Protein AF-A0A1X0P7R8-F1 (afdb_monomer_lite)

Secondary structure (DSSP, 8-state):
-HHHHHHHHHHHHHHHHHHHHHHHTTTTSS-HHHHHHHHHHHHHHHHHHHHHHHHHHHHHHHHHHHHHHHHHHHHHHHHHHHHHHHHHHHHHHHHHSS--PPPPPP-------------TT-HHHHHHHHHHHHHHHHHHHHHHHHHHHHHHHHHS-HHHHHH-HHHHHHTT-SSHHHHHHHHHHHHHHHHHHHHHHTTTT--TT-HHHHHHHHHHHHHHHHHHHHHHHHHHHHHHHHHHHHHHHHHHHHHHHHHHHHHHHHHHHHH---HHHHHHHHHHHHHHHHHHHHHHHHHHHHHHTTTT-HHHHHHHHHHHHHHHHHHHHHHHHHHHHHH-SSTT--HHHHHHHHHHHHHHHHHHHHHHHHHHHT---TTSHHHHHHHHHHHHHHHHHHHHHHHHHHHHHHHHHHHHHHHHHHHHHHHHHHHTSHHHHHTT-HHHHHHHHHHHHHHHHHHHHHHHHHHHHTTTS-HHHHHHHHHHHHHHHHHHHHHHHHHHHHHHHHHHHHHT--

Structure (mmCIF, N/CA/C/O backbone):
data_AF-A0A1X0P7R8-F1
#
_entry.id   AF-A0A1X0P7R8-F1
#
loop_
_atom_site.group_PDB
_atom_site.id
_atom_site.type_symbol
_atom_site.label_atom_id
_atom_site.label_alt_id
_atom_site.label_comp_id
_atom_site.label_asym_id
_atom_site.label_entity_id
_atom_site.label_seq_id
_atom_site.pdbx_PDB_ins_code
_atom_site.Cartn_x
_atom_site.Cartn_y
_atom_site.Cartn_z
_atom_site.occupancy
_atom_site.B_iso_or_equiv
_atom_site.auth_seq_id
_atom_site.auth_comp_id
_atom_site.auth_asym_id
_atom_site.auth_atom_id
_atom_site.pdbx_PDB_model_num
ATOM 1 N N . MET A 1 1 ? 3.352 31.993 5.928 1.00 64.00 1 MET A N 1
ATOM 2 C CA . MET A 1 1 ? 3.142 31.783 4.472 1.00 64.00 1 MET A CA 1
ATOM 3 C C . MET A 1 1 ? 3.568 32.979 3.614 1.00 64.00 1 MET A C 1
ATOM 5 O O . MET A 1 1 ? 4.454 32.802 2.791 1.00 64.00 1 MET A O 1
ATOM 9 N N . GLU A 1 2 ? 3.026 34.189 3.795 1.00 64.25 2 GLU A N 1
ATOM 10 C CA . GLU A 1 2 ? 3.448 35.383 3.021 1.00 64.25 2 GLU A CA 1
ATOM 11 C C . GLU A 1 2 ? 4.966 35.686 3.026 1.00 64.25 2 GLU A C 1
ATOM 13 O O . GLU A 1 2 ? 5.514 35.895 1.945 1.00 64.25 2 GLU A O 1
ATOM 18 N N . PRO A 1 3 ? 5.692 35.643 4.163 1.00 72.62 3 PRO A N 1
ATOM 19 C CA . PRO A 1 3 ? 7.139 35.903 4.161 1.00 72.62 3 PRO A CA 1
ATOM 20 C C . PRO A 1 3 ? 7.963 34.863 3.379 1.00 72.62 3 PRO A C 1
ATOM 22 O O . PRO A 1 3 ? 8.969 35.210 2.768 1.00 72.62 3 PRO A O 1
ATOM 25 N N . LEU A 1 4 ? 7.501 33.609 3.321 1.00 68.25 4 LEU A N 1
ATOM 26 C CA . LEU A 1 4 ? 8.099 32.527 2.524 1.00 68.25 4 LEU A CA 1
ATOM 27 C C . LEU A 1 4 ? 7.964 32.796 1.016 1.00 68.25 4 LEU A C 1
ATOM 29 O O . LEU A 1 4 ? 8.903 32.571 0.255 1.00 68.25 4 LEU A O 1
ATOM 33 N N . LEU A 1 5 ? 6.818 33.336 0.591 1.00 67.75 5 LEU A N 1
ATOM 34 C CA . LEU A 1 5 ? 6.567 33.711 -0.803 1.00 67.75 5 LEU A CA 1
ATOM 35 C C . LEU A 1 5 ? 7.405 34.918 -1.244 1.00 67.75 5 LEU A C 1
ATOM 37 O O . LEU A 1 5 ? 7.854 34.962 -2.389 1.00 67.75 5 LEU A O 1
ATOM 41 N N . VAL A 1 6 ? 7.644 35.879 -0.348 1.00 75.31 6 VAL A N 1
ATOM 42 C CA . VAL A 1 6 ? 8.534 37.023 -0.614 1.00 75.31 6 VAL A CA 1
ATOM 43 C C . VAL A 1 6 ? 9.979 36.546 -0.795 1.00 75.31 6 VAL A C 1
ATOM 45 O O . VAL A 1 6 ? 10.588 36.844 -1.820 1.00 75.31 6 VAL A O 1
ATOM 48 N N . LEU A 1 7 ? 10.480 35.709 0.120 1.00 74.44 7 LEU A N 1
ATOM 49 C CA . LEU A 1 7 ? 11.813 35.092 0.038 1.00 74.44 7 LEU A CA 1
ATOM 50 C C . LEU A 1 7 ? 12.016 34.251 -1.231 1.00 74.44 7 LEU A C 1
ATOM 52 O O . LEU A 1 7 ? 13.085 34.288 -1.846 1.00 74.44 7 LEU A O 1
ATOM 56 N N . PHE A 1 8 ? 10.988 33.501 -1.636 1.00 74.00 8 PHE A N 1
ATOM 57 C CA . PHE A 1 8 ? 11.013 32.719 -2.868 1.00 74.00 8 PHE A CA 1
ATOM 58 C C . PHE A 1 8 ? 11.118 33.613 -4.108 1.00 74.00 8 PHE A C 1
ATOM 60 O O . PHE A 1 8 ? 11.939 33.351 -4.987 1.00 74.00 8 PHE A O 1
ATOM 67 N N . ASN A 1 9 ? 10.325 34.686 -4.171 1.00 76.12 9 ASN A N 1
ATOM 68 C CA . ASN A 1 9 ? 10.339 35.604 -5.307 1.00 76.12 9 ASN A CA 1
ATOM 69 C C . ASN A 1 9 ? 11.673 36.351 -5.426 1.00 76.12 9 ASN A C 1
ATOM 71 O O . ASN A 1 9 ? 12.242 36.382 -6.515 1.00 76.12 9 ASN A O 1
ATOM 75 N N . GLU A 1 10 ? 12.208 36.879 -4.322 1.00 79.06 10 GLU A N 1
ATOM 76 C CA . GLU A 1 10 ? 13.497 37.589 -4.308 1.00 79.06 10 GLU A CA 1
ATOM 77 C C . GLU A 1 10 ? 14.644 36.688 -4.783 1.00 79.06 10 GLU A C 1
ATOM 79 O O . GLU A 1 10 ? 15.454 37.070 -5.630 1.00 79.06 10 GLU A O 1
ATOM 84 N N . SER A 1 11 ? 14.684 35.447 -4.298 1.00 74.25 11 SER A N 1
ATOM 85 C CA . SER A 1 11 ? 15.758 34.521 -4.651 1.00 74.25 11 SER A CA 1
ATOM 86 C C . SER A 1 11 ? 15.580 33.889 -6.040 1.00 74.25 11 SER A C 1
ATOM 88 O O . SER A 1 11 ? 16.565 33.603 -6.724 1.00 74.25 11 SER A O 1
ATOM 90 N N . SER A 1 12 ? 14.339 33.732 -6.512 1.00 76.38 12 SER A N 1
ATOM 91 C CA . SER A 1 12 ? 14.052 33.323 -7.891 1.00 76.38 12 SER A CA 1
ATOM 92 C C . SER A 1 12 ? 14.443 34.404 -8.902 1.00 76.38 12 SER A C 1
ATOM 94 O O . SER A 1 12 ? 14.957 34.076 -9.977 1.00 76.38 12 SER A O 1
ATOM 96 N N . GLU A 1 13 ? 14.250 35.685 -8.572 1.00 82.62 13 GLU A N 1
ATOM 97 C CA . GLU A 1 13 ? 14.735 36.798 -9.391 1.00 82.62 13 GLU A CA 1
ATOM 98 C C . GLU A 1 13 ? 16.266 36.802 -9.474 1.00 82.62 13 GLU A C 1
ATOM 100 O O . GLU A 1 13 ? 16.813 36.862 -10.578 1.00 82.62 13 GLU A O 1
ATOM 105 N N . GLU A 1 14 ? 16.963 36.630 -8.349 1.00 80.81 14 GLU A N 1
ATOM 106 C CA . GLU A 1 14 ? 18.427 36.551 -8.302 1.00 80.81 14 GLU A CA 1
ATOM 107 C C . GLU A 1 14 ? 18.978 35.379 -9.141 1.00 80.81 14 GLU A C 1
ATOM 109 O O . GLU A 1 14 ? 19.836 35.576 -10.008 1.00 80.81 14 GLU A O 1
ATOM 114 N N . LEU A 1 15 ? 18.413 34.175 -8.997 1.00 78.56 15 LEU A N 1
ATOM 115 C CA . LEU A 1 15 ? 18.769 33.008 -9.817 1.00 78.56 15 LEU A CA 1
ATOM 116 C C . LEU A 1 15 ? 18.525 33.240 -11.312 1.00 78.56 15 LEU A C 1
ATOM 118 O O . LEU A 1 15 ? 19.350 32.856 -12.144 1.00 78.56 15 LEU A O 1
ATOM 122 N N . ASN A 1 16 ? 17.428 33.910 -11.670 1.00 80.69 16 ASN A N 1
ATOM 123 C CA . ASN A 1 16 ? 17.145 34.268 -13.060 1.00 80.69 16 ASN A CA 1
ATOM 124 C C . ASN A 1 16 ? 18.166 35.265 -13.618 1.00 80.69 16 ASN A C 1
ATOM 126 O O . ASN A 1 16 ? 18.555 35.156 -14.783 1.00 80.69 16 ASN A O 1
ATOM 130 N N . THR A 1 17 ? 18.610 36.236 -12.814 1.00 84.12 17 THR A N 1
ATOM 131 C CA . THR A 1 17 ? 19.645 37.186 -13.249 1.00 84.12 17 THR A CA 1
ATOM 132 C C . THR A 1 17 ? 20.982 36.494 -13.496 1.00 84.12 17 THR A C 1
ATOM 134 O O . THR A 1 17 ? 21.599 36.727 -14.538 1.00 84.12 17 THR A O 1
ATOM 137 N N . LEU A 1 18 ? 21.385 35.574 -12.615 1.00 80.50 18 LEU A N 1
ATOM 138 C CA . LEU A 1 18 ? 22.611 34.787 -12.762 1.00 80.50 18 LEU A CA 1
ATOM 139 C C . LEU A 1 18 ? 22.542 33.831 -13.959 1.00 80.50 18 LEU A C 1
ATOM 141 O O . LEU A 1 18 ? 23.504 33.721 -14.718 1.00 80.50 18 LEU A O 1
ATOM 145 N N . TYR A 1 19 ? 21.390 33.196 -14.182 1.00 83.12 19 TYR A N 1
ATOM 146 C CA . TYR A 1 19 ? 21.166 32.318 -15.329 1.00 83.12 19 TYR A CA 1
ATOM 147 C C . TYR A 1 19 ? 21.257 33.077 -16.660 1.00 83.12 19 TYR A C 1
ATOM 149 O O . TYR A 1 19 ? 21.933 32.637 -17.590 1.00 83.12 19 TYR A O 1
ATOM 157 N N . ARG A 1 20 ? 20.649 34.268 -16.743 1.00 83.25 20 ARG A N 1
ATOM 158 C CA . ARG A 1 20 ? 20.758 35.132 -17.931 1.00 83.25 20 ARG A CA 1
ATOM 159 C C . ARG A 1 20 ? 22.183 35.633 -18.156 1.00 83.25 20 ARG A C 1
ATOM 161 O O . ARG A 1 20 ? 22.630 35.667 -19.299 1.00 83.25 20 ARG A O 1
ATOM 168 N N . ALA A 1 21 ? 22.909 35.974 -17.091 1.00 80.25 21 ALA A N 1
ATOM 169 C CA . ALA A 1 21 ? 24.316 36.358 -17.181 1.00 80.25 21 ALA A CA 1
ATOM 170 C C . ALA A 1 21 ? 25.214 35.192 -17.646 1.00 80.25 21 ALA A C 1
ATOM 172 O O . ALA A 1 21 ? 26.174 35.416 -18.382 1.00 80.25 21 ALA A O 1
ATOM 173 N N . ALA A 1 22 ? 24.897 33.951 -17.260 1.00 78.88 22 ALA A N 1
ATOM 174 C CA . ALA A 1 22 ? 25.592 32.754 -17.733 1.00 78.88 22 ALA A CA 1
ATOM 175 C C . ALA A 1 22 ? 25.311 32.464 -19.219 1.00 78.88 22 ALA A C 1
ATOM 177 O O . ALA A 1 22 ? 26.234 32.118 -19.951 1.00 78.88 22 ALA A O 1
ATOM 178 N N . LEU A 1 23 ? 24.072 32.675 -19.680 1.00 79.19 23 LEU A N 1
ATOM 179 C CA . LEU A 1 23 ? 23.681 32.533 -21.090 1.00 79.19 23 LEU A CA 1
ATOM 180 C C . LEU A 1 23 ? 24.320 33.588 -22.003 1.00 79.19 23 LEU A C 1
ATOM 182 O O . LEU A 1 23 ? 24.741 33.266 -23.106 1.00 79.19 23 LEU A O 1
ATOM 186 N N . GLN A 1 24 ? 24.440 34.840 -21.551 1.00 79.69 24 GLN A N 1
ATOM 187 C CA . GLN A 1 24 ? 25.084 35.900 -22.342 1.00 79.69 24 GLN A CA 1
ATOM 188 C C . GLN A 1 24 ? 26.584 35.658 -22.566 1.00 79.69 24 GLN A C 1
ATOM 190 O O . GLN A 1 24 ? 27.145 36.161 -23.533 1.00 79.69 24 GLN A O 1
ATOM 195 N N . LYS A 1 25 ? 27.235 34.861 -21.710 1.00 70.56 25 LYS A N 1
ATOM 196 C CA . LYS A 1 25 ? 28.637 34.451 -21.887 1.00 70.56 25 LYS A CA 1
ATOM 197 C C . LYS A 1 25 ? 28.830 33.337 -22.927 1.00 70.56 25 LYS A C 1
ATOM 199 O O . LYS A 1 25 ? 29.975 33.011 -23.232 1.00 70.56 25 LYS A O 1
ATOM 204 N N . ASP A 1 26 ? 27.751 32.752 -23.454 1.00 59.16 26 ASP A N 1
ATOM 205 C CA . ASP A 1 26 ? 27.793 31.670 -24.451 1.00 59.16 26 ASP A CA 1
ATOM 206 C C . ASP A 1 26 ? 28.038 32.199 -25.883 1.00 59.16 26 ASP A C 1
ATOM 208 O O . ASP A 1 26 ? 28.499 31.451 -26.742 1.00 59.16 26 ASP A O 1
ATOM 212 N N . ASP A 1 27 ? 27.819 33.499 -26.125 1.00 59.19 27 ASP A N 1
ATOM 213 C CA . ASP A 1 27 ? 27.923 34.123 -27.459 1.00 59.19 27 ASP A CA 1
ATOM 214 C C . ASP A 1 27 ? 29.366 34.545 -27.837 1.00 59.19 27 ASP A C 1
ATOM 216 O O . ASP A 1 27 ? 29.681 34.734 -29.009 1.00 59.19 27 ASP A O 1
ATOM 220 N N . ASP A 1 28 ? 30.288 34.626 -26.866 1.00 58.75 28 ASP A N 1
ATOM 221 C CA . ASP A 1 28 ? 31.675 35.097 -27.077 1.00 58.75 28 ASP A CA 1
ATOM 222 C C . ASP A 1 28 ? 32.678 33.986 -27.477 1.00 58.75 28 ASP A C 1
ATOM 224 O O . ASP A 1 28 ? 33.886 34.216 -27.580 1.00 58.75 28 ASP A O 1
ATOM 228 N N . GLY A 1 29 ? 32.199 32.762 -27.724 1.00 57.59 29 GLY A N 1
ATOM 229 C CA . GLY A 1 29 ? 32.881 31.711 -28.497 1.00 57.59 29 GLY A CA 1
ATOM 230 C C . GLY A 1 29 ? 34.194 31.112 -27.963 1.00 57.59 29 GLY A C 1
ATOM 231 O O . GLY A 1 29 ? 34.604 30.071 -28.471 1.00 57.59 29 GLY A O 1
ATOM 232 N N . ASN A 1 30 ? 34.863 31.692 -26.958 1.00 57.28 30 ASN A N 1
ATOM 233 C CA . ASN A 1 30 ? 36.261 31.329 -26.668 1.00 57.28 30 ASN A CA 1
ATOM 234 C C . ASN A 1 30 ? 36.630 31.081 -25.197 1.00 57.28 30 ASN A C 1
ATOM 236 O O . ASN A 1 30 ? 37.816 30.978 -24.888 1.00 57.28 30 ASN A O 1
ATOM 240 N N . ASN A 1 31 ? 35.669 30.945 -24.273 1.00 69.44 31 ASN A N 1
ATOM 241 C CA . ASN A 1 31 ? 36.006 30.738 -22.857 1.00 69.44 31 ASN A CA 1
ATOM 242 C C . ASN A 1 31 ? 35.149 29.667 -22.154 1.00 69.44 31 ASN A C 1
ATOM 244 O O . ASN A 1 31 ? 34.360 29.943 -21.249 1.00 69.44 31 ASN A O 1
ATOM 248 N N . ARG A 1 32 ? 35.330 28.408 -22.579 1.00 73.88 32 ARG A N 1
ATOM 249 C CA . ARG A 1 32 ? 34.660 27.214 -22.021 1.00 73.88 32 ARG A CA 1
ATOM 250 C C . ARG A 1 32 ? 34.854 27.071 -20.505 1.00 73.88 32 ARG A C 1
ATOM 252 O O . ARG A 1 32 ? 33.954 26.587 -19.826 1.00 73.88 32 ARG A O 1
ATOM 259 N N . GLU A 1 33 ? 36.001 27.493 -19.984 1.00 76.75 33 GLU A N 1
ATOM 260 C CA . GLU A 1 33 ? 36.342 27.403 -18.560 1.00 76.75 33 GLU A CA 1
ATOM 261 C C . GLU A 1 33 ? 35.544 28.423 -17.730 1.00 76.75 33 GLU A C 1
ATOM 263 O O . GLU A 1 33 ? 34.862 28.045 -16.780 1.00 76.75 33 GLU A O 1
ATOM 268 N N . ALA A 1 34 ? 35.459 29.676 -18.195 1.00 73.75 34 ALA A N 1
ATOM 269 C CA . ALA A 1 34 ? 34.604 30.698 -17.584 1.00 73.75 34 ALA A CA 1
ATOM 270 C C . ALA A 1 34 ? 33.105 30.334 -17.607 1.00 73.75 34 ALA A C 1
ATOM 272 O O . ALA A 1 34 ? 32.344 30.778 -16.744 1.00 73.75 34 ALA A O 1
ATOM 273 N N . ARG A 1 35 ? 32.673 29.520 -18.581 1.00 76.00 35 ARG A N 1
ATOM 274 C CA . ARG A 1 35 ? 31.303 28.993 -18.663 1.00 76.00 35 ARG A CA 1
ATOM 275 C C . ARG A 1 35 ? 31.037 27.917 -17.613 1.00 76.00 35 ARG A C 1
ATOM 277 O O . ARG A 1 35 ? 30.002 27.951 -16.954 1.00 76.00 35 ARG A O 1
ATOM 284 N N . ILE A 1 36 ? 31.965 26.974 -17.448 1.00 78.44 36 ILE A N 1
ATOM 285 C CA . ILE A 1 36 ? 31.862 25.929 -16.420 1.00 78.44 36 ILE A CA 1
ATOM 286 C C . ILE A 1 36 ? 31.832 26.567 -15.027 1.00 78.44 36 ILE A C 1
ATOM 288 O O . ILE A 1 36 ? 30.998 26.185 -14.209 1.00 78.44 36 ILE A O 1
ATOM 292 N N . ASP A 1 37 ? 32.657 27.585 -14.785 1.00 79.88 37 ASP A N 1
ATOM 293 C CA . ASP A 1 37 ? 32.656 28.305 -13.510 1.00 79.88 37 ASP A CA 1
ATOM 294 C C . ASP A 1 37 ? 31.362 29.101 -13.284 1.00 79.88 37 ASP A C 1
ATOM 296 O O . ASP A 1 37 ? 30.827 29.090 -12.178 1.00 79.88 37 ASP A O 1
ATOM 300 N N . ALA A 1 38 ? 30.784 29.715 -14.323 1.00 78.06 38 ALA A N 1
ATOM 301 C CA . ALA A 1 38 ? 29.485 30.386 -14.212 1.00 78.06 38 ALA A CA 1
ATOM 302 C C . ALA A 1 38 ? 28.345 29.410 -13.864 1.00 78.06 38 ALA A C 1
ATOM 304 O O . ALA A 1 38 ? 27.505 29.723 -13.020 1.00 78.06 38 ALA A O 1
ATOM 305 N N . PHE A 1 39 ? 28.328 28.213 -14.463 1.00 80.56 39 PHE A N 1
ATOM 306 C CA . PHE A 1 39 ? 27.337 27.185 -14.130 1.00 80.56 39 PHE A CA 1
ATOM 307 C C . PHE A 1 39 ? 27.565 26.554 -12.753 1.00 80.56 39 PHE A C 1
ATOM 309 O O . PHE A 1 39 ? 26.588 26.217 -12.088 1.00 80.56 39 PHE A O 1
ATOM 316 N N . ARG A 1 40 ? 28.816 26.440 -12.286 1.00 82.81 40 ARG A N 1
ATOM 317 C CA . ARG A 1 40 ? 29.115 26.030 -10.904 1.00 82.81 40 ARG A CA 1
ATOM 318 C C . ARG A 1 40 ? 28.580 27.034 -9.892 1.00 82.81 40 ARG A C 1
ATOM 320 O O . ARG A 1 40 ? 27.866 26.638 -8.982 1.00 82.81 40 ARG A O 1
ATOM 327 N N . VAL A 1 41 ? 28.832 28.327 -10.099 1.00 81.06 41 VAL A N 1
ATOM 328 C CA . VAL A 1 41 ? 28.290 29.384 -9.229 1.00 81.06 41 VAL A CA 1
ATOM 329 C C . VAL A 1 41 ? 26.758 29.363 -9.234 1.00 81.06 41 VAL A C 1
ATOM 331 O O . VAL A 1 41 ? 26.145 29.456 -8.176 1.00 81.06 41 VAL A O 1
ATOM 334 N N . LEU A 1 42 ? 26.127 29.165 -10.398 1.00 79.44 42 LEU A N 1
ATOM 335 C CA . LEU A 1 42 ? 24.671 29.026 -10.495 1.00 79.44 42 LEU A CA 1
ATOM 336 C C . LEU A 1 42 ? 24.151 27.813 -9.705 1.00 79.44 42 LEU A C 1
ATOM 338 O O . LEU A 1 42 ? 23.163 27.926 -8.982 1.00 79.44 42 LEU A O 1
ATOM 342 N N . HIS A 1 43 ? 24.818 26.665 -9.833 1.00 83.50 43 HIS A N 1
ATOM 343 C CA . HIS A 1 43 ? 24.481 25.443 -9.108 1.00 83.50 43 HIS A CA 1
ATOM 344 C C . HIS A 1 43 ? 24.612 25.629 -7.590 1.00 83.50 43 HIS A C 1
ATOM 346 O O . HIS A 1 43 ? 23.719 25.233 -6.839 1.00 83.50 43 HIS A O 1
ATOM 352 N N . ASP A 1 44 ? 25.684 26.271 -7.130 1.00 80.56 44 ASP A N 1
ATOM 353 C CA . ASP A 1 44 ? 25.921 26.514 -5.706 1.00 80.56 44 ASP A CA 1
ATOM 354 C C . ASP A 1 44 ? 24.891 27.497 -5.132 1.00 80.56 44 ASP A C 1
ATOM 356 O O . ASP A 1 44 ? 24.339 27.254 -4.057 1.00 80.56 44 ASP A O 1
ATOM 360 N N . CYS A 1 45 ? 24.535 28.546 -5.882 1.00 77.31 45 CYS A N 1
ATOM 361 C CA . CYS A 1 45 ? 23.445 29.458 -5.530 1.00 77.31 45 CYS A CA 1
ATOM 362 C C . CYS A 1 45 ? 22.084 28.744 -5.481 1.00 77.31 45 CYS A C 1
ATOM 364 O O . CYS A 1 45 ? 21.308 28.969 -4.552 1.00 77.31 45 CYS A O 1
ATOM 366 N N . PHE A 1 46 ? 21.794 27.852 -6.432 1.00 77.69 46 PHE A N 1
ATOM 367 C CA . PHE A 1 46 ? 20.552 27.072 -6.452 1.00 77.69 46 PHE A CA 1
ATOM 368 C C . PHE A 1 46 ? 20.471 26.096 -5.270 1.00 77.69 46 PHE A C 1
ATOM 370 O O . PHE A 1 46 ? 19.429 25.959 -4.623 1.00 77.69 46 PHE A O 1
ATOM 377 N N . THR A 1 47 ? 21.591 25.458 -4.941 1.00 79.19 47 THR A N 1
ATOM 378 C CA . THR A 1 47 ? 21.702 24.543 -3.801 1.00 79.19 47 THR A CA 1
ATOM 379 C C . THR A 1 47 ? 21.531 25.298 -2.482 1.00 79.19 47 THR A C 1
ATOM 381 O O . THR A 1 47 ? 20.765 24.872 -1.618 1.00 79.19 47 THR A O 1
ATOM 384 N N . ALA A 1 48 ? 22.171 26.463 -2.338 1.00 78.75 48 ALA A N 1
ATOM 385 C CA . ALA A 1 48 ? 22.010 27.330 -1.173 1.00 78.75 48 ALA A CA 1
ATOM 386 C C . ALA A 1 48 ? 20.565 27.838 -1.021 1.00 78.75 48 ALA A C 1
ATOM 388 O O . ALA A 1 48 ? 20.028 27.816 0.087 1.00 78.75 48 ALA A O 1
ATOM 389 N N . HIS A 1 49 ? 19.914 28.226 -2.124 1.00 79.31 49 HIS A N 1
ATOM 390 C CA . HIS A 1 49 ? 18.501 28.613 -2.137 1.00 79.31 49 HIS A CA 1
ATOM 391 C C . HIS A 1 49 ? 17.594 27.471 -1.666 1.00 79.31 49 HIS A C 1
ATOM 393 O O . HIS A 1 49 ? 16.768 27.663 -0.776 1.00 79.31 49 HIS A O 1
ATOM 399 N N . THR A 1 50 ? 17.788 26.272 -2.216 1.00 77.50 50 THR A N 1
ATOM 400 C CA . THR A 1 50 ? 16.989 25.087 -1.877 1.00 77.50 50 THR A CA 1
ATOM 401 C C . THR A 1 50 ? 17.156 24.713 -0.405 1.00 77.50 50 THR A C 1
ATOM 403 O O . THR A 1 50 ? 16.174 24.463 0.290 1.00 77.50 50 THR A O 1
ATOM 406 N N . ASN A 1 51 ? 18.388 24.752 0.111 1.00 79.69 51 ASN A N 1
ATOM 407 C CA . ASN A 1 51 ? 18.665 24.476 1.520 1.00 79.69 51 ASN A CA 1
ATOM 408 C C . ASN A 1 51 ? 18.031 25.519 2.447 1.00 79.69 51 ASN A C 1
ATOM 410 O O . ASN A 1 51 ? 17.435 25.149 3.457 1.00 79.69 51 ASN A O 1
ATOM 414 N N . ARG A 1 52 ? 18.104 26.806 2.083 1.00 81.00 52 ARG A N 1
ATOM 415 C CA . ARG A 1 52 ? 17.454 27.888 2.833 1.00 81.00 52 ARG A CA 1
ATOM 416 C C . ARG A 1 52 ? 15.930 27.760 2.799 1.00 81.00 52 ARG A C 1
ATOM 418 O O . ARG A 1 52 ? 15.282 27.960 3.821 1.00 81.00 52 ARG A O 1
ATOM 425 N N . MET A 1 53 ? 15.345 27.388 1.659 1.00 77.38 53 MET A N 1
ATOM 426 C CA . MET A 1 53 ? 13.900 27.172 1.582 1.00 77.38 53 MET A CA 1
ATOM 427 C C . MET A 1 53 ? 13.436 25.982 2.401 1.00 77.38 53 MET A C 1
ATOM 429 O O . MET A 1 53 ? 12.433 26.084 3.101 1.00 77.38 53 MET A O 1
ATOM 433 N N . ASN A 1 54 ? 14.205 24.900 2.403 1.00 75.69 54 ASN A N 1
ATOM 434 C CA . ASN A 1 54 ? 13.911 23.749 3.242 1.00 75.69 54 ASN A CA 1
ATOM 435 C C . ASN A 1 54 ? 14.014 24.082 4.736 1.00 75.69 54 ASN A C 1
ATOM 437 O O . ASN A 1 54 ? 13.160 23.642 5.503 1.00 75.69 54 ASN A O 1
ATOM 441 N N . SER A 1 55 ? 14.997 24.887 5.162 1.00 79.62 55 SER A N 1
ATOM 442 C CA . SER A 1 55 ? 15.104 25.287 6.570 1.00 79.62 55 SER A CA 1
ATOM 443 C C . SER A 1 55 ? 13.932 26.165 7.013 1.00 79.62 55 SER A C 1
ATOM 445 O O . SER A 1 55 ? 13.331 25.885 8.048 1.00 79.62 55 SER A O 1
ATOM 447 N N . GLU A 1 56 ? 13.554 27.164 6.210 1.00 80.94 56 GLU A N 1
ATOM 448 C CA . GLU A 1 56 ? 12.420 28.061 6.499 1.00 80.94 56 GLU A CA 1
ATOM 449 C C . GLU A 1 56 ? 11.076 27.317 6.456 1.00 80.94 56 GLU A C 1
ATOM 451 O O . GLU A 1 56 ? 10.201 27.541 7.289 1.00 80.94 56 GLU A O 1
ATOM 456 N N . MET A 1 57 ? 10.916 26.372 5.525 1.00 76.25 57 MET A N 1
ATOM 457 C CA . MET A 1 57 ? 9.729 25.521 5.454 1.00 76.25 57 MET A CA 1
ATOM 458 C C . MET A 1 57 ? 9.645 24.571 6.655 1.00 76.25 57 MET A C 1
ATOM 460 O O . MET A 1 57 ? 8.553 24.359 7.178 1.00 76.25 57 MET A O 1
ATOM 464 N N . SER A 1 58 ? 10.778 24.048 7.141 1.00 75.62 58 SER A N 1
ATOM 465 C CA . SER A 1 58 ? 10.811 23.243 8.371 1.00 75.62 58 SER A CA 1
ATOM 466 C C . SER A 1 58 ? 10.464 24.066 9.615 1.00 75.62 58 SER A C 1
ATOM 468 O O . SER A 1 58 ? 9.723 23.585 10.466 1.00 75.62 58 SER A O 1
ATOM 470 N N . ALA A 1 59 ? 10.918 25.323 9.684 1.00 78.50 59 ALA A N 1
ATOM 471 C CA . ALA A 1 59 ? 10.580 26.237 10.772 1.00 78.50 59 ALA A CA 1
ATOM 472 C C . ALA A 1 59 ? 9.082 26.574 10.760 1.00 78.50 59 ALA A C 1
ATOM 474 O O . ALA A 1 59 ? 8.411 26.443 11.776 1.00 78.50 59 ALA A O 1
ATOM 475 N N . CYS A 1 60 ? 8.527 26.882 9.584 1.00 74.44 60 CYS A N 1
ATOM 476 C CA . CYS A 1 60 ? 7.097 27.142 9.432 1.00 74.44 60 CYS A CA 1
ATOM 477 C C . CYS A 1 60 ? 6.244 25.903 9.753 1.00 74.44 60 CYS A C 1
ATOM 479 O O . CYS A 1 60 ? 5.148 26.040 10.287 1.00 74.44 60 CYS A O 1
ATOM 481 N N . LYS A 1 61 ? 6.737 24.695 9.448 1.00 72.44 61 LYS A N 1
ATOM 482 C CA . LYS A 1 61 ? 6.074 23.442 9.824 1.00 72.44 61 LYS A CA 1
ATOM 483 C C . LYS A 1 61 ? 6.082 23.241 11.340 1.00 72.44 61 LYS A C 1
ATOM 485 O O . LYS A 1 61 ? 5.042 22.918 11.893 1.00 72.44 61 LYS A O 1
ATOM 490 N N . SER A 1 62 ? 7.211 23.507 11.997 1.00 80.56 62 SER A N 1
ATOM 491 C CA . SER A 1 62 ? 7.319 23.455 13.459 1.00 80.56 62 SER A CA 1
ATOM 492 C C . SER A 1 62 ? 6.405 24.470 14.150 1.00 80.56 62 SER A C 1
ATOM 494 O O . SER A 1 62 ? 5.872 24.165 15.211 1.00 80.56 62 SER A O 1
ATOM 496 N N . ASP A 1 63 ? 6.208 25.657 13.572 1.00 74.44 63 ASP A N 1
ATOM 497 C CA . ASP A 1 63 ? 5.284 26.659 14.117 1.00 74.44 63 ASP A CA 1
ATOM 498 C C . ASP A 1 63 ? 3.817 26.239 13.963 1.00 74.44 63 ASP A C 1
ATOM 500 O O . ASP A 1 63 ? 3.032 26.462 14.879 1.00 74.44 63 ASP A O 1
ATOM 504 N N . ILE A 1 64 ? 3.459 25.602 12.842 1.00 72.19 64 ILE A N 1
ATOM 505 C CA . ILE A 1 64 ? 2.116 25.042 12.616 1.00 72.19 64 ILE A CA 1
ATOM 506 C C . ILE A 1 64 ? 1.862 23.843 13.538 1.00 72.19 64 ILE A C 1
ATOM 508 O O . ILE A 1 64 ? 0.770 23.717 14.076 1.00 72.19 64 ILE A O 1
ATOM 512 N N . GLU A 1 65 ? 2.857 22.972 13.732 1.00 76.38 65 GLU A N 1
ATOM 513 C CA . GLU A 1 65 ? 2.780 21.860 14.689 1.00 76.38 65 GLU A CA 1
ATOM 514 C C . GLU A 1 65 ? 2.579 22.396 16.115 1.00 76.38 65 GLU A C 1
ATOM 516 O O . GLU A 1 65 ? 1.692 21.931 16.819 1.00 76.38 65 GLU A O 1
ATOM 521 N N . ARG A 1 66 ? 3.297 23.458 16.502 1.00 79.94 66 ARG A N 1
ATOM 522 C CA . ARG A 1 66 ? 3.112 24.116 17.802 1.00 79.94 66 ARG A CA 1
ATOM 523 C C . ARG A 1 66 ? 1.737 24.782 17.949 1.00 79.94 66 ARG A C 1
ATOM 525 O O . ARG A 1 66 ? 1.149 24.706 19.014 1.00 79.94 66 ARG A O 1
ATOM 532 N N . GLU A 1 67 ? 1.219 25.431 16.906 1.00 81.88 67 GLU A N 1
ATOM 533 C CA . GLU A 1 67 ? -0.137 26.010 16.920 1.00 81.88 67 GLU A CA 1
ATOM 534 C C . GLU A 1 67 ? -1.219 24.920 17.005 1.00 81.88 67 GLU A C 1
ATOM 536 O O . GLU A 1 67 ? -2.237 25.115 17.663 1.00 81.88 67 GLU A O 1
ATOM 541 N N . ALA A 1 68 ? -0.994 23.761 16.381 1.00 78.44 68 ALA A N 1
ATOM 542 C CA . ALA A 1 68 ? -1.876 22.607 16.519 1.00 78.44 68 ALA A CA 1
ATOM 543 C C . ALA A 1 68 ? -1.860 22.049 17.951 1.00 78.44 68 ALA A C 1
ATOM 545 O O . ALA A 1 68 ? -2.931 21.786 18.491 1.00 78.44 68 ALA A O 1
ATOM 546 N N . ASP A 1 69 ? -0.684 21.945 18.578 1.00 78.19 69 ASP A N 1
ATOM 547 C CA . ASP A 1 69 ? -0.552 21.537 19.983 1.00 78.19 69 ASP A CA 1
ATOM 548 C C . ASP A 1 69 ? -1.247 22.540 20.931 1.00 78.19 69 ASP A C 1
ATOM 550 O O . ASP A 1 69 ? -1.992 22.130 21.822 1.00 78.19 69 ASP A O 1
ATOM 554 N N . ASP A 1 70 ? -1.069 23.850 20.706 1.00 82.88 70 ASP A N 1
ATOM 555 C CA . ASP A 1 70 ? -1.725 24.916 21.483 1.00 82.88 70 ASP A CA 1
ATOM 556 C C . ASP A 1 70 ? -3.272 24.830 21.351 1.00 82.88 70 ASP A C 1
ATOM 558 O O . ASP A 1 70 ? -4.004 25.006 22.328 1.00 82.88 70 ASP A O 1
ATOM 562 N N . LEU A 1 71 ? -3.788 24.511 20.154 1.00 82.12 71 LEU A N 1
ATOM 563 C CA . LEU A 1 71 ? -5.224 24.305 19.910 1.00 82.12 71 LEU A CA 1
ATOM 564 C C . LEU A 1 71 ? -5.756 23.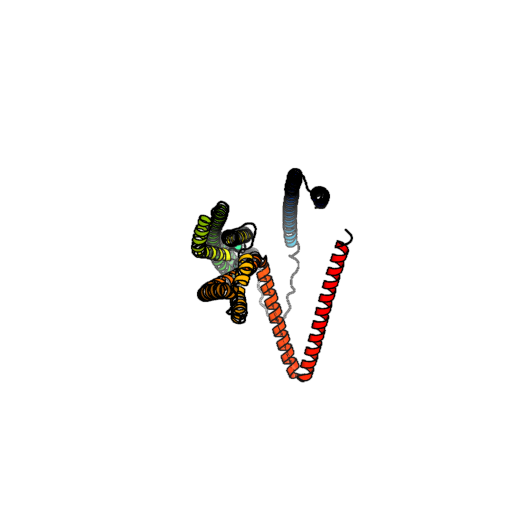008 20.534 1.00 82.12 71 LEU A C 1
ATOM 566 O O . LEU A 1 71 ? -6.893 22.984 21.004 1.00 82.12 71 LEU A O 1
ATOM 570 N N . GLU A 1 72 ? -4.974 21.926 20.542 1.00 84.38 72 GLU A N 1
ATOM 571 C CA . GLU A 1 72 ? -5.347 20.687 21.235 1.00 84.38 72 GLU A CA 1
ATOM 572 C C . GLU A 1 72 ? -5.469 20.910 22.750 1.00 84.38 72 GLU A C 1
ATOM 574 O O . GLU A 1 72 ? -6.403 20.390 23.369 1.00 84.38 72 GLU A O 1
ATOM 579 N N . GLU A 1 73 ? -4.586 21.723 23.340 1.00 88.44 73 GLU A N 1
ATOM 580 C CA . GLU A 1 73 ? -4.675 22.124 24.747 1.00 88.44 73 GLU A CA 1
ATOM 581 C C . GLU A 1 73 ? -5.936 22.964 25.019 1.00 88.44 73 GLU A C 1
ATOM 583 O O . GLU A 1 73 ? -6.694 22.639 25.935 1.00 88.44 73 GLU A O 1
ATOM 588 N N . GLU A 1 74 ? -6.243 23.964 24.183 1.00 89.12 74 GLU A N 1
ATOM 589 C CA . GLU A 1 74 ? -7.468 24.775 24.316 1.00 89.12 74 GLU A CA 1
ATOM 590 C C . GLU A 1 74 ? -8.744 23.922 24.176 1.00 89.12 74 GLU A C 1
ATOM 592 O O . GLU A 1 74 ? -9.704 24.081 24.937 1.00 89.12 74 GLU A O 1
ATOM 597 N N . VAL A 1 75 ? -8.762 22.960 23.246 1.00 84.75 75 VAL A N 1
ATOM 598 C CA . VAL A 1 75 ? -9.878 22.012 23.100 1.00 84.75 75 VAL A CA 1
ATOM 599 C C . VAL A 1 75 ? -10.018 21.140 24.347 1.00 84.75 75 VAL A C 1
ATOM 601 O O . VAL A 1 75 ? -11.137 20.955 24.827 1.00 84.75 75 VAL A O 1
ATOM 604 N N . ALA A 1 76 ? -8.915 20.646 24.915 1.00 87.44 76 ALA A N 1
ATOM 605 C CA . ALA A 1 76 ? -8.946 19.863 26.148 1.00 87.44 76 ALA A CA 1
ATOM 606 C C . ALA A 1 76 ? -9.468 20.682 27.347 1.00 87.44 76 ALA A C 1
ATOM 608 O O . ALA A 1 76 ? -10.232 20.159 28.168 1.00 87.44 76 ALA A O 1
ATOM 609 N N . GLU A 1 77 ? -9.116 21.969 27.439 1.00 89.50 77 GLU A N 1
ATOM 610 C CA . GLU A 1 77 ? -9.658 22.889 28.446 1.00 89.50 77 GLU A CA 1
ATOM 611 C C . GLU A 1 77 ? -11.168 23.119 28.262 1.00 89.50 77 GLU A C 1
ATOM 613 O O . GLU A 1 77 ? -11.934 23.005 29.226 1.00 89.50 77 GLU A O 1
ATOM 618 N N . LEU A 1 78 ? -11.622 23.361 27.028 1.00 85.25 78 LEU A N 1
ATOM 619 C CA . LEU A 1 78 ? -13.042 23.535 26.702 1.00 85.25 78 LEU A CA 1
ATOM 620 C C . LEU A 1 78 ? -13.861 22.262 26.957 1.00 85.25 78 LEU 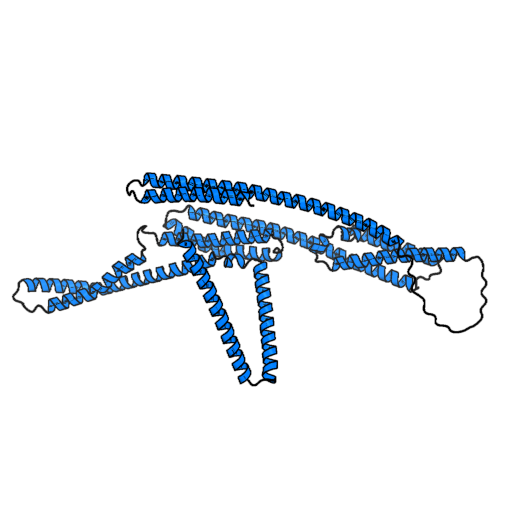A C 1
ATOM 622 O O . LEU A 1 78 ? -14.992 22.338 27.443 1.00 85.25 78 LEU A O 1
ATOM 626 N N . GLU A 1 79 ? -13.309 21.081 26.679 1.00 85.94 79 GLU A N 1
ATOM 627 C CA . GLU A 1 79 ? -13.938 19.800 27.010 1.00 85.94 79 GLU A CA 1
ATOM 628 C C . GLU A 1 79 ? -14.062 19.606 28.528 1.00 85.94 79 GLU A C 1
ATOM 630 O O . GLU A 1 79 ? -15.106 19.152 29.013 1.00 85.94 79 GLU A O 1
ATOM 635 N N . ALA A 1 80 ? -13.042 19.997 29.299 1.00 88.38 80 ALA A N 1
ATOM 636 C CA . ALA A 1 80 ? -13.093 19.969 30.758 1.00 88.38 80 ALA A CA 1
ATOM 637 C C . ALA A 1 80 ? -14.144 20.947 31.317 1.00 88.38 80 ALA A C 1
ATOM 639 O O . ALA A 1 80 ? -14.895 20.592 32.235 1.00 88.38 80 ALA A O 1
ATOM 640 N N . GLU A 1 81 ? -14.256 22.150 30.745 1.00 86.81 81 GLU A N 1
ATOM 641 C CA . GLU A 1 81 ? -15.280 23.133 31.113 1.00 86.81 81 GLU A CA 1
ATOM 642 C C . GLU A 1 81 ? -16.692 22.649 30.750 1.00 86.81 81 GLU A C 1
ATOM 644 O O . GLU A 1 81 ? -17.605 22.709 31.580 1.00 86.81 81 GLU A O 1
ATOM 649 N N . LEU A 1 82 ? -16.878 22.071 29.559 1.00 81.94 82 LEU A N 1
ATOM 650 C CA . LEU A 1 82 ? -18.138 21.443 29.155 1.00 81.94 82 LEU A CA 1
ATOM 651 C C . LEU A 1 82 ? -18.518 20.290 30.082 1.00 81.94 82 LEU A C 1
ATOM 653 O O . LEU A 1 82 ? -19.689 20.154 30.443 1.00 81.94 82 LEU A O 1
ATOM 657 N N . GLN A 1 83 ? -17.551 19.486 30.523 1.00 83.75 83 GLN A N 1
ATOM 658 C CA . GLN A 1 83 ? -17.800 18.410 31.475 1.00 83.75 83 GLN A CA 1
ATOM 659 C C . GLN A 1 83 ? -18.207 18.954 32.856 1.00 83.75 83 GLN A C 1
ATOM 661 O O . GLN A 1 83 ? -19.110 18.409 33.494 1.00 83.75 83 GLN A O 1
ATOM 666 N N . MET A 1 84 ? -17.615 20.061 33.309 1.00 84.88 84 MET A N 1
ATOM 667 C CA . MET A 1 84 ? -18.028 20.767 34.530 1.00 84.88 84 MET A CA 1
ATOM 668 C C . MET A 1 84 ? -19.442 21.363 34.405 1.00 84.88 84 MET A C 1
ATOM 670 O O . MET A 1 84 ? -20.264 21.221 35.318 1.00 84.88 84 MET A O 1
ATOM 674 N N . LEU A 1 85 ? -19.773 21.974 33.266 1.00 77.44 85 LEU A N 1
ATOM 675 C CA . LEU A 1 85 ? -21.116 22.485 32.968 1.00 77.44 85 LEU A CA 1
ATOM 676 C C . LEU A 1 85 ? -22.151 21.358 32.879 1.00 77.44 85 LEU A C 1
ATOM 678 O O . LEU A 1 85 ? -23.273 21.489 33.371 1.00 77.44 85 LEU A O 1
ATOM 682 N N . ARG A 1 86 ? -21.774 20.208 32.323 1.00 78.62 86 ARG A N 1
ATOM 683 C CA . ARG A 1 86 ? -22.611 19.009 32.295 1.00 78.62 86 ARG A CA 1
ATOM 684 C C . ARG A 1 86 ? -22.874 18.474 33.699 1.00 78.62 86 ARG A C 1
ATOM 686 O O . ARG A 1 86 ? -24.025 18.256 34.057 1.00 78.62 86 ARG A O 1
ATOM 693 N N . ASN A 1 87 ? -21.844 18.370 34.535 1.00 74.06 87 ASN A N 1
ATOM 694 C CA . ASN A 1 87 ? -21.994 17.928 35.923 1.00 74.06 87 ASN A CA 1
ATOM 695 C C . ASN A 1 87 ? -22.866 18.896 36.751 1.00 74.06 87 ASN A C 1
ATOM 697 O O . ASN A 1 87 ? -23.647 18.463 37.598 1.00 74.06 87 ASN A O 1
ATOM 701 N N . THR A 1 88 ? -22.777 20.207 36.503 1.00 73.50 88 THR A N 1
ATOM 702 C CA . THR A 1 88 ? -23.601 21.217 37.199 1.00 73.50 88 THR A CA 1
ATOM 703 C C . THR A 1 88 ? -25.040 21.287 36.681 1.00 73.50 88 THR A C 1
ATOM 705 O O . THR A 1 88 ? -25.957 21.554 37.462 1.00 73.50 88 THR A O 1
ATOM 708 N N . THR A 1 89 ? -25.277 21.010 35.397 1.00 66.44 89 THR A N 1
ATOM 709 C CA . THR A 1 89 ? -26.631 20.927 34.822 1.00 66.44 89 THR A CA 1
ATOM 710 C C . THR A 1 89 ? -27.322 19.613 35.175 1.00 66.44 89 THR A C 1
ATOM 712 O O . THR A 1 89 ? -28.474 19.647 35.602 1.00 66.44 89 THR A O 1
ATOM 715 N N . GLU A 1 90 ? -26.629 18.475 35.134 1.00 59.75 90 GLU A N 1
ATOM 716 C CA . GLU A 1 90 ? -27.148 17.184 35.613 1.00 59.75 90 GLU A CA 1
ATOM 717 C C . GLU A 1 90 ? -27.417 17.218 37.132 1.00 59.75 90 GLU A C 1
ATOM 719 O O . GLU A 1 90 ? -28.433 16.692 37.588 1.00 59.75 90 GLU A O 1
ATOM 724 N N . GLY A 1 91 ? -26.613 17.961 37.906 1.00 54.84 91 GLY A N 1
ATOM 725 C CA . GLY A 1 91 ? -26.884 18.255 39.319 1.00 54.84 91 GLY A CA 1
ATOM 726 C C . GLY A 1 91 ? -28.123 19.134 39.568 1.00 54.84 91 GLY A C 1
ATOM 727 O O . GLY A 1 91 ? -28.765 18.993 40.605 1.00 54.84 91 GLY A O 1
ATOM 728 N N . ARG A 1 92 ? -28.512 20.000 38.618 1.00 47.00 92 ARG A N 1
ATOM 729 C CA . ARG A 1 92 ? -29.726 20.843 38.705 1.00 47.00 92 ARG A CA 1
ATOM 730 C C . ARG A 1 92 ? -30.989 20.181 38.149 1.00 47.00 92 ARG A C 1
ATOM 732 O O . ARG A 1 92 ? -32.087 20.503 38.597 1.00 47.00 92 ARG A O 1
ATOM 739 N N . VAL A 1 93 ? -30.871 19.242 37.209 1.00 46.12 93 VAL A N 1
ATOM 740 C CA . VAL A 1 93 ? -32.030 18.519 36.647 1.00 46.12 93 VAL A CA 1
ATOM 741 C C . VAL A 1 93 ? -32.626 17.521 37.654 1.00 46.12 93 VAL A C 1
ATOM 743 O O . VAL A 1 93 ? -33.807 17.183 37.556 1.00 46.12 93 VAL A O 1
ATOM 746 N N . HIS A 1 94 ? -31.882 17.131 38.695 1.00 45.81 94 HIS A N 1
ATOM 747 C CA . HIS A 1 94 ? -32.433 16.349 39.807 1.00 45.81 94 HIS A CA 1
ATOM 748 C C . HIS A 1 94 ? -33.300 17.140 40.804 1.00 45.81 94 HIS A C 1
ATOM 750 O O . HIS A 1 94 ? -34.065 16.512 41.531 1.00 45.81 94 HIS A O 1
ATOM 756 N N . GLU A 1 95 ? -33.295 18.479 40.787 1.00 45.28 95 GLU A N 1
ATOM 757 C CA . GLU A 1 95 ? -34.179 19.283 41.654 1.00 45.28 95 GLU A CA 1
ATOM 758 C C . GLU A 1 95 ? -35.475 19.758 40.972 1.00 45.28 95 GLU A C 1
ATOM 760 O O . GLU A 1 95 ? -36.408 20.166 41.660 1.00 45.28 95 GLU A O 1
ATOM 765 N N . LEU A 1 96 ? -35.597 19.666 39.641 1.00 42.50 96 LEU A N 1
ATOM 766 C CA . LEU A 1 96 ? -36.749 20.221 38.904 1.00 42.50 96 LEU A CA 1
ATOM 767 C C . LEU A 1 96 ? -37.678 19.194 38.241 1.00 42.50 96 LEU A C 1
ATOM 769 O O . LEU A 1 96 ? -38.726 19.585 37.734 1.00 42.50 96 LEU A O 1
ATOM 773 N N . ASN A 1 97 ? -37.375 17.892 38.299 1.00 37.50 97 ASN A N 1
ATOM 774 C CA . ASN A 1 97 ? -38.214 16.852 37.680 1.00 37.50 97 ASN A CA 1
ATOM 775 C C . ASN A 1 97 ? -39.135 16.081 38.649 1.00 37.50 97 ASN A C 1
ATOM 777 O O . ASN A 1 97 ? -39.711 15.066 38.267 1.00 37.50 97 ASN A O 1
ATOM 781 N N . TYR A 1 98 ? -39.339 16.578 39.877 1.00 41.09 98 TYR A N 1
ATOM 782 C CA . TYR A 1 98 ? -40.280 15.986 40.845 1.00 41.09 98 TYR A CA 1
ATOM 783 C C . TYR A 1 98 ? -41.696 16.597 40.841 1.00 41.09 98 TYR A C 1
ATOM 785 O O . TYR A 1 98 ? -42.497 16.280 41.719 1.00 41.09 98 TYR A O 1
ATOM 793 N N . ILE A 1 99 ? -42.057 17.436 39.859 1.00 46.25 99 ILE A N 1
ATOM 794 C CA . ILE A 1 99 ? -43.419 17.997 39.755 1.00 46.25 99 ILE A CA 1
ATOM 795 C C . ILE A 1 99 ? -43.952 17.925 38.318 1.00 46.25 99 ILE A C 1
ATOM 797 O O . ILE A 1 99 ? -44.224 18.953 37.717 1.00 46.25 99 ILE A O 1
ATOM 801 N N . ILE A 1 100 ? -44.154 16.723 37.765 1.00 39.12 100 ILE A N 1
ATOM 802 C CA . ILE A 1 100 ? -45.223 16.490 36.775 1.00 39.12 100 ILE A CA 1
ATOM 803 C C . ILE A 1 100 ? -45.845 15.115 37.050 1.00 39.12 100 ILE A C 1
ATOM 805 O O . ILE A 1 100 ? -45.355 14.073 36.625 1.00 39.12 100 ILE A O 1
ATOM 809 N N . VAL A 1 101 ? -46.947 15.141 37.795 1.00 42.78 101 VAL A N 1
ATOM 810 C CA . VAL A 1 101 ? -47.884 14.028 37.983 1.00 42.78 101 VAL A CA 1
ATOM 811 C C . VAL A 1 101 ? -48.712 13.860 36.697 1.00 42.78 101 VAL A C 1
ATOM 813 O O . VAL A 1 101 ? -49.313 14.843 36.258 1.00 42.78 101 VAL A O 1
ATOM 816 N N . PRO A 1 102 ? -48.817 12.660 36.093 1.00 39.69 102 PRO A N 1
ATOM 817 C CA . PRO A 1 102 ? -49.811 12.396 35.055 1.00 39.69 102 PRO A CA 1
ATOM 818 C C . PRO A 1 102 ? -51.205 12.177 35.678 1.00 39.69 102 PRO A C 1
ATOM 820 O O . PRO A 1 102 ? -51.314 11.507 36.709 1.00 39.69 102 PRO A O 1
ATOM 823 N N . PRO A 1 103 ? -52.287 12.693 35.068 1.00 40.56 103 PRO A N 1
ATOM 824 C CA . PRO A 1 103 ? -53.638 12.598 35.610 1.00 40.56 103 PRO A CA 1
ATOM 825 C C . PRO A 1 103 ? -54.226 11.193 35.415 1.00 40.56 103 PRO A C 1
ATOM 827 O O . PRO A 1 103 ? -54.341 10.694 34.295 1.00 40.56 103 PRO A O 1
ATOM 830 N N . LEU A 1 104 ? -54.639 10.574 36.522 1.00 37.41 104 LEU A N 1
ATOM 831 C CA . LEU A 1 104 ? -55.436 9.350 36.544 1.00 37.41 104 LEU A CA 1
ATOM 832 C C . LEU A 1 104 ? -56.842 9.619 35.991 1.00 37.41 104 LEU A C 1
ATOM 834 O O . LEU A 1 104 ? -57.577 10.476 36.483 1.00 37.41 104 LEU A O 1
ATOM 838 N N . ALA A 1 105 ? -57.207 8.847 34.970 1.00 36.22 105 ALA A N 1
ATOM 839 C CA . ALA A 1 105 ? -58.540 8.803 34.398 1.00 36.22 105 ALA A CA 1
ATOM 840 C C . ALA A 1 105 ? -59.545 8.207 35.398 1.00 36.22 105 ALA A C 1
ATOM 842 O O . ALA A 1 105 ? -59.385 7.081 35.873 1.00 36.22 105 ALA A O 1
ATOM 843 N N . LEU A 1 106 ? -60.607 8.965 35.678 1.00 40.31 106 LEU A N 1
ATOM 844 C CA . LEU A 1 106 ? -61.815 8.479 36.335 1.00 40.31 106 LEU A CA 1
ATOM 845 C C . LEU A 1 106 ? -62.488 7.402 35.475 1.00 40.31 106 LEU A C 1
ATOM 847 O O . LEU A 1 106 ? -62.893 7.680 34.348 1.00 40.31 106 LEU A O 1
ATOM 851 N N . THR A 1 107 ? -62.757 6.239 36.064 1.00 34.78 107 THR A N 1
ATOM 852 C CA . THR A 1 107 ? -63.972 5.479 35.747 1.00 34.78 107 THR A CA 1
ATOM 853 C C . THR A 1 107 ? -64.641 5.039 37.043 1.00 34.78 107 THR A C 1
ATOM 855 O O . THR A 1 107 ? -64.061 4.389 37.906 1.00 34.78 107 THR A O 1
ATOM 858 N N . THR A 1 108 ? -65.872 5.505 37.198 1.00 42.47 108 THR A N 1
ATOM 859 C CA . THR A 1 108 ? -66.818 5.187 38.259 1.00 42.47 108 THR A CA 1
ATOM 860 C C . THR A 1 108 ? -67.443 3.817 38.012 1.00 42.47 108 THR A C 1
ATOM 862 O O . THR A 1 108 ? -67.800 3.512 36.879 1.00 42.47 108 THR A O 1
ATOM 865 N N . THR A 1 109 ? -67.652 3.021 39.067 1.00 34.44 109 THR A N 1
ATOM 866 C CA . THR A 1 109 ? -68.904 2.265 39.299 1.00 34.44 109 THR A CA 1
ATOM 867 C C . THR A 1 109 ? -68.926 1.589 40.682 1.00 34.44 109 THR A C 1
ATOM 869 O O . THR A 1 109 ? -68.201 0.644 40.956 1.00 34.44 109 THR A O 1
ATOM 872 N N . THR A 1 110 ? -69.811 2.124 41.532 1.00 36.44 110 THR A N 1
ATOM 873 C CA . THR A 1 110 ? -70.769 1.432 42.426 1.00 36.44 110 THR A CA 1
ATOM 874 C C . THR A 1 110 ? -70.299 0.433 43.501 1.00 36.44 110 THR A C 1
ATOM 876 O O . THR A 1 110 ? -70.033 -0.727 43.222 1.00 36.44 110 THR A O 1
ATOM 879 N N . THR A 1 111 ? -70.401 0.910 44.755 1.00 38.91 111 THR A N 1
ATOM 880 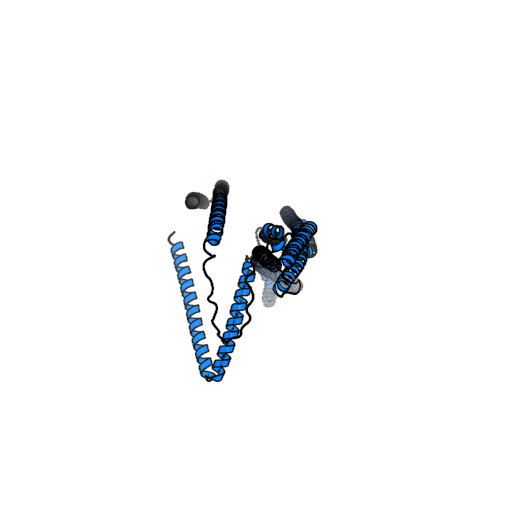C CA . THR A 1 111 ? -71.089 0.304 45.926 1.00 38.91 111 THR A CA 1
ATOM 881 C C . THR A 1 111 ? -70.871 -1.179 46.243 1.00 38.91 111 THR A C 1
ATOM 883 O O . THR A 1 111 ? -71.396 -2.030 45.540 1.00 38.91 111 THR A O 1
ATOM 886 N N . THR A 1 112 ? -70.307 -1.474 47.421 1.00 36.84 112 THR A N 1
ATOM 887 C CA . THR A 1 112 ? -71.082 -1.885 48.616 1.00 36.84 112 THR A CA 1
ATOM 888 C C . THR A 1 112 ? -70.183 -1.972 49.849 1.00 36.84 112 THR A C 1
ATOM 890 O O . THR A 1 112 ? -68.994 -2.256 49.745 1.00 36.84 112 THR A O 1
ATOM 893 N N . ASP A 1 113 ? -70.804 -1.698 50.993 1.00 41.50 113 ASP A N 1
ATOM 894 C CA . ASP A 1 113 ? -70.296 -1.760 52.359 1.00 41.50 113 ASP A CA 1
ATOM 895 C C . ASP A 1 113 ? -69.275 -2.864 52.643 1.00 41.50 113 ASP A C 1
ATOM 897 O O . ASP A 1 113 ? -69.541 -4.053 52.474 1.00 41.50 113 ASP A O 1
ATOM 901 N N . SER A 1 114 ? -68.149 -2.458 53.222 1.00 34.28 114 SER A N 1
ATOM 902 C CA . SER A 1 114 ? -67.460 -3.208 54.270 1.00 34.28 114 SER A CA 1
ATOM 903 C C . SER A 1 114 ? -66.605 -2.226 55.058 1.00 34.28 114 SER A C 1
ATOM 905 O O . SER A 1 114 ? -65.519 -1.820 54.651 1.00 34.28 114 SER A O 1
ATOM 907 N N . THR A 1 115 ? -67.155 -1.801 56.187 1.00 46.88 115 THR A N 1
ATOM 908 C CA . THR A 1 115 ? -66.438 -1.181 57.295 1.00 46.88 115 THR A CA 1
ATOM 909 C C . THR A 1 115 ? -65.216 -2.027 57.654 1.00 46.88 115 THR A C 1
ATOM 911 O O . THR A 1 115 ? -65.356 -3.152 58.129 1.00 46.88 115 THR A O 1
ATOM 914 N N . LEU A 1 116 ? -64.015 -1.472 57.470 1.00 34.78 116 LEU A N 1
ATOM 915 C CA . LEU A 1 116 ? -62.796 -1.964 58.108 1.00 34.78 116 LEU A CA 1
ATOM 916 C C . LEU A 1 116 ? -62.204 -0.858 58.991 1.00 34.78 116 LEU A C 1
ATOM 918 O O . LEU A 1 116 ? -62.155 0.302 58.574 1.00 34.78 116 LEU A O 1
ATOM 922 N N . PRO A 1 117 ? -61.813 -1.194 60.231 1.00 42.09 117 PRO A N 1
ATOM 923 C CA . PRO A 1 117 ? -61.401 -0.224 61.225 1.00 42.09 117 PRO A CA 1
ATOM 924 C C . PRO A 1 117 ? -59.994 0.286 60.911 1.00 42.09 117 PRO A C 1
ATOM 926 O O . PRO A 1 117 ? -59.063 -0.496 60.722 1.00 42.09 117 PRO A O 1
ATOM 929 N N . LEU A 1 118 ? -59.834 1.611 60.922 1.00 45.03 118 LEU A N 1
ATOM 930 C CA . LEU A 1 118 ? -58.549 2.234 61.214 1.00 45.03 118 LEU A CA 1
ATOM 931 C C . LEU A 1 118 ? -58.106 1.756 62.606 1.00 45.03 118 LEU A C 1
ATOM 933 O O . LEU A 1 118 ? -58.605 2.249 63.616 1.00 45.03 118 LEU A O 1
ATOM 937 N N . SER A 1 119 ? -57.171 0.811 62.649 1.00 37.56 119 SER A N 1
ATOM 938 C CA . SER A 1 119 ? -56.355 0.543 63.832 1.00 37.56 119 SER A CA 1
ATOM 939 C C . SER A 1 119 ? -54.938 1.033 63.567 1.00 37.56 119 SER A C 1
ATOM 941 O O . SER A 1 119 ? -54.327 0.719 62.547 1.00 37.56 119 SER A O 1
ATOM 943 N N . ALA A 1 120 ? -54.436 1.827 64.506 1.00 41.22 120 ALA A N 1
ATOM 944 C CA . ALA A 1 120 ? -53.153 2.518 64.516 1.00 41.22 120 ALA A CA 1
ATOM 945 C C . ALA A 1 120 ? -51.926 1.585 64.683 1.00 41.22 120 ALA A C 1
ATOM 947 O O . ALA A 1 120 ? -50.992 1.914 65.403 1.00 41.22 120 ALA A O 1
ATOM 948 N N . GLU A 1 121 ? -51.911 0.429 64.012 1.00 45.25 121 GLU A N 1
ATOM 949 C CA . GLU A 1 121 ? -50.787 -0.531 63.998 1.00 45.25 121 GLU A CA 1
ATOM 950 C C . GLU A 1 121 ? -49.985 -0.498 62.675 1.00 45.25 121 GLU A C 1
ATOM 952 O O . GLU A 1 121 ? -49.045 -1.266 62.487 1.00 45.25 121 GLU A O 1
ATOM 957 N N . SER A 1 122 ? -50.328 0.401 61.742 1.00 53.75 122 SER A N 1
ATOM 958 C CA . SER A 1 122 ? -49.881 0.333 60.338 1.00 53.75 122 SER A CA 1
ATOM 959 C C . SER A 1 122 ? -48.780 1.324 59.922 1.00 53.75 122 SER A C 1
ATOM 961 O O . SER A 1 122 ? -48.344 1.256 58.770 1.00 53.75 122 SER A O 1
ATOM 963 N N . GLU A 1 123 ? -48.306 2.230 60.787 1.00 60.38 123 GLU A N 1
ATOM 964 C CA . GLU A 1 123 ? -47.209 3.153 60.418 1.00 60.38 123 GLU A CA 1
ATOM 965 C C . GLU A 1 123 ? -45.941 2.382 60.022 1.00 60.38 123 GLU A C 1
ATOM 967 O O . GLU A 1 123 ? -45.367 2.642 58.967 1.00 60.38 123 GLU A O 1
ATOM 972 N N . GLY A 1 124 ? -45.581 1.341 60.782 1.00 65.62 124 GLY A N 1
ATOM 973 C CA . GLY A 1 124 ? -44.395 0.527 60.495 1.00 65.62 124 GLY A CA 1
ATOM 974 C C . GLY A 1 124 ? -44.484 -0.282 59.193 1.00 65.62 124 GLY A C 1
ATOM 975 O O . GLY A 1 124 ? -43.473 -0.480 58.525 1.00 65.62 124 GLY A O 1
ATOM 976 N N . VAL A 1 125 ? -45.684 -0.718 58.790 1.00 74.75 125 VAL A N 1
ATOM 977 C CA . VAL A 1 125 ? -45.890 -1.459 57.528 1.00 74.75 125 VAL A CA 1
ATOM 978 C C . VAL A 1 125 ? -45.831 -0.513 56.327 1.00 74.75 125 VAL A C 1
ATOM 980 O O . VAL A 1 125 ? -45.258 -0.855 55.293 1.00 74.75 125 VAL A O 1
ATOM 983 N N . MET A 1 126 ? -46.375 0.699 56.469 1.00 78.50 126 MET A N 1
ATOM 984 C CA . MET A 1 126 ? -46.342 1.719 55.420 1.00 78.50 126 MET A CA 1
ATOM 985 C C . MET A 1 126 ? -44.916 2.241 55.189 1.00 78.50 126 MET A C 1
ATOM 987 O O . MET A 1 126 ? -44.483 2.356 54.042 1.00 78.50 126 MET A O 1
ATOM 991 N N . GLU A 1 127 ? -44.155 2.471 56.261 1.00 82.88 127 GLU A N 1
ATOM 992 C CA . GLU A 1 127 ? -42.748 2.882 56.191 1.00 82.88 127 GLU A CA 1
ATOM 993 C C . GLU A 1 127 ? -41.853 1.771 55.605 1.00 82.88 127 GLU A C 1
ATOM 995 O O . GLU A 1 127 ? -40.983 2.037 54.765 1.00 82.88 127 GLU A O 1
ATOM 1000 N N . ALA A 1 128 ? -42.112 0.505 55.960 1.00 81.69 128 ALA A N 1
ATOM 1001 C CA . ALA A 1 128 ? -41.436 -0.652 55.370 1.00 81.69 128 ALA A CA 1
ATOM 1002 C C . ALA A 1 128 ? -41.727 -0.793 53.865 1.00 81.69 128 ALA A C 1
ATOM 1004 O O . ALA A 1 128 ? -40.804 -1.023 53.079 1.00 81.69 128 ALA A O 1
ATOM 1005 N N . TYR A 1 129 ? -42.982 -0.597 53.450 1.00 84.38 129 TYR A N 1
ATOM 1006 C CA . TYR A 1 129 ? -43.383 -0.615 52.043 1.00 84.38 129 TYR A CA 1
ATOM 1007 C C . TYR A 1 129 ? -42.734 0.521 51.246 1.00 84.38 129 TYR A C 1
ATOM 1009 O O . TYR A 1 129 ? -42.180 0.284 50.173 1.00 84.38 129 TYR A O 1
ATOM 1017 N N . GLN A 1 130 ? -42.731 1.745 51.784 1.00 87.00 130 GLN A N 1
ATOM 1018 C CA . GLN A 1 130 ? -42.095 2.887 51.130 1.00 87.00 130 GLN A CA 1
ATOM 1019 C C . GLN A 1 130 ? -40.589 2.655 50.965 1.00 87.00 130 GLN A C 1
ATOM 1021 O O . GLN A 1 130 ? -40.064 2.804 49.865 1.00 87.00 130 GLN A O 1
ATOM 1026 N N . THR A 1 131 ? -39.909 2.186 52.014 1.00 88.19 131 THR A N 1
ATOM 1027 C CA . THR A 1 131 ? -38.474 1.863 51.970 1.00 88.19 131 THR A CA 1
ATOM 1028 C C . THR A 1 131 ? -38.156 0.779 50.938 1.00 88.19 131 THR A C 1
ATOM 1030 O O . THR A 1 131 ? -37.160 0.889 50.214 1.00 88.19 131 THR A O 1
ATOM 1033 N N . PHE A 1 132 ? -38.990 -0.264 50.860 1.00 90.81 132 PHE A N 1
ATOM 1034 C CA . PHE A 1 132 ? -38.878 -1.311 49.847 1.00 90.81 132 PHE A CA 1
ATOM 1035 C C . PHE A 1 132 ? -39.025 -0.739 48.433 1.00 90.81 132 PHE A C 1
ATOM 1037 O O . PHE A 1 132 ? -38.162 -0.989 47.592 1.00 90.81 132 PHE A O 1
ATOM 1044 N N . MET A 1 133 ? -40.069 0.056 48.181 1.00 89.31 133 MET A N 1
ATOM 1045 C CA . MET A 1 133 ? -40.335 0.625 46.859 1.00 89.31 133 MET A CA 1
ATOM 1046 C C . MET A 1 133 ? -39.199 1.533 46.388 1.00 89.31 133 MET A C 1
ATOM 1048 O O . MET A 1 133 ? -38.802 1.433 45.229 1.00 89.31 133 MET A O 1
ATOM 1052 N N . THR A 1 134 ? -38.619 2.351 47.273 1.00 91.06 134 THR A N 1
ATOM 1053 C CA . THR A 1 134 ? -37.455 3.182 46.927 1.00 91.06 134 THR A CA 1
ATOM 1054 C C . THR A 1 134 ? -36.245 2.320 46.570 1.00 91.06 134 THR A C 1
ATOM 1056 O O . THR A 1 134 ? -35.628 2.525 45.532 1.00 91.06 134 THR A O 1
ATOM 1059 N N . HIS A 1 135 ? -35.945 1.285 47.366 1.00 90.44 135 HIS A N 1
ATOM 1060 C CA . HIS A 1 135 ? -34.819 0.384 47.082 1.00 90.44 135 HIS A CA 1
ATOM 1061 C C . HIS A 1 135 ? -35.001 -0.399 45.781 1.00 90.44 135 HIS A C 1
ATOM 1063 O O . HIS A 1 135 ? -34.039 -0.618 45.045 1.00 90.44 135 HIS A O 1
ATOM 1069 N N . LEU A 1 136 ? -36.226 -0.835 45.496 1.00 90.88 136 LEU A N 1
ATOM 1070 C CA . LEU A 1 136 ? -36.547 -1.507 44.250 1.00 90.88 136 LEU A CA 1
ATOM 1071 C C . LEU A 1 136 ? -36.418 -0.550 43.056 1.00 90.88 136 LEU A C 1
ATOM 1073 O O . LEU A 1 136 ? -35.862 -0.940 42.027 1.00 90.88 136 LEU A O 1
ATOM 1077 N N . ALA A 1 137 ? -36.899 0.689 43.183 1.00 90.50 137 ALA A N 1
ATOM 1078 C CA . ALA A 1 137 ? -36.774 1.713 42.149 1.00 90.50 137 ALA A CA 1
ATOM 1079 C C . ALA A 1 137 ? -35.300 2.034 41.854 1.00 90.50 137 ALA A C 1
ATOM 1081 O O . ALA A 1 137 ? -34.891 1.997 40.696 1.00 90.50 137 ALA A O 1
ATOM 1082 N N . ASP A 1 138 ? -34.476 2.232 42.885 1.00 93.19 138 ASP A N 1
ATOM 1083 C CA . ASP A 1 138 ? -33.041 2.496 42.729 1.00 93.19 138 ASP A CA 1
ATOM 1084 C C . ASP A 1 138 ? -32.313 1.313 42.074 1.00 93.19 138 ASP A C 1
ATOM 1086 O O . ASP A 1 138 ? -31.513 1.484 41.150 1.00 93.19 138 ASP A O 1
ATOM 1090 N N . PHE A 1 139 ? -32.625 0.086 42.505 1.00 93.75 139 PHE A N 1
ATOM 1091 C CA . PHE A 1 139 ? -32.037 -1.127 41.939 1.00 93.75 139 PHE A CA 1
ATOM 1092 C C . PHE A 1 139 ? -32.431 -1.329 40.469 1.00 93.75 139 PHE A C 1
ATOM 1094 O O . PHE A 1 139 ? -31.580 -1.615 39.624 1.00 93.75 139 PHE A O 1
ATOM 1101 N N . THR A 1 140 ? -33.710 -1.149 40.135 1.00 93.50 140 THR A N 1
ATOM 1102 C CA . THR A 1 140 ? -34.199 -1.265 38.752 1.00 93.50 140 THR A CA 1
ATOM 1103 C C . THR A 1 140 ? -33.656 -0.151 37.857 1.00 93.50 140 THR A C 1
ATOM 1105 O O . THR A 1 140 ? -33.253 -0.438 36.727 1.00 93.50 140 THR A O 1
ATOM 1108 N N . ALA A 1 141 ? -33.533 1.080 38.364 1.00 93.06 141 ALA A N 1
ATOM 1109 C CA . ALA A 1 141 ? -32.871 2.180 37.668 1.00 93.06 141 ALA A CA 1
ATOM 1110 C C . ALA A 1 141 ? -31.404 1.835 37.369 1.00 93.06 141 ALA A C 1
ATOM 1112 O O . ALA A 1 141 ? -30.989 1.888 36.208 1.00 93.06 141 ALA A O 1
ATOM 1113 N N . GLN A 1 142 ? -30.646 1.366 38.365 1.00 94.38 142 GLN A N 1
ATOM 1114 C CA . GLN A 1 142 ? -29.255 0.947 38.177 1.00 94.38 142 GLN A CA 1
ATOM 1115 C C . GLN A 1 142 ? -29.119 -0.165 37.124 1.00 94.38 142 GLN A C 1
ATOM 1117 O O . GLN A 1 142 ? -28.258 -0.086 36.243 1.00 94.38 142 GLN A O 1
ATOM 1122 N N . LEU A 1 143 ? -29.974 -1.191 37.181 1.00 94.06 143 LEU A N 1
ATOM 1123 C CA . LEU A 1 143 ? -29.965 -2.280 36.205 1.00 94.06 143 LEU A CA 1
ATOM 1124 C C . LEU A 1 143 ? -30.345 -1.812 34.796 1.00 94.06 143 LEU A C 1
ATOM 1126 O O . LEU A 1 143 ? -29.780 -2.308 33.822 1.00 94.06 143 LEU A O 1
ATOM 1130 N N . SER A 1 144 ? -31.276 -0.865 34.667 1.00 93.69 144 SER A N 1
ATOM 1131 C CA . SER A 1 144 ? -31.696 -0.331 33.367 1.00 93.69 144 SER A CA 1
ATOM 1132 C C . SER A 1 144 ? -30.563 0.430 32.670 1.00 93.69 144 SER A C 1
ATOM 1134 O O . SER A 1 144 ? -30.275 0.162 31.501 1.00 93.69 144 SER A O 1
ATOM 1136 N N . VAL A 1 145 ? -29.839 1.280 33.408 1.00 94.62 145 VAL A N 1
ATOM 1137 C CA . VAL A 1 145 ? -28.658 1.996 32.904 1.00 94.62 145 VAL A CA 1
ATOM 1138 C C . VAL A 1 145 ? -27.558 1.000 32.546 1.00 94.62 145 VAL A C 1
ATOM 1140 O O . VAL A 1 145 ? -26.959 1.087 31.474 1.00 94.62 145 VAL A O 1
ATOM 1143 N N . MET A 1 146 ? -27.331 -0.007 33.395 1.00 94.62 146 MET A N 1
ATOM 1144 C CA . MET A 1 146 ? -26.320 -1.034 33.139 1.00 94.62 146 MET A CA 1
ATOM 1145 C C . MET A 1 146 ? -26.646 -1.877 31.905 1.00 94.62 146 MET A C 1
ATOM 1147 O O . MET A 1 146 ? -25.759 -2.175 31.106 1.00 94.62 146 MET A O 1
ATOM 1151 N N . ARG A 1 147 ? -27.920 -2.219 31.700 1.00 95.75 147 ARG A N 1
ATOM 1152 C CA . ARG A 1 147 ? -28.391 -2.891 30.488 1.00 95.75 147 ARG A CA 1
ATOM 1153 C C . ARG A 1 147 ? -28.116 -2.049 29.245 1.00 95.75 147 ARG A C 1
ATOM 1155 O O . ARG A 1 147 ? -27.579 -2.591 28.282 1.00 95.75 147 ARG A O 1
ATOM 1162 N N . ALA A 1 148 ? -28.463 -0.762 29.270 1.00 93.62 148 ALA A N 1
ATOM 1163 C CA . ALA A 1 148 ? -28.239 0.142 28.144 1.00 93.62 148 ALA A CA 1
ATOM 1164 C C . ALA A 1 148 ? -26.742 0.270 27.812 1.00 93.62 148 ALA A C 1
ATOM 1166 O O . ALA A 1 148 ? -26.354 0.117 26.656 1.00 93.62 148 ALA A O 1
ATOM 1167 N N . ALA A 1 149 ? -25.889 0.438 28.827 1.00 92.88 149 ALA A N 1
ATOM 1168 C CA . ALA A 1 149 ? -24.438 0.499 28.657 1.00 92.88 149 ALA A CA 1
ATOM 1169 C C . ALA A 1 149 ? -23.858 -0.801 28.065 1.00 92.88 149 ALA A C 1
ATOM 1171 O O . ALA A 1 149 ? -23.069 -0.760 27.122 1.00 92.88 149 ALA A O 1
ATOM 1172 N N . LEU A 1 150 ? -24.285 -1.967 28.564 1.00 93.56 150 LEU A N 1
ATOM 1173 C CA . LEU A 1 150 ? -23.847 -3.269 28.047 1.00 93.56 150 LEU A CA 1
ATOM 1174 C C . LEU A 1 150 ? -24.318 -3.518 26.608 1.00 93.56 150 LEU A C 1
ATOM 1176 O O . LEU A 1 150 ? -23.579 -4.094 25.812 1.00 93.56 150 LEU A O 1
ATOM 1180 N N . GLN A 1 151 ? -25.532 -3.090 26.257 1.00 93.94 151 GLN A N 1
ATOM 1181 C CA . GLN A 1 151 ? -26.017 -3.144 24.877 1.00 93.94 151 GLN A CA 1
ATOM 1182 C C . GLN A 1 151 ? -25.210 -2.210 23.968 1.00 93.94 151 GLN A C 1
ATOM 1184 O O . GLN A 1 151 ? -24.822 -2.625 22.877 1.00 93.94 151 GLN A O 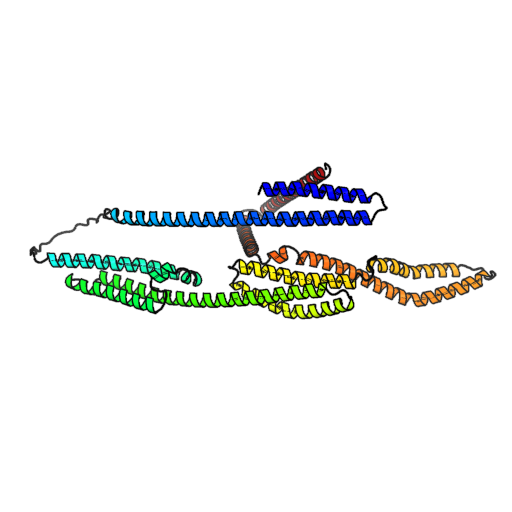1
ATOM 1189 N N . GLY A 1 152 ? -24.885 -1.004 24.445 1.00 91.19 152 GLY A N 1
ATOM 1190 C CA . GLY A 1 152 ? -23.988 -0.069 23.768 1.00 91.19 152 GLY A CA 1
ATOM 1191 C C . GLY A 1 152 ? -22.619 -0.688 23.480 1.00 91.19 152 GLY A C 1
ATOM 1192 O O . GLY A 1 152 ? -22.189 -0.696 22.330 1.00 91.19 152 GLY A O 1
ATOM 1193 N N . LEU A 1 153 ? -21.980 -1.317 24.474 1.00 91.56 153 LEU A N 1
ATOM 1194 C CA . LEU A 1 153 ? -20.714 -2.040 24.271 1.00 91.56 153 LEU A CA 1
ATOM 1195 C C . LEU A 1 153 ? -20.831 -3.135 23.215 1.00 91.56 153 LEU A C 1
ATOM 1197 O O . LEU A 1 153 ? -19.969 -3.270 22.355 1.00 91.56 153 LEU A O 1
ATOM 1201 N N . LEU A 1 154 ? -21.892 -3.938 23.270 1.00 91.75 154 LEU A N 1
ATOM 1202 C CA . LEU A 1 154 ? -22.067 -5.052 22.338 1.00 91.75 154 LEU A CA 1
ATOM 1203 C C . LEU A 1 154 ? -22.347 -4.599 20.899 1.00 91.75 154 LEU A C 1
ATOM 1205 O O . LEU A 1 154 ? -22.130 -5.387 19.980 1.00 91.75 154 LEU A O 1
ATOM 1209 N N . SER A 1 155 ? -22.800 -3.359 20.703 1.00 89.31 155 SER A N 1
ATOM 1210 C CA . SER A 1 155 ? -23.014 -2.768 19.377 1.00 89.31 155 SER A CA 1
ATOM 1211 C C . SER A 1 155 ? -21.721 -2.284 18.705 1.00 89.31 155 SER A C 1
ATOM 1213 O O . SER A 1 155 ? -21.689 -2.117 17.489 1.00 89.31 155 SER A O 1
ATOM 1215 N N . GLN A 1 156 ? -20.643 -2.101 19.474 1.00 88.69 156 GLN A N 1
ATOM 1216 C CA . GLN A 1 156 ? -19.356 -1.627 18.969 1.00 88.69 156 GLN A CA 1
ATOM 1217 C C . GLN A 1 156 ? -18.516 -2.751 18.331 1.00 88.69 156 GLN A C 1
ATOM 1219 O O . GLN A 1 156 ? -18.661 -3.955 18.613 1.00 88.69 156 GLN A O 1
ATOM 1224 N N . SER A 1 157 ? -17.567 -2.355 17.475 1.00 84.75 157 SER A N 1
ATOM 1225 C CA . SER A 1 157 ? -16.537 -3.277 16.983 1.00 84.75 157 SER A CA 1
ATOM 1226 C C . SER A 1 157 ? -15.673 -3.786 18.144 1.00 84.75 157 SER A C 1
ATOM 1228 O O . SER A 1 157 ? -15.500 -3.114 19.161 1.00 84.75 157 SER A O 1
ATOM 1230 N N . ALA A 1 158 ? -15.124 -4.994 18.017 1.00 82.00 158 ALA A N 1
ATOM 1231 C CA . ALA A 1 158 ? -14.348 -5.611 19.092 1.00 82.00 158 ALA A CA 1
ATOM 1232 C C . ALA A 1 158 ? -13.120 -4.774 19.504 1.00 82.00 158 ALA A C 1
ATOM 1234 O O . ALA A 1 158 ? -12.817 -4.699 20.692 1.00 82.00 158 ALA A O 1
ATOM 1235 N N . LEU A 1 159 ? -12.477 -4.078 18.562 1.00 80.19 159 LEU A N 1
ATOM 1236 C CA . LEU A 1 159 ? -11.369 -3.160 18.845 1.00 80.19 159 LEU A CA 1
ATOM 1237 C C . LEU A 1 159 ? -11.816 -1.909 19.622 1.00 80.19 159 LEU A C 1
ATOM 1239 O O . LEU A 1 159 ? -11.150 -1.525 20.585 1.00 80.19 159 LEU A O 1
ATOM 1243 N N . GLN A 1 160 ? -12.961 -1.313 19.267 1.00 82.94 160 GLN A N 1
ATOM 1244 C CA . GLN A 1 160 ? -13.523 -0.142 19.962 1.00 82.94 160 GLN A CA 1
ATOM 1245 C C . GLN A 1 160 ? -13.972 -0.463 21.393 1.00 82.94 160 GLN A C 1
ATOM 1247 O O . GLN A 1 160 ? -13.797 0.357 22.296 1.00 82.94 160 GLN A O 1
ATOM 1252 N N . VAL A 1 161 ? -14.483 -1.677 21.624 1.00 83.62 161 VAL A N 1
ATOM 1253 C CA . VAL A 1 161 ? -14.867 -2.147 22.964 1.00 83.62 161 VAL A CA 1
ATOM 1254 C C . VAL A 1 161 ? -13.673 -2.132 23.919 1.00 83.62 161 VAL A C 1
ATOM 1256 O O . VAL A 1 161 ? -13.811 -1.723 25.068 1.00 83.62 161 VAL A O 1
ATOM 1259 N N . VAL A 1 162 ? -12.489 -2.537 23.450 1.00 83.94 162 VAL A N 1
ATOM 1260 C CA . VAL A 1 162 ? -11.267 -2.531 24.275 1.00 83.94 162 VAL A CA 1
ATOM 1261 C C . VAL A 1 162 ? -10.738 -1.110 24.489 1.00 83.94 162 VAL A C 1
ATOM 1263 O O . VAL A 1 162 ? -10.099 -0.837 25.502 1.00 83.94 162 VAL A O 1
ATOM 1266 N N . SER A 1 163 ? -10.993 -0.189 23.559 1.00 84.50 163 SER A N 1
ATOM 1267 C CA . SER A 1 163 ? -10.640 1.230 23.716 1.00 84.50 163 SER A CA 1
ATOM 1268 C C . SER A 1 163 ? -11.569 1.969 24.689 1.00 84.50 163 SER A C 1
ATOM 1270 O O . SER A 1 163 ? -11.148 2.932 25.322 1.00 84.50 163 SER A O 1
ATOM 1272 N N . SER A 1 164 ? -12.799 1.484 24.886 1.00 86.25 164 SER A N 1
ATOM 1273 C CA . SER A 1 164 ? -13.789 2.039 25.824 1.00 86.25 164 SER A CA 1
ATOM 1274 C C . SER A 1 164 ? -13.527 1.611 27.280 1.00 86.25 164 SER A C 1
ATOM 1276 O O . SER A 1 164 ? -14.354 0.959 27.930 1.00 86.25 164 SER A O 1
ATOM 1278 N N . THR A 1 165 ? -12.349 1.951 27.806 1.00 84.88 165 THR A N 1
ATOM 1279 C CA . THR A 1 165 ? -11.864 1.526 29.135 1.00 84.88 165 THR A CA 1
ATOM 1280 C C . THR A 1 165 ? -12.746 2.016 30.285 1.00 84.88 165 THR A C 1
ATOM 1282 O O . THR A 1 165 ? -13.008 1.264 31.222 1.00 84.88 165 THR A O 1
ATOM 1285 N N . SER A 1 166 ? -13.275 3.238 30.198 1.00 87.00 166 SER A N 1
ATOM 1286 C CA . SER A 1 166 ? -14.167 3.822 31.208 1.00 87.00 166 SER A CA 1
ATOM 1287 C C . SER A 1 166 ? -15.481 3.044 31.342 1.00 87.00 166 SER A C 1
ATOM 1289 O O . SER A 1 166 ? -15.908 2.696 32.445 1.00 87.00 166 SER A O 1
ATOM 1291 N N . LEU A 1 167 ? -16.102 2.707 30.211 1.00 87.31 167 LEU A N 1
ATOM 1292 C CA . LEU A 1 167 ? -17.418 2.075 30.171 1.00 87.31 167 LEU A CA 1
ATOM 1293 C C . LEU A 1 167 ? -17.348 0.570 30.481 1.00 87.31 167 LEU A C 1
ATOM 1295 O O . LEU A 1 167 ? -18.217 0.032 31.174 1.00 87.31 167 LEU A O 1
ATOM 1299 N N . THR A 1 168 ? -16.275 -0.103 30.051 1.00 90.19 168 THR A N 1
ATOM 1300 C CA . THR A 1 168 ? -15.989 -1.497 30.434 1.00 90.19 168 THR A CA 1
ATOM 1301 C C . THR A 1 168 ? -15.649 -1.631 31.922 1.00 90.19 168 THR A C 1
ATOM 1303 O O . THR A 1 168 ? -16.109 -2.585 32.558 1.00 90.19 168 THR A O 1
ATOM 1306 N N . ALA A 1 169 ? -14.925 -0.667 32.507 1.00 91.12 169 ALA A N 1
ATOM 1307 C CA . ALA A 1 169 ? -14.651 -0.610 33.945 1.00 91.12 169 ALA A CA 1
ATOM 1308 C C . ALA A 1 169 ? -15.918 -0.353 34.770 1.00 91.12 169 ALA A C 1
ATOM 1310 O O . ALA A 1 169 ? -16.169 -1.078 35.732 1.00 91.12 169 ALA A O 1
ATOM 1311 N N . TRP A 1 170 ? -16.758 0.605 34.362 1.00 91.50 170 TRP A N 1
ATOM 1312 C CA . TRP A 1 170 ? -18.025 0.902 35.042 1.00 91.50 170 TRP A CA 1
ATOM 1313 C C . TRP A 1 170 ? -18.990 -0.297 35.036 1.00 91.50 170 TRP A C 1
ATOM 1315 O O . TRP A 1 170 ? -19.588 -0.630 36.061 1.00 91.50 170 TRP A O 1
ATOM 1325 N N . CYS A 1 171 ? -19.085 -1.017 33.911 1.00 90.75 171 CYS A N 1
ATOM 1326 C CA . CYS A 1 171 ? -19.867 -2.256 33.822 1.00 90.75 171 CYS A CA 1
ATOM 1327 C C . CYS A 1 171 ? -19.225 -3.441 34.576 1.00 90.75 171 CYS A C 1
ATOM 1329 O O . CYS A 1 171 ? -19.875 -4.471 34.758 1.00 90.75 171 CYS A O 1
ATOM 1331 N N . GLY A 1 172 ? -17.958 -3.332 34.991 1.00 90.19 172 GLY A N 1
ATOM 1332 C CA . GLY A 1 172 ? -17.203 -4.412 35.625 1.00 90.19 172 GLY A CA 1
ATOM 1333 C C . GLY A 1 172 ? -16.889 -5.582 34.687 1.00 90.19 172 GLY A C 1
ATOM 1334 O O . GLY A 1 172 ? -16.802 -6.710 35.151 1.00 90.19 172 GLY A O 1
ATOM 1335 N N . VAL A 1 173 ? -16.764 -5.346 33.375 1.00 92.62 173 VAL A N 1
ATOM 1336 C CA . VAL A 1 173 ? -16.526 -6.390 32.350 1.00 92.62 173 VAL A CA 1
ATOM 1337 C C . VAL A 1 173 ? -15.105 -6.358 31.779 1.00 92.62 173 VAL A C 1
ATOM 1339 O O . VAL A 1 173 ? -14.860 -6.890 30.700 1.00 92.62 173 VAL A O 1
ATOM 1342 N N . THR A 1 174 ? -14.153 -5.747 32.486 1.00 90.00 174 THR A N 1
ATOM 1343 C CA . THR A 1 174 ? -12.753 -5.655 32.036 1.00 90.00 174 THR A CA 1
ATOM 1344 C C . THR A 1 174 ? -12.042 -7.004 32.078 1.00 90.00 174 THR A C 1
ATOM 1346 O O . THR A 1 174 ? -11.250 -7.317 31.193 1.00 90.00 174 THR A O 1
ATOM 1349 N N . ASN A 1 175 ? -12.324 -7.826 33.090 1.00 91.31 175 ASN A N 1
ATOM 1350 C CA . ASN A 1 175 ? -11.782 -9.173 33.220 1.00 91.31 175 ASN A CA 1
ATOM 1351 C C . ASN A 1 175 ? -12.740 -10.083 34.008 1.00 91.31 175 ASN A C 1
ATOM 1353 O O . ASN A 1 175 ? -13.769 -9.659 34.535 1.00 91.31 175 ASN A O 1
ATOM 1357 N N . ARG A 1 176 ? -12.408 -11.374 34.091 1.00 92.44 176 ARG A N 1
ATOM 1358 C CA . ARG A 1 176 ? -13.272 -12.357 34.758 1.00 92.44 176 ARG A CA 1
ATOM 1359 C C . ARG A 1 176 ? -13.442 -12.069 36.254 1.00 92.44 176 ARG A C 1
ATOM 1361 O O . ARG A 1 176 ? -14.526 -12.277 36.785 1.00 92.44 176 ARG A O 1
ATOM 1368 N N . GLU A 1 177 ? -12.403 -11.591 36.930 1.00 92.38 177 GLU A N 1
ATOM 1369 C CA . GLU A 1 177 ? -12.418 -11.349 38.379 1.00 92.38 177 GLU A CA 1
ATOM 1370 C C . GLU A 1 177 ? -13.311 -10.159 38.754 1.00 92.38 177 GLU A C 1
ATOM 1372 O O . GLU A 1 177 ? -14.177 -10.274 39.629 1.00 92.38 177 GLU A O 1
ATOM 1377 N N . THR A 1 178 ? -13.173 -9.046 38.034 1.00 93.31 178 THR A N 1
ATOM 1378 C CA . THR A 1 178 ? -14.023 -7.855 38.176 1.00 93.31 178 THR A CA 1
ATOM 1379 C C . THR A 1 178 ? -15.482 -8.188 37.891 1.00 93.31 178 THR A C 1
ATOM 1381 O O . THR A 1 178 ? -16.344 -7.849 38.705 1.00 93.31 178 THR A O 1
ATOM 1384 N N . TRP A 1 179 ? -15.754 -8.969 36.839 1.00 95.25 179 TRP A N 1
ATOM 1385 C CA . TRP A 1 179 ? -17.115 -9.406 36.535 1.00 95.25 179 TRP A CA 1
ATOM 1386 C C . TRP A 1 179 ? -17.691 -10.298 37.633 1.00 95.25 179 TRP A C 1
ATOM 1388 O O . TRP A 1 179 ? -18.812 -10.072 38.076 1.00 95.25 179 TRP A O 1
ATOM 1398 N N . THR A 1 180 ? -16.931 -11.268 38.150 1.00 94.19 180 THR A N 1
ATOM 1399 C CA . THR A 1 180 ? -17.427 -12.118 39.249 1.00 94.19 180 THR A CA 1
ATOM 1400 C C . THR A 1 180 ? -17.703 -11.327 40.526 1.00 94.19 180 THR A C 1
ATOM 1402 O O . THR A 1 180 ? -18.642 -11.646 41.255 1.00 94.19 180 THR A O 1
ATOM 1405 N N . THR A 1 181 ? -16.921 -10.280 40.798 1.00 94.06 181 THR A N 1
ATOM 1406 C CA . THR A 1 181 ? -17.161 -9.369 41.925 1.00 94.06 181 THR A CA 1
ATOM 1407 C C . THR A 1 181 ? -18.434 -8.561 41.696 1.00 94.06 181 THR A C 1
ATOM 1409 O O . THR A 1 181 ? -19.260 -8.450 42.601 1.00 94.06 181 THR A O 1
ATOM 1412 N N . ARG A 1 182 ? -18.647 -8.070 40.470 1.00 94.06 182 ARG A N 1
ATOM 1413 C CA . ARG A 1 182 ? -19.851 -7.327 40.093 1.00 94.06 182 ARG A CA 1
ATOM 1414 C C . ARG A 1 182 ? -21.109 -8.199 40.121 1.00 94.06 182 ARG A C 1
ATOM 1416 O O . ARG A 1 182 ? -22.113 -7.787 40.687 1.00 94.06 182 ARG A O 1
ATOM 1423 N N . GLU A 1 183 ? -21.045 -9.423 39.603 1.00 94.69 183 GLU A N 1
ATOM 1424 C CA . GLU A 1 183 ? -22.133 -10.413 39.644 1.00 94.69 183 GLU A CA 1
ATOM 1425 C C . GLU A 1 183 ? -22.517 -10.738 41.099 1.00 94.69 183 GLU A C 1
ATOM 1427 O O . GLU A 1 183 ? -23.699 -10.731 41.444 1.00 94.69 183 GLU A O 1
ATOM 1432 N N . LYS A 1 184 ? -21.531 -10.910 41.994 1.00 94.56 184 LYS A N 1
ATOM 1433 C CA . LYS A 1 184 ? -21.777 -11.070 43.440 1.00 94.56 184 LYS A CA 1
ATOM 1434 C C . LYS A 1 184 ? -22.441 -9.840 44.066 1.00 94.56 184 LYS A C 1
ATOM 1436 O O . LYS A 1 184 ? -23.367 -10.008 44.853 1.00 94.56 184 LYS A O 1
ATOM 1441 N N . GLN A 1 185 ? -21.998 -8.627 43.724 1.00 94.38 185 GLN A N 1
ATOM 1442 C CA . GLN A 1 185 ? -22.612 -7.382 44.208 1.00 94.38 185 GLN A CA 1
ATOM 1443 C C . GLN A 1 185 ? -24.074 -7.259 43.763 1.00 94.38 185 GLN A C 1
ATOM 1445 O O . GLN A 1 185 ? -24.928 -6.929 44.580 1.00 94.38 185 GLN A O 1
ATOM 1450 N N . LEU A 1 186 ? -24.376 -7.576 42.501 1.00 94.00 186 LEU A N 1
ATOM 1451 C CA . LEU A 1 186 ? -25.739 -7.542 41.965 1.00 94.00 186 LEU A CA 1
ATOM 1452 C C . LEU A 1 186 ? -26.649 -8.572 42.652 1.00 94.00 186 LEU A C 1
ATOM 1454 O O . LEU A 1 186 ? -27.772 -8.244 43.028 1.00 94.00 186 LEU A O 1
ATOM 1458 N N . HIS A 1 187 ? -26.158 -9.794 42.882 1.00 94.50 187 HIS A N 1
ATOM 1459 C CA . HIS A 1 187 ? -26.904 -10.807 43.634 1.00 94.50 187 HIS A CA 1
ATOM 1460 C C . HIS A 1 187 ? -27.104 -10.433 45.109 1.00 94.50 187 HIS A C 1
ATOM 1462 O O . HIS A 1 187 ? -28.171 -10.702 45.659 1.00 94.50 187 HIS A O 1
ATOM 1468 N N . ALA A 1 188 ? -26.115 -9.804 45.750 1.00 93.81 188 ALA A N 1
ATOM 1469 C CA . ALA A 1 188 ? -26.245 -9.315 47.121 1.00 93.81 188 ALA A CA 1
ATOM 1470 C C . ALA A 1 188 ? -27.279 -8.183 47.222 1.00 93.81 188 ALA A C 1
ATOM 1472 O O . ALA A 1 188 ? -28.152 -8.241 48.084 1.00 93.81 188 ALA A O 1
ATOM 1473 N N . ALA A 1 189 ? -27.239 -7.212 46.302 1.00 92.88 189 ALA A N 1
ATOM 1474 C CA . ALA A 1 189 ? -28.217 -6.128 46.226 1.00 92.88 189 ALA A CA 1
ATOM 1475 C C . ALA A 1 189 ? -29.641 -6.660 45.991 1.00 92.88 189 ALA A C 1
ATOM 1477 O O . ALA A 1 189 ? -30.571 -6.262 46.689 1.00 92.88 189 ALA A O 1
ATOM 1478 N N . TRP A 1 190 ? -29.800 -7.635 45.089 1.00 94.25 190 TRP A N 1
ATOM 1479 C CA . TRP A 1 190 ? -31.074 -8.330 44.890 1.00 94.25 190 TRP A CA 1
ATOM 1480 C C . TRP A 1 190 ? -31.568 -9.013 46.168 1.00 94.25 190 TRP A C 1
ATOM 1482 O O . TRP A 1 190 ? -32.734 -8.880 46.534 1.00 94.25 190 TRP A O 1
ATOM 1492 N N . LYS A 1 191 ? -30.678 -9.705 46.889 1.00 92.75 191 LYS A N 1
ATOM 1493 C CA . LYS A 1 191 ? -31.024 -10.355 48.155 1.00 92.75 191 LYS A CA 1
ATOM 1494 C C . LYS A 1 191 ? -31.530 -9.344 49.186 1.00 92.75 191 LYS A C 1
ATOM 1496 O O . LYS A 1 191 ? -32.529 -9.617 49.840 1.00 92.75 191 LYS A O 1
ATOM 1501 N N . THR A 1 192 ? -30.905 -8.170 49.285 1.00 91.56 192 THR A N 1
ATOM 1502 C CA . THR A 1 192 ? -31.367 -7.085 50.165 1.00 91.56 192 THR A CA 1
ATOM 1503 C C . THR A 1 192 ? -32.756 -6.571 49.775 1.00 91.56 192 THR A C 1
ATOM 1505 O O . THR A 1 192 ? -33.573 -6.316 50.657 1.00 91.56 192 THR A O 1
ATOM 1508 N N . VAL A 1 193 ? -33.059 -6.450 48.477 1.00 89.69 193 VAL A N 1
ATOM 1509 C CA . VAL A 1 193 ? -34.403 -6.070 47.996 1.00 89.69 193 VAL A CA 1
ATOM 1510 C C . VAL A 1 193 ? -35.443 -7.130 48.380 1.00 89.69 193 VAL A C 1
ATOM 1512 O O . VAL A 1 193 ? -36.508 -6.786 48.889 1.00 89.69 193 VAL A O 1
ATOM 1515 N N . VAL A 1 194 ? -35.121 -8.418 48.220 1.00 89.69 194 VAL A N 1
ATOM 1516 C CA . VAL A 1 194 ? -36.010 -9.535 48.593 1.00 89.69 194 VAL A CA 1
ATOM 1517 C C . VAL A 1 194 ? -36.215 -9.627 50.110 1.00 89.69 194 VAL A C 1
ATOM 1519 O O . VAL A 1 194 ? -37.340 -9.823 50.563 1.00 89.69 194 VAL A O 1
ATOM 1522 N N . GLU A 1 195 ? -35.163 -9.445 50.913 1.00 88.88 195 GLU A N 1
ATOM 1523 C CA . GLU A 1 195 ? -35.254 -9.432 52.382 1.00 88.88 195 GLU A CA 1
ATOM 1524 C C . GLU A 1 195 ? -36.164 -8.295 52.888 1.00 88.88 195 GLU A C 1
ATOM 1526 O O . GLU A 1 195 ? -36.872 -8.473 53.879 1.00 88.88 195 GLU A O 1
ATOM 1531 N N . LYS A 1 196 ? -36.214 -7.158 52.178 1.00 86.56 196 LYS A N 1
ATOM 1532 C CA . LYS A 1 196 ? -37.106 -6.024 52.481 1.00 86.56 196 LYS A CA 1
ATOM 1533 C C . LYS A 1 196 ? -38.543 -6.195 51.971 1.00 86.56 196 LYS A C 1
ATOM 1535 O O . LYS A 1 196 ? -39.429 -5.500 52.460 1.00 86.56 196 LYS A O 1
ATOM 1540 N N . ALA A 1 197 ? -38.796 -7.122 51.046 1.00 85.00 197 ALA A N 1
ATOM 1541 C CA . ALA A 1 197 ? -40.137 -7.390 50.517 1.00 85.00 197 ALA A CA 1
ATOM 1542 C C . ALA A 1 197 ? -41.058 -8.074 51.547 1.00 85.00 197 ALA A C 1
ATOM 1544 O O . ALA A 1 197 ? -42.238 -7.744 51.643 1.00 85.00 197 ALA A O 1
ATOM 1545 N N . GLY A 1 198 ? -40.509 -8.987 52.361 1.00 81.50 198 GLY A N 1
ATOM 1546 C CA . GLY A 1 198 ? -41.268 -9.730 53.376 1.00 81.50 198 GLY A CA 1
ATOM 1547 C C . GLY A 1 198 ? -41.939 -8.836 54.432 1.00 81.50 198 GLY A C 1
ATOM 1548 O O . GLY A 1 198 ? -43.152 -8.940 54.615 1.00 81.50 198 GLY A O 1
ATOM 1549 N N . PRO A 1 199 ? -41.202 -7.919 55.092 1.00 80.94 199 PRO A N 1
ATOM 1550 C CA . PRO A 1 199 ? -41.772 -6.936 56.020 1.00 80.94 199 PRO A CA 1
ATOM 1551 C C . PRO A 1 199 ? -42.802 -5.991 55.382 1.00 80.94 199 PRO A C 1
ATOM 1553 O O . PRO A 1 199 ? -43.679 -5.492 56.078 1.00 80.94 199 PRO A O 1
ATOM 1556 N N . ALA A 1 200 ? -42.711 -5.764 54.067 1.00 76.81 200 ALA A N 1
ATOM 1557 C CA . ALA A 1 200 ? -43.653 -4.955 53.294 1.00 76.81 200 ALA A CA 1
ATOM 1558 C C . ALA A 1 200 ? -44.918 -5.727 52.857 1.00 76.81 200 ALA A C 1
ATOM 1560 O O . ALA A 1 200 ? -45.773 -5.161 52.179 1.00 76.81 200 ALA A O 1
ATOM 1561 N N . GLY A 1 201 ? -45.044 -7.012 53.220 1.00 75.00 201 GLY A N 1
ATOM 1562 C CA . GLY A 1 201 ? -46.191 -7.855 52.863 1.00 75.00 201 GLY A CA 1
ATOM 1563 C C . GLY A 1 201 ? -46.209 -8.322 51.404 1.00 75.00 201 GLY A C 1
ATOM 1564 O O . GLY A 1 201 ? -47.226 -8.840 50.949 1.00 75.00 201 GLY A O 1
ATOM 1565 N N . ILE A 1 202 ? -45.102 -8.154 50.675 1.00 77.88 202 ILE A N 1
ATOM 1566 C CA . ILE A 1 202 ? -44.978 -8.505 49.257 1.00 77.88 202 ILE A CA 1
ATOM 1567 C C . ILE A 1 202 ? -44.482 -9.943 49.146 1.00 77.88 202 ILE A C 1
ATOM 1569 O O . ILE A 1 202 ? -43.441 -10.315 49.697 1.00 77.88 202 ILE A O 1
ATOM 1573 N N . VAL A 1 203 ? -45.229 -10.766 48.413 1.00 76.69 203 VAL A N 1
ATOM 1574 C CA . VAL A 1 203 ? -44.868 -12.168 48.190 1.00 76.69 203 VAL A CA 1
ATOM 1575 C C . VAL A 1 203 ? -43.880 -12.236 47.027 1.00 76.69 203 VAL A C 1
ATOM 1577 O O . VAL A 1 203 ? -44.008 -11.524 46.037 1.00 76.69 203 VAL A O 1
ATOM 1580 N N . THR A 1 204 ? -42.905 -13.140 47.095 1.00 65.88 204 THR A N 1
ATOM 1581 C CA . THR A 1 204 ? -41.868 -13.347 46.063 1.00 65.88 204 THR A CA 1
ATOM 1582 C C . THR A 1 204 ? -42.394 -13.666 44.654 1.00 65.88 204 THR A C 1
ATOM 1584 O O . THR A 1 204 ? -41.603 -13.686 43.716 1.00 65.88 204 THR A O 1
ATOM 1587 N N . GLY A 1 205 ? -43.700 -13.899 44.489 1.00 63.19 205 GLY A N 1
ATOM 1588 C CA . GLY A 1 205 ? -44.374 -14.095 43.202 1.00 63.19 205 GLY A CA 1
ATOM 1589 C C . GLY A 1 205 ? -45.049 -12.848 42.615 1.00 63.19 205 GLY A C 1
ATOM 1590 O O . GLY A 1 205 ? -45.675 -12.962 41.564 1.00 63.19 205 GLY A O 1
ATOM 1591 N N . ASP A 1 206 ? -44.957 -11.681 43.261 1.00 80.62 206 ASP A N 1
ATOM 1592 C CA . ASP A 1 206 ? -45.546 -10.449 42.730 1.00 80.62 206 ASP A CA 1
ATOM 1593 C C . ASP A 1 206 ? -44.876 -10.009 41.419 1.00 80.62 206 ASP A C 1
ATOM 1595 O O . ASP A 1 206 ? -43.651 -10.054 41.264 1.00 80.62 206 ASP A O 1
ATOM 1599 N N . ALA A 1 207 ? -45.688 -9.521 40.473 1.00 82.56 207 ALA A N 1
ATOM 1600 C CA . ALA A 1 207 ? -45.247 -9.126 39.129 1.00 82.56 207 ALA A CA 1
ATOM 1601 C C . ALA A 1 207 ? -44.105 -8.090 39.151 1.00 82.56 207 ALA A C 1
ATOM 1603 O O . ALA A 1 207 ? -43.228 -8.078 38.284 1.00 82.56 207 ALA A O 1
ATOM 1604 N N . ILE A 1 208 ? -44.086 -7.243 40.178 1.00 83.19 208 ILE A N 1
ATOM 1605 C CA . ILE A 1 208 ? -43.082 -6.199 40.380 1.00 83.19 208 ILE A CA 1
ATOM 1606 C C . ILE A 1 208 ? -41.704 -6.805 40.717 1.00 83.19 208 ILE A C 1
ATOM 1608 O O . ILE A 1 208 ? -40.686 -6.363 40.188 1.00 83.19 208 ILE A O 1
ATOM 1612 N N . LEU A 1 209 ? -41.652 -7.859 41.540 1.00 86.31 209 LEU A N 1
ATOM 1613 C CA . LEU A 1 209 ? -40.400 -8.560 41.846 1.00 86.31 209 LEU A CA 1
ATOM 1614 C C . LEU A 1 209 ? -39.951 -9.427 40.665 1.00 86.31 209 LEU A C 1
ATOM 1616 O O . LEU A 1 209 ? -38.768 -9.432 40.332 1.00 86.31 209 LEU A O 1
ATOM 1620 N N . SER A 1 210 ? -40.887 -10.096 39.983 1.00 88.50 210 SER A N 1
ATOM 1621 C CA . SER A 1 210 ? -40.575 -10.910 38.799 1.00 88.50 210 SER A CA 1
ATOM 1622 C C . SER A 1 210 ? -39.915 -10.084 37.688 1.00 88.50 210 SER A C 1
ATOM 1624 O O . SER A 1 210 ? -38.893 -10.490 37.143 1.00 88.50 210 SER A O 1
ATOM 1626 N N . THR A 1 211 ? -40.442 -8.893 37.385 1.00 89.25 211 THR A N 1
ATOM 1627 C CA . THR A 1 211 ? -39.889 -8.022 36.329 1.00 89.25 211 THR A CA 1
ATOM 1628 C C . THR A 1 211 ? -38.486 -7.506 36.671 1.00 89.25 211 THR A C 1
ATOM 1630 O O . THR A 1 211 ? -37.610 -7.467 35.803 1.00 89.25 211 THR A O 1
ATOM 1633 N N . ALA A 1 212 ? -38.227 -7.169 37.939 1.00 90.31 212 ALA A N 1
ATOM 1634 C CA . ALA A 1 212 ? -36.895 -6.789 38.411 1.00 90.31 212 ALA A CA 1
ATOM 1635 C C . ALA A 1 212 ? -35.896 -7.964 38.364 1.00 90.31 212 ALA A C 1
ATOM 1637 O O . ALA A 1 212 ? -34.734 -7.780 37.988 1.00 90.31 212 ALA A O 1
ATOM 1638 N N . GLN A 1 213 ? -36.347 -9.181 38.683 1.00 92.25 213 GLN A N 1
ATOM 1639 C CA . GLN A 1 213 ? -35.540 -10.399 38.586 1.00 92.25 213 GLN A CA 1
ATOM 1640 C C . GLN A 1 213 ? -35.193 -10.760 37.131 1.00 92.25 213 GLN A C 1
ATOM 1642 O O . GLN A 1 213 ? -34.058 -11.158 36.839 1.00 92.25 213 GLN A O 1
ATOM 1647 N N . ASP A 1 214 ? -36.134 -10.579 36.205 1.00 93.19 214 ASP A N 1
ATOM 1648 C CA . ASP A 1 214 ? -35.903 -10.770 34.771 1.00 93.19 214 ASP A CA 1
ATOM 1649 C C . ASP A 1 214 ? -34.882 -9.757 34.238 1.00 93.19 214 ASP A C 1
ATOM 1651 O O . ASP A 1 214 ? -33.959 -10.119 33.498 1.00 93.19 214 ASP A O 1
ATOM 1655 N N . LEU A 1 215 ? -34.982 -8.494 34.669 1.00 93.50 215 LEU A N 1
ATOM 1656 C CA . LEU A 1 215 ? -34.019 -7.454 34.312 1.00 93.50 215 LEU A CA 1
ATOM 1657 C C . LEU A 1 215 ? -32.610 -7.782 34.829 1.00 93.50 215 LEU A C 1
ATOM 1659 O O . LEU A 1 215 ? -31.643 -7.676 34.071 1.00 93.50 215 LEU A O 1
ATOM 1663 N N . LEU A 1 216 ? -32.487 -8.242 36.079 1.00 95.44 216 LEU A N 1
ATOM 1664 C CA . LEU A 1 216 ? -31.219 -8.708 36.647 1.00 95.44 216 LEU A CA 1
ATOM 1665 C C . LEU A 1 216 ? -30.626 -9.855 35.819 1.00 95.44 216 LEU A C 1
ATOM 1667 O O . LEU A 1 216 ? -29.450 -9.823 35.453 1.00 95.44 216 LEU A O 1
ATOM 1671 N N . THR A 1 217 ? -31.447 -10.849 35.481 1.00 95.19 217 THR A N 1
ATOM 1672 C CA . THR A 1 217 ? -31.027 -12.002 34.672 1.00 95.19 217 THR A CA 1
ATOM 1673 C C . THR A 1 217 ? -30.533 -11.556 33.296 1.00 95.19 217 THR A C 1
ATOM 1675 O O . THR A 1 217 ? -29.475 -12.002 32.840 1.00 95.19 217 THR A O 1
ATOM 1678 N N . SER A 1 218 ? -31.239 -10.618 32.657 1.00 95.56 218 SER A N 1
ATOM 1679 C CA . SER A 1 218 ? -30.825 -10.017 31.387 1.00 95.56 218 SER A CA 1
ATOM 1680 C C . SER A 1 218 ? -29.479 -9.295 31.499 1.00 95.56 218 SER A C 1
ATOM 1682 O O . SER A 1 218 ? -28.631 -9.469 30.624 1.00 95.56 218 SER A O 1
ATOM 1684 N N . VAL A 1 219 ? -29.258 -8.494 32.547 1.00 96.44 219 VAL A N 1
ATOM 1685 C CA . VAL A 1 219 ? -27.986 -7.781 32.767 1.00 96.44 219 VAL A CA 1
ATOM 1686 C C . VAL A 1 219 ? -26.836 -8.766 32.973 1.00 96.44 219 VAL A C 1
ATOM 1688 O O . VAL A 1 219 ? -25.781 -8.602 32.363 1.00 96.44 219 VAL A O 1
ATOM 1691 N N . ILE A 1 220 ? -27.042 -9.834 33.750 1.00 96.06 220 ILE A N 1
ATOM 1692 C CA . ILE A 1 220 ? -26.021 -10.871 33.970 1.00 96.06 220 ILE A CA 1
ATOM 1693 C C . ILE A 1 220 ? -25.651 -11.570 32.653 1.00 96.06 220 ILE A C 1
ATOM 1695 O O . ILE A 1 220 ? -24.470 -11.793 32.372 1.00 96.06 220 ILE A O 1
ATOM 1699 N N . GLN A 1 221 ? -26.638 -11.911 31.820 1.00 95.62 221 GLN A N 1
ATOM 1700 C CA . GLN A 1 221 ? -26.386 -12.529 30.515 1.00 95.62 221 GLN A CA 1
ATOM 1701 C C . GLN A 1 221 ? -25.643 -11.584 29.561 1.00 95.62 221 GLN A C 1
ATOM 1703 O O . GLN A 1 221 ? -24.699 -12.009 28.888 1.00 95.62 221 GLN A O 1
ATOM 1708 N N . LEU A 1 222 ? -26.037 -10.308 29.515 1.00 95.12 222 LEU A N 1
ATOM 1709 C CA . LEU A 1 222 ? -25.366 -9.291 28.705 1.00 95.12 222 LEU A CA 1
ATOM 1710 C C . LEU A 1 222 ? -23.925 -9.064 29.167 1.00 95.12 222 LEU A C 1
ATOM 1712 O O . LEU A 1 222 ? -23.031 -9.013 28.329 1.00 95.12 222 LEU A O 1
ATOM 1716 N N . GLY A 1 223 ? -23.679 -9.018 30.477 1.00 93.38 223 GLY A N 1
ATOM 1717 C CA . GLY A 1 223 ? -22.335 -8.861 31.028 1.00 93.38 223 GLY A CA 1
ATOM 1718 C C . GLY A 1 223 ? -21.407 -10.022 30.678 1.00 93.38 223 GLY A C 1
ATOM 1719 O O . GLY A 1 223 ? -20.274 -9.794 30.265 1.00 93.38 223 GLY A O 1
ATOM 1720 N N . LYS A 1 224 ? -21.904 -11.267 30.701 1.00 94.56 224 LYS A N 1
ATOM 1721 C CA . LYS A 1 224 ? -21.145 -12.444 30.231 1.00 94.56 224 LYS A CA 1
ATOM 1722 C C . LYS A 1 224 ? -20.789 -12.352 28.743 1.00 94.56 224 LYS A C 1
ATOM 1724 O O . LYS A 1 224 ? -19.669 -12.682 28.357 1.00 94.56 224 LYS A O 1
ATOM 1729 N N . ARG A 1 225 ? -21.715 -11.882 27.898 1.00 94.44 225 ARG A N 1
ATOM 1730 C CA . ARG A 1 225 ? -21.444 -11.654 26.464 1.00 94.44 225 ARG A CA 1
ATOM 1731 C C . ARG A 1 225 ? -20.435 -10.526 26.250 1.00 94.44 225 ARG A C 1
ATOM 1733 O O . ARG A 1 225 ? -19.519 -10.692 25.449 1.00 94.44 225 ARG A O 1
ATOM 1740 N N . ALA A 1 226 ? -20.576 -9.418 26.976 1.00 92.94 226 ALA A N 1
ATOM 1741 C CA . ALA A 1 226 ? -19.666 -8.280 26.900 1.00 92.94 226 ALA A CA 1
ATOM 1742 C C . ALA A 1 226 ? -18.249 -8.668 27.345 1.00 92.94 226 ALA A C 1
ATOM 1744 O O . ALA A 1 226 ? -17.294 -8.353 26.645 1.00 92.94 226 ALA A O 1
ATOM 1745 N N . LEU A 1 227 ? -18.109 -9.449 28.421 1.00 93.38 227 LEU A N 1
ATOM 1746 C CA . LEU A 1 227 ? -16.823 -9.986 28.871 1.00 93.38 227 LEU A CA 1
ATOM 1747 C C . LEU A 1 227 ? -16.134 -10.826 27.781 1.00 93.38 227 LEU A C 1
ATOM 1749 O O . LEU A 1 227 ? -14.946 -10.649 27.514 1.00 93.38 227 LEU A O 1
ATOM 1753 N N . ASN A 1 228 ? -16.879 -11.710 27.110 1.00 91.94 228 ASN A N 1
ATOM 1754 C CA . ASN A 1 228 ? -16.340 -12.492 25.993 1.00 91.94 228 ASN A CA 1
ATOM 1755 C C . ASN A 1 228 ? -15.930 -11.600 24.811 1.00 91.94 228 ASN A C 1
ATOM 1757 O O . ASN A 1 228 ? -14.917 -11.865 24.166 1.00 91.94 228 ASN A O 1
ATOM 1761 N N . ARG A 1 229 ? -16.696 -10.537 24.532 1.00 91.25 229 ARG A N 1
ATOM 1762 C CA . ARG A 1 229 ? -16.390 -9.562 23.476 1.00 91.25 229 ARG A CA 1
ATOM 1763 C C . ARG A 1 229 ? -15.119 -8.768 23.784 1.00 91.25 229 ARG A C 1
ATOM 1765 O O . ARG A 1 229 ? -14.297 -8.615 22.889 1.00 91.25 229 ARG A O 1
ATOM 1772 N N . VAL A 1 230 ? -14.931 -8.339 25.034 1.00 91.00 230 VAL A N 1
ATOM 1773 C CA . VAL A 1 230 ? -13.700 -7.685 25.513 1.00 91.00 230 VAL A CA 1
ATOM 1774 C C . VAL A 1 230 ? -12.505 -8.628 25.354 1.00 91.00 230 VAL A C 1
ATOM 1776 O O . VAL A 1 230 ? -11.506 -8.250 24.753 1.00 91.00 230 VAL A O 1
ATOM 1779 N N . ALA A 1 231 ? -12.619 -9.880 25.810 1.00 89.56 231 ALA A N 1
ATOM 1780 C CA . ALA A 1 231 ? -11.547 -10.870 25.674 1.00 89.56 231 ALA A CA 1
ATOM 1781 C C . ALA A 1 231 ? -11.187 -11.155 24.203 1.00 89.56 231 ALA A C 1
ATOM 1783 O O . ALA A 1 231 ? -10.009 -11.262 23.858 1.00 89.56 231 ALA A O 1
ATOM 1784 N N . PHE A 1 232 ? -12.192 -11.245 23.327 1.00 90.06 232 PHE A N 1
ATOM 1785 C CA . PHE A 1 232 ? -11.982 -11.378 21.887 1.00 90.06 232 PHE A CA 1
ATOM 1786 C C . PHE A 1 232 ? -11.269 -10.151 21.304 1.00 90.06 232 PHE A C 1
ATOM 1788 O O . PHE A 1 232 ? -10.284 -10.318 20.590 1.00 90.06 232 PHE A O 1
ATOM 1795 N N . GLY A 1 233 ? -11.705 -8.939 21.655 1.00 89.19 233 GLY A N 1
ATOM 1796 C CA . GLY A 1 233 ? -11.075 -7.702 21.196 1.00 89.19 233 GLY A CA 1
ATOM 1797 C C . GLY A 1 233 ? -9.624 -7.555 21.657 1.00 89.19 233 GLY A C 1
ATOM 1798 O O . GLY A 1 233 ? -8.793 -7.072 20.894 1.00 89.19 233 GLY A O 1
ATOM 1799 N N . ILE A 1 234 ? -9.285 -8.009 22.871 1.00 89.25 234 ILE A N 1
ATOM 1800 C CA . ILE A 1 234 ? -7.894 -8.019 23.360 1.00 89.25 234 ILE A CA 1
ATOM 1801 C C . ILE A 1 234 ? -7.044 -8.933 22.474 1.00 89.25 234 ILE A C 1
ATOM 1803 O O . ILE A 1 234 ? -6.002 -8.517 21.973 1.00 89.25 234 ILE A O 1
ATOM 1807 N N . LYS A 1 235 ? -7.521 -10.155 22.210 1.00 89.38 235 LYS A N 1
ATOM 1808 C CA . LYS A 1 235 ? -6.823 -11.104 21.334 1.00 89.38 235 LYS A CA 1
ATOM 1809 C C . LYS A 1 235 ? -6.674 -10.564 19.910 1.00 89.38 235 LYS A C 1
ATOM 1811 O O . LYS A 1 235 ? -5.628 -10.745 19.292 1.00 89.38 235 LYS A O 1
ATOM 1816 N N . GLU A 1 236 ? -7.708 -9.919 19.381 1.00 88.69 236 GLU A N 1
ATOM 1817 C CA . GLU A 1 236 ? -7.678 -9.296 18.058 1.00 88.69 236 GLU A CA 1
ATOM 1818 C C . GLU A 1 236 ? -6.661 -8.150 18.004 1.00 88.69 236 GLU A C 1
ATOM 1820 O O . GLU A 1 236 ? -5.857 -8.100 17.076 1.00 88.69 236 GLU A O 1
ATOM 1825 N N . ARG A 1 237 ? -6.609 -7.298 19.037 1.00 89.00 237 ARG A N 1
ATOM 1826 C CA . ARG A 1 237 ? -5.595 -6.243 19.179 1.00 89.00 237 ARG A CA 1
ATOM 1827 C C . ARG A 1 237 ? -4.178 -6.819 19.202 1.00 89.00 237 ARG A C 1
ATOM 1829 O O . ARG A 1 237 ? -3.320 -6.324 18.482 1.00 89.00 237 ARG A O 1
ATOM 1836 N N . GLU A 1 238 ? -3.935 -7.884 19.963 1.00 90.00 238 GLU A N 1
ATOM 1837 C CA . GLU A 1 238 ? -2.624 -8.549 20.012 1.00 90.00 238 GLU A CA 1
ATOM 1838 C C . GLU A 1 238 ? -2.217 -9.158 18.662 1.00 90.00 238 GLU A C 1
ATOM 1840 O O . GLU A 1 238 ? -1.046 -9.116 18.283 1.00 90.00 238 GLU A O 1
ATOM 1845 N N . VAL A 1 239 ? -3.164 -9.764 17.934 1.00 89.62 239 VAL A N 1
ATOM 1846 C CA . VAL A 1 239 ? -2.916 -10.282 16.577 1.00 89.62 239 VAL A CA 1
ATOM 1847 C C . VAL A 1 239 ? -2.593 -9.132 15.632 1.00 89.62 239 VAL A C 1
ATOM 1849 O O . VAL A 1 239 ? -1.613 -9.211 14.897 1.00 89.62 239 VAL A O 1
ATOM 1852 N N . ARG A 1 240 ? -3.373 -8.053 15.691 1.00 88.44 240 ARG A N 1
ATOM 1853 C CA . ARG A 1 240 ? -3.181 -6.855 14.876 1.00 88.44 240 ARG A CA 1
ATOM 1854 C C . ARG A 1 240 ? -1.816 -6.215 15.122 1.00 88.44 240 ARG A C 1
ATOM 1856 O O . ARG A 1 240 ? -1.122 -5.900 14.164 1.00 88.44 240 ARG A O 1
ATOM 1863 N N . GLU A 1 241 ? -1.390 -6.094 16.377 1.00 90.12 241 GLU A N 1
ATOM 1864 C CA . GLU A 1 241 ? -0.070 -5.555 16.729 1.00 90.12 241 GLU A CA 1
ATOM 1865 C C . GLU A 1 241 ? 1.073 -6.460 16.239 1.00 90.12 241 GLU A C 1
ATOM 1867 O O . GLU A 1 241 ? 2.086 -5.974 15.733 1.00 90.12 241 GLU A O 1
ATOM 1872 N N . ARG A 1 242 ? 0.911 -7.788 16.332 1.00 91.00 242 ARG A N 1
ATOM 1873 C CA . ARG A 1 242 ? 1.874 -8.745 15.763 1.00 91.00 242 ARG A CA 1
ATOM 1874 C C . ARG A 1 242 ? 1.973 -8.616 14.245 1.00 91.00 242 ARG A C 1
ATOM 1876 O O . ARG A 1 242 ? 3.084 -8.554 13.722 1.00 91.00 242 ARG A O 1
ATOM 1883 N N . ASN A 1 243 ? 0.834 -8.532 13.562 1.00 90.12 243 ASN A N 1
ATOM 1884 C CA . ASN A 1 243 ? 0.781 -8.353 12.114 1.00 90.12 243 ASN A CA 1
ATOM 1885 C C . ASN A 1 243 ? 1.412 -7.021 11.698 1.00 90.12 243 ASN A C 1
ATOM 1887 O O . ASN A 1 243 ? 2.166 -6.995 10.733 1.00 90.12 243 ASN A O 1
ATOM 1891 N N . LEU A 1 244 ? 1.174 -5.946 12.456 1.00 92.62 244 LEU A N 1
ATOM 1892 C CA . LEU A 1 244 ? 1.786 -4.642 12.214 1.00 92.62 244 LEU A CA 1
ATOM 1893 C C . LEU A 1 244 ? 3.315 -4.719 12.308 1.00 92.62 244 LEU A C 1
ATOM 1895 O O . LEU A 1 244 ? 3.998 -4.351 11.361 1.00 92.62 244 LEU A O 1
ATOM 1899 N N . LYS A 1 245 ? 3.867 -5.289 13.387 1.00 92.38 245 LYS A N 1
ATOM 1900 C CA . LYS A 1 245 ? 5.328 -5.451 13.539 1.00 92.38 245 LYS A CA 1
ATOM 1901 C C . LYS A 1 245 ? 5.940 -6.303 12.425 1.00 92.38 245 LYS A C 1
ATOM 1903 O O . LYS A 1 245 ? 7.030 -6.005 11.930 1.00 92.38 245 LYS A O 1
ATOM 1908 N N . GLN A 1 246 ? 5.249 -7.371 12.026 1.00 91.62 246 GLN A N 1
ATOM 1909 C CA . GLN A 1 246 ? 5.684 -8.225 10.923 1.00 91.62 246 GLN A CA 1
ATOM 1910 C C . GLN A 1 246 ? 5.655 -7.476 9.586 1.00 91.62 246 GLN A C 1
ATOM 1912 O O . GLN A 1 246 ? 6.622 -7.561 8.828 1.00 91.62 246 GLN A O 1
ATOM 1917 N N . PHE A 1 247 ? 4.587 -6.722 9.320 1.00 93.94 247 PHE A N 1
ATOM 1918 C CA . PHE A 1 247 ? 4.468 -5.856 8.152 1.00 93.94 247 PHE A CA 1
ATOM 1919 C C . PHE A 1 247 ? 5.623 -4.855 8.105 1.00 93.94 247 PHE A C 1
ATOM 1921 O O . PHE A 1 247 ? 6.348 -4.829 7.119 1.00 93.94 247 PHE A O 1
ATOM 1928 N N . GLU A 1 248 ? 5.869 -4.112 9.185 1.00 93.50 248 GLU A N 1
ATOM 1929 C CA . GLU A 1 248 ? 6.942 -3.113 9.244 1.00 93.50 248 GLU A CA 1
ATOM 1930 C C . GLU A 1 248 ? 8.324 -3.723 9.008 1.00 93.50 248 GLU A C 1
ATOM 1932 O O . GLU A 1 248 ? 9.139 -3.169 8.273 1.00 93.50 248 GLU A O 1
ATOM 1937 N N . THR A 1 249 ? 8.579 -4.897 9.586 1.00 93.75 249 THR A N 1
ATOM 1938 C CA . THR A 1 249 ? 9.845 -5.611 9.390 1.00 93.75 249 THR A CA 1
ATOM 1939 C C . THR A 1 249 ? 10.022 -6.032 7.931 1.00 93.75 249 THR A C 1
ATOM 1941 O O . THR A 1 249 ? 11.097 -5.858 7.356 1.00 93.75 249 THR A O 1
ATOM 1944 N N . ASN A 1 250 ? 8.980 -6.592 7.315 1.00 92.50 250 ASN A N 1
ATOM 1945 C CA . ASN A 1 250 ? 9.034 -7.060 5.932 1.00 92.50 250 ASN A CA 1
ATOM 1946 C C . ASN A 1 250 ? 9.135 -5.896 4.939 1.00 92.50 250 ASN A C 1
ATOM 1948 O O . ASN A 1 250 ? 9.936 -5.959 4.009 1.00 92.50 250 ASN A O 1
ATOM 1952 N N . GLN A 1 251 ? 8.374 -4.830 5.179 1.00 94.50 251 GLN A N 1
ATOM 1953 C CA . GLN A 1 251 ? 8.405 -3.572 4.440 1.00 94.50 251 GLN A CA 1
ATOM 1954 C C . GLN A 1 251 ? 9.819 -2.993 4.441 1.00 94.50 251 GLN A C 1
ATOM 1956 O O . GLN A 1 251 ? 10.412 -2.821 3.378 1.00 94.50 251 GLN A O 1
ATOM 1961 N N . HIS A 1 252 ? 10.413 -2.819 5.624 1.00 94.38 252 HIS A N 1
ATOM 1962 C CA . HIS A 1 252 ? 11.750 -2.253 5.759 1.00 94.38 252 HIS A CA 1
ATOM 1963 C C . HIS A 1 252 ? 12.813 -3.101 5.050 1.00 94.38 252 HIS A C 1
ATOM 1965 O O . HIS A 1 252 ? 13.667 -2.573 4.338 1.00 94.38 252 HIS A O 1
ATOM 1971 N N . ARG A 1 253 ? 12.747 -4.432 5.195 1.00 94.19 253 ARG A N 1
ATOM 1972 C CA . ARG A 1 253 ? 13.665 -5.356 4.510 1.00 94.19 253 ARG A CA 1
ATOM 1973 C C . ARG A 1 253 ? 13.553 -5.255 2.993 1.00 94.19 253 ARG A C 1
ATOM 1975 O O . ARG A 1 253 ? 14.581 -5.288 2.319 1.00 94.19 253 ARG A O 1
ATOM 1982 N N . LEU A 1 254 ? 12.334 -5.140 2.468 1.00 93.31 254 LEU A N 1
ATOM 1983 C CA . LEU A 1 254 ? 12.097 -5.018 1.035 1.00 93.31 254 LEU A CA 1
ATOM 1984 C C . LEU A 1 254 ? 12.618 -3.679 0.500 1.00 93.31 254 LEU A C 1
ATOM 1986 O O . LEU A 1 254 ? 13.376 -3.684 -0.464 1.00 93.31 254 LEU A O 1
ATOM 1990 N N . VAL A 1 255 ? 12.313 -2.559 1.168 1.00 93.69 255 VAL A N 1
ATOM 1991 C CA . VAL A 1 255 ? 12.846 -1.231 0.807 1.00 93.69 255 VAL A CA 1
ATOM 1992 C C . VAL A 1 255 ? 14.373 -1.228 0.812 1.00 93.69 255 VAL A C 1
ATOM 1994 O O . VAL A 1 255 ? 14.997 -0.770 -0.145 1.00 93.69 255 VAL A O 1
ATOM 1997 N N . LEU A 1 256 ? 14.988 -1.747 1.879 1.00 95.62 256 LEU A N 1
ATOM 1998 C CA . LEU A 1 256 ? 16.442 -1.782 2.011 1.00 95.62 256 LEU A CA 1
ATOM 1999 C C . LEU A 1 256 ? 17.077 -2.621 0.900 1.00 95.62 256 LEU A C 1
ATOM 2001 O O . LEU A 1 256 ? 18.058 -2.194 0.295 1.00 95.62 256 LEU A O 1
ATOM 2005 N N . TRP A 1 257 ? 16.498 -3.788 0.603 1.00 95.56 257 TRP A N 1
ATOM 2006 C CA . TRP A 1 257 ? 16.948 -4.616 -0.509 1.00 95.56 257 TRP A CA 1
ATOM 2007 C C . TRP A 1 257 ? 16.832 -3.862 -1.836 1.00 95.56 257 TRP A C 1
ATOM 2009 O O . TRP A 1 257 ? 17.814 -3.809 -2.573 1.00 95.56 257 TRP A O 1
ATOM 2019 N N . CYS A 1 258 ? 15.696 -3.208 -2.107 1.00 94.19 258 CYS A N 1
ATOM 2020 C CA . CYS A 1 258 ? 15.497 -2.434 -3.333 1.00 94.19 258 CYS A CA 1
ATOM 2021 C C . CYS A 1 258 ? 16.554 -1.335 -3.493 1.00 94.19 258 CYS A C 1
ATOM 2023 O O . CYS A 1 258 ? 17.216 -1.255 -4.527 1.00 94.19 258 CYS A O 1
ATOM 2025 N N . ARG A 1 259 ? 16.761 -0.526 -2.447 1.00 93.44 259 ARG A N 1
ATOM 2026 C CA . ARG A 1 259 ? 17.761 0.554 -2.434 1.00 93.44 259 ARG A CA 1
ATOM 2027 C C . ARG A 1 259 ? 19.181 0.019 -2.607 1.00 93.44 259 ARG A C 1
ATOM 2029 O O . ARG A 1 259 ? 19.964 0.608 -3.347 1.00 93.44 259 ARG A O 1
ATOM 2036 N N . GLN A 1 260 ? 19.509 -1.114 -1.983 1.00 95.62 260 GLN A N 1
ATOM 2037 C CA . GLN A 1 260 ? 20.816 -1.747 -2.153 1.00 95.62 260 GLN A CA 1
ATOM 2038 C C . GLN A 1 260 ? 21.040 -2.192 -3.601 1.00 95.62 260 GLN A C 1
ATOM 2040 O O . GLN A 1 260 ? 22.119 -1.962 -4.141 1.00 95.62 260 GLN A O 1
ATOM 2045 N N . GLN A 1 261 ? 20.038 -2.794 -4.249 1.00 94.88 261 GLN A N 1
ATOM 2046 C CA . GLN A 1 261 ? 20.169 -3.195 -5.651 1.00 94.88 261 GLN A CA 1
ATOM 2047 C C . GLN A 1 261 ? 20.282 -1.991 -6.589 1.00 94.88 261 GLN A C 1
ATOM 2049 O O . GLN A 1 261 ? 21.080 -2.031 -7.521 1.00 94.88 261 GLN A O 1
ATOM 2054 N N . GLN A 1 262 ? 19.556 -0.902 -6.320 1.00 93.19 262 GLN A N 1
ATOM 2055 C CA . GLN A 1 262 ? 19.708 0.353 -7.065 1.00 93.19 262 GLN A CA 1
ATOM 2056 C C . GLN A 1 262 ? 21.124 0.927 -6.921 1.00 93.19 262 GLN A C 1
ATOM 2058 O O . GLN A 1 262 ? 21.734 1.308 -7.918 1.00 93.19 262 GLN A O 1
ATOM 2063 N N . ALA A 1 263 ? 21.669 0.954 -5.701 1.00 92.75 263 ALA A N 1
ATOM 2064 C CA . ALA A 1 263 ? 23.027 1.427 -5.447 1.00 92.75 263 ALA A CA 1
ATOM 2065 C C . ALA A 1 263 ? 24.083 0.541 -6.129 1.00 92.75 263 ALA A C 1
ATOM 2067 O O . ALA A 1 263 ? 25.015 1.058 -6.744 1.00 92.75 263 ALA A O 1
ATOM 2068 N N . ASN A 1 264 ? 23.910 -0.784 -6.074 1.00 93.06 264 ASN A N 1
ATOM 2069 C CA . ASN A 1 264 ? 24.777 -1.734 -6.769 1.00 93.06 264 ASN A CA 1
ATOM 2070 C C . ASN A 1 264 ? 24.746 -1.496 -8.285 1.00 93.06 264 ASN A C 1
ATOM 2072 O O . ASN A 1 264 ? 25.800 -1.381 -8.899 1.00 93.06 264 ASN A O 1
ATOM 2076 N N . LEU A 1 265 ? 23.552 -1.356 -8.872 1.00 92.56 265 LEU A N 1
ATOM 2077 C CA . LEU A 1 265 ? 23.379 -1.085 -10.300 1.00 92.56 265 LEU A CA 1
ATOM 2078 C C . LEU A 1 265 ? 24.062 0.223 -10.725 1.00 92.56 265 LEU A C 1
ATOM 2080 O O . LEU A 1 265 ? 24.709 0.272 -11.769 1.00 92.56 265 LEU A O 1
ATOM 2084 N N . ALA A 1 266 ? 23.936 1.273 -9.911 1.00 89.50 266 ALA A N 1
ATOM 2085 C CA . ALA A 1 266 ? 24.544 2.575 -10.172 1.00 89.50 266 ALA A CA 1
ATOM 2086 C C . ALA A 1 266 ? 26.081 2.554 -10.076 1.00 89.50 266 ALA A C 1
ATOM 2088 O O . ALA A 1 266 ? 26.745 3.347 -10.739 1.00 89.50 266 ALA A O 1
ATOM 2089 N N . ALA A 1 267 ? 26.653 1.655 -9.269 1.00 91.75 267 ALA A N 1
ATOM 2090 C CA . ALA A 1 267 ? 28.100 1.516 -9.113 1.00 91.75 267 ALA A CA 1
ATOM 2091 C C . ALA A 1 267 ? 28.775 0.761 -10.275 1.00 91.75 267 ALA A C 1
ATOM 2093 O O . ALA A 1 267 ? 29.996 0.843 -10.434 1.00 91.75 267 ALA A O 1
ATOM 2094 N N . LEU A 1 268 ? 28.007 0.021 -11.082 1.00 89.31 268 LEU A N 1
ATOM 2095 C CA . LEU A 1 268 ? 28.526 -0.728 -12.223 1.00 89.31 268 LEU A CA 1
ATOM 2096 C C . LEU A 1 268 ? 28.732 0.190 -13.433 1.00 89.31 268 LEU A C 1
ATOM 2098 O O . LEU A 1 268 ? 27.810 0.881 -13.870 1.00 89.31 268 LEU A O 1
ATOM 2102 N N . ASN A 1 269 ? 29.939 0.151 -14.000 1.00 85.44 269 ASN A N 1
ATOM 2103 C CA . ASN A 1 269 ? 30.324 0.932 -15.185 1.00 85.44 269 ASN A CA 1
ATOM 2104 C C . ASN A 1 269 ? 30.676 0.065 -16.398 1.00 85.44 269 ASN A C 1
ATOM 2106 O O . ASN A 1 269 ? 30.658 0.555 -17.521 1.00 85.44 269 ASN A O 1
ATOM 2110 N N . ASP A 1 270 ? 31.024 -1.199 -16.167 1.00 85.06 270 ASP A N 1
ATOM 2111 C CA . ASP A 1 270 ? 31.407 -2.132 -17.221 1.00 85.06 270 ASP A CA 1
ATOM 2112 C C . ASP A 1 270 ? 30.151 -2.744 -17.865 1.00 85.06 270 ASP A C 1
ATOM 2114 O O . ASP A 1 270 ? 29.338 -3.324 -17.133 1.00 85.06 270 ASP A O 1
ATOM 2118 N N . PRO A 1 271 ? 29.970 -2.624 -19.195 1.00 82.25 271 PRO A N 1
ATOM 2119 C CA . PRO A 1 271 ? 28.819 -3.168 -19.903 1.00 82.25 271 PRO A CA 1
ATOM 2120 C C . PRO A 1 271 ? 28.517 -4.639 -19.615 1.00 82.25 271 PRO A C 1
ATOM 2122 O O . PRO A 1 271 ? 27.351 -4.984 -19.412 1.00 82.25 271 PRO A O 1
ATOM 2125 N N . ASP A 1 272 ? 29.543 -5.489 -19.544 1.00 82.25 272 ASP A N 1
ATOM 2126 C CA . ASP A 1 272 ? 29.360 -6.932 -19.350 1.00 82.25 272 ASP A CA 1
ATOM 2127 C C . ASP A 1 272 ? 28.825 -7.228 -17.940 1.00 82.25 272 ASP A C 1
ATOM 2129 O O . ASP A 1 272 ? 27.852 -7.968 -17.770 1.00 82.25 272 ASP A O 1
ATOM 2133 N N . HIS A 1 273 ? 29.380 -6.559 -16.924 1.00 87.94 273 HIS A N 1
ATOM 2134 C CA . HIS A 1 273 ? 28.904 -6.679 -15.544 1.00 87.94 273 HIS A CA 1
ATOM 2135 C C . HIS A 1 273 ? 27.486 -6.122 -15.362 1.00 87.94 273 HIS A C 1
ATOM 2137 O O . HIS A 1 273 ? 26.710 -6.668 -14.579 1.00 87.94 273 HIS A O 1
ATOM 2143 N N . ILE A 1 274 ? 27.125 -5.044 -16.071 1.00 87.19 274 ILE A N 1
ATOM 2144 C CA . ILE A 1 274 ? 25.762 -4.493 -16.036 1.00 87.19 274 ILE A CA 1
ATOM 2145 C C . ILE A 1 274 ? 24.771 -5.507 -16.616 1.00 87.19 274 ILE A C 1
ATOM 2147 O O . ILE A 1 274 ? 23.723 -5.740 -16.015 1.00 87.19 274 ILE A O 1
ATOM 2151 N N . GLN A 1 275 ? 25.091 -6.131 -17.753 1.00 85.25 275 GLN A N 1
ATOM 2152 C CA . GLN A 1 275 ? 24.222 -7.137 -18.370 1.00 85.25 275 GLN A CA 1
ATOM 2153 C C . GLN A 1 275 ? 24.027 -8.357 -17.465 1.00 85.25 275 GLN A C 1
ATOM 2155 O O . GLN A 1 275 ? 22.887 -8.775 -17.251 1.00 85.25 275 GLN A O 1
ATOM 2160 N N . GLU A 1 276 ? 25.110 -8.891 -16.892 1.00 89.12 276 GLU A N 1
ATOM 2161 C CA . GLU A 1 276 ? 25.048 -10.029 -15.968 1.00 89.12 276 GLU A CA 1
ATOM 2162 C C . GLU A 1 276 ? 24.222 -9.692 -14.719 1.00 89.12 276 GLU A C 1
ATOM 2164 O O . GLU A 1 276 ? 23.325 -10.443 -14.330 1.00 89.12 276 GLU A O 1
ATOM 2169 N N . PHE A 1 277 ? 24.458 -8.522 -14.122 1.00 91.44 277 PHE A N 1
ATOM 2170 C CA . PHE A 1 277 ? 23.725 -8.082 -12.941 1.00 91.44 277 PHE A CA 1
ATOM 2171 C C . PHE A 1 277 ? 22.232 -7.859 -13.225 1.00 91.44 277 PHE A C 1
ATOM 2173 O O . PHE A 1 277 ? 21.383 -8.277 -12.436 1.00 91.44 277 PHE A O 1
ATOM 2180 N N . CYS A 1 278 ? 21.886 -7.253 -14.363 1.00 88.94 278 CYS A N 1
ATOM 2181 C CA . CYS A 1 278 ? 20.496 -7.088 -14.788 1.00 88.94 278 CYS A CA 1
ATOM 2182 C C . CYS A 1 278 ? 19.809 -8.439 -15.037 1.00 88.94 278 CYS A C 1
ATOM 2184 O O . CYS A 1 278 ? 18.656 -8.607 -14.642 1.00 88.94 278 CYS A O 1
ATOM 2186 N N . ALA A 1 279 ? 20.502 -9.414 -15.634 1.00 87.25 279 ALA A N 1
ATOM 2187 C CA . ALA A 1 279 ? 19.967 -10.762 -15.827 1.00 87.25 279 ALA A CA 1
ATOM 2188 C C . ALA A 1 279 ? 19.667 -11.451 -14.483 1.00 87.25 279 ALA A C 1
ATOM 2190 O O . ALA A 1 279 ? 18.574 -11.987 -14.299 1.00 87.25 279 ALA A O 1
ATOM 2191 N N . LEU A 1 280 ? 20.584 -11.352 -13.514 1.00 90.38 280 LEU A N 1
ATOM 2192 C CA . LEU A 1 280 ? 20.373 -11.857 -12.153 1.00 90.38 280 LEU A CA 1
ATOM 2193 C C . LEU A 1 280 ? 19.206 -11.147 -11.448 1.00 90.38 280 LEU A C 1
ATOM 2195 O O . LEU A 1 280 ? 18.392 -11.791 -10.787 1.00 90.38 280 LEU A O 1
ATOM 2199 N N . LEU A 1 281 ? 19.079 -9.825 -11.603 1.00 90.12 281 LEU A N 1
ATOM 2200 C CA . LEU A 1 281 ? 17.959 -9.068 -11.036 1.00 90.12 281 LEU A CA 1
ATOM 2201 C C . LEU A 1 281 ? 16.603 -9.510 -11.583 1.00 90.12 281 LEU A C 1
ATOM 2203 O O . LEU A 1 281 ? 15.646 -9.572 -10.814 1.00 90.12 281 LEU A O 1
ATOM 2207 N N . VAL A 1 282 ? 16.509 -9.854 -12.869 1.00 86.19 282 VAL A N 1
ATOM 2208 C CA . VAL A 1 282 ? 15.268 -10.377 -13.461 1.00 86.19 282 VAL A CA 1
ATOM 2209 C C . VAL A 1 282 ? 14.841 -11.684 -12.790 1.00 86.19 282 VAL A C 1
ATOM 2211 O O . VAL A 1 282 ? 13.654 -11.866 -12.505 1.00 86.19 282 VAL A O 1
ATOM 2214 N N . GLU A 1 283 ? 15.787 -12.569 -12.469 1.00 87.50 283 GLU A N 1
ATOM 2215 C CA . GLU A 1 283 ? 15.488 -13.786 -11.709 1.00 87.50 283 GLU A CA 1
ATOM 2216 C C . GLU A 1 283 ? 15.017 -13.459 -10.287 1.00 87.50 283 GLU A C 1
ATOM 2218 O O . GLU A 1 283 ? 13.999 -13.989 -9.834 1.00 87.50 283 GLU A O 1
ATOM 2223 N N . TYR A 1 284 ? 15.689 -12.522 -9.611 1.00 88.88 284 TYR A N 1
ATOM 2224 C CA . TYR A 1 284 ? 15.287 -12.085 -8.275 1.00 88.88 284 TYR A CA 1
ATOM 2225 C C . TYR A 1 284 ? 13.928 -11.385 -8.255 1.00 88.88 284 TYR A C 1
ATOM 2227 O O . TYR A 1 284 ? 13.189 -11.549 -7.284 1.00 88.88 284 TYR A O 1
ATOM 2235 N N . PHE A 1 285 ? 13.548 -10.644 -9.301 1.00 88.50 285 PHE A N 1
ATOM 2236 C CA . PHE A 1 285 ? 12.236 -10.001 -9.366 1.00 88.50 285 PHE A CA 1
ATOM 2237 C C . PHE A 1 285 ? 11.102 -11.014 -9.303 1.00 88.50 285 PHE A C 1
ATOM 2239 O O . PHE A 1 285 ? 10.106 -10.752 -8.629 1.00 88.50 285 PHE A O 1
ATOM 2246 N N . ARG A 1 286 ? 11.251 -12.184 -9.930 1.00 84.88 286 ARG A N 1
ATOM 2247 C CA . ARG A 1 286 ? 10.243 -13.249 -9.857 1.00 84.88 286 ARG A CA 1
ATOM 2248 C C . ARG A 1 286 ? 9.989 -13.673 -8.411 1.00 84.88 286 ARG A C 1
ATOM 2250 O O . ARG A 1 286 ? 8.839 -13.727 -7.978 1.00 84.88 286 ARG A O 1
ATOM 2257 N N . ASP A 1 287 ? 11.054 -13.929 -7.662 1.00 85.25 287 ASP A N 1
ATOM 2258 C CA . ASP A 1 287 ? 10.955 -14.428 -6.290 1.00 85.25 287 ASP A CA 1
ATOM 2259 C C . ASP A 1 287 ? 10.513 -13.307 -5.327 1.00 85.25 287 ASP A C 1
ATOM 2261 O O . ASP A 1 287 ? 9.655 -13.502 -4.462 1.00 85.25 287 ASP A O 1
ATOM 2265 N N . MET A 1 288 ? 11.019 -12.089 -5.529 1.00 87.56 288 MET A N 1
ATOM 2266 C CA . MET A 1 288 ? 10.683 -10.921 -4.714 1.00 87.56 288 MET A CA 1
ATOM 2267 C C . MET A 1 288 ? 9.272 -10.379 -4.981 1.00 87.56 288 MET A C 1
ATOM 2269 O O . MET A 1 288 ? 8.666 -9.817 -4.070 1.00 87.56 288 MET A O 1
ATOM 2273 N N . THR A 1 289 ? 8.691 -10.637 -6.157 1.00 87.00 289 THR A N 1
ATOM 2274 C CA . THR A 1 289 ? 7.270 -10.354 -6.433 1.00 87.00 289 THR A CA 1
ATOM 2275 C C . THR A 1 289 ? 6.358 -11.127 -5.477 1.00 87.00 289 THR A C 1
ATOM 2277 O O . THR A 1 289 ? 5.361 -10.584 -5.005 1.00 87.00 289 THR A O 1
ATOM 2280 N N . GLY A 1 290 ? 6.711 -12.371 -5.130 1.00 86.44 290 GLY A N 1
ATOM 2281 C CA . GLY A 1 290 ? 5.974 -13.153 -4.134 1.00 86.44 290 GLY A CA 1
ATOM 2282 C C . GLY A 1 290 ? 6.016 -12.512 -2.745 1.00 86.44 290 GLY A C 1
ATOM 2283 O O . GLY A 1 290 ? 4.982 -12.379 -2.091 1.00 86.44 290 GLY A O 1
ATOM 2284 N N . ASN A 1 291 ? 7.194 -12.040 -2.326 1.00 85.88 291 ASN A N 1
ATOM 2285 C CA . ASN A 1 291 ? 7.374 -11.346 -1.047 1.00 85.88 291 ASN A CA 1
ATOM 2286 C C . ASN A 1 291 ? 6.612 -10.016 -1.001 1.00 85.88 291 ASN A C 1
ATOM 2288 O O . ASN A 1 291 ? 5.972 -9.702 0.001 1.00 85.88 291 ASN A O 1
ATOM 2292 N N . TYR A 1 292 ? 6.652 -9.258 -2.096 1.00 87.00 292 TYR A N 1
ATOM 2293 C CA . TYR A 1 292 ? 5.902 -8.018 -2.249 1.00 87.00 292 TYR A CA 1
ATOM 2294 C C . TYR A 1 292 ? 4.387 -8.262 -2.192 1.00 87.00 292 TYR A C 1
ATOM 2296 O O . TYR A 1 292 ? 3.678 -7.576 -1.459 1.00 87.00 292 TYR A O 1
ATOM 2304 N N . LYS A 1 293 ? 3.882 -9.303 -2.865 1.00 86.50 293 LYS A N 1
ATOM 2305 C CA . LYS A 1 293 ? 2.462 -9.670 -2.802 1.00 86.50 293 LYS A CA 1
ATOM 2306 C C . LYS A 1 293 ? 2.026 -10.067 -1.387 1.00 86.50 293 LYS A C 1
ATOM 2308 O O . LYS A 1 293 ? 1.010 -9.577 -0.907 1.00 86.50 293 LYS A O 1
ATOM 2313 N N . ALA A 1 294 ? 2.810 -10.898 -0.700 1.00 85.50 294 ALA A N 1
ATOM 2314 C CA . ALA A 1 294 ? 2.521 -11.296 0.678 1.00 85.50 294 ALA A CA 1
ATOM 2315 C C . ALA A 1 294 ? 2.518 -10.096 1.647 1.00 85.50 294 ALA A C 1
ATOM 2317 O O . ALA A 1 294 ? 1.736 -10.061 2.602 1.00 85.50 294 ALA A O 1
ATOM 2318 N N . LEU A 1 295 ? 3.369 -9.092 1.395 1.00 89.50 295 LEU A N 1
ATOM 2319 C CA . LEU A 1 295 ? 3.356 -7.832 2.137 1.00 89.50 295 LEU A CA 1
ATOM 2320 C C . LEU A 1 295 ? 2.026 -7.090 1.943 1.00 89.50 295 LEU A C 1
ATOM 2322 O O . LEU A 1 295 ? 1.422 -6.692 2.937 1.00 89.50 295 LEU A O 1
ATOM 2326 N N . LEU A 1 296 ? 1.556 -6.950 0.697 1.00 86.19 296 LEU A N 1
ATOM 2327 C CA . LEU A 1 296 ? 0.283 -6.292 0.379 1.00 86.19 296 LEU A CA 1
ATOM 2328 C C . LEU A 1 296 ? -0.922 -7.020 0.995 1.00 86.19 296 LEU A C 1
ATOM 2330 O O . LEU A 1 296 ? -1.766 -6.374 1.610 1.00 86.19 296 LEU A O 1
ATOM 2334 N N . GLU A 1 297 ? -0.967 -8.353 0.906 1.00 85.88 297 GLU A N 1
ATOM 2335 C CA . GLU A 1 297 ? -2.022 -9.181 1.522 1.00 85.88 297 GLU A CA 1
ATOM 2336 C C . GLU A 1 297 ? -2.066 -9.000 3.052 1.00 85.88 297 GLU A C 1
ATOM 2338 O O . GLU A 1 297 ? -3.133 -8.931 3.658 1.00 85.88 297 GLU A O 1
ATOM 2343 N N . THR A 1 298 ? -0.903 -8.859 3.700 1.00 84.75 298 THR A N 1
ATOM 2344 C CA . THR A 1 298 ? -0.835 -8.572 5.145 1.00 84.75 298 THR A CA 1
ATOM 2345 C C . THR A 1 298 ? -1.341 -7.160 5.460 1.00 84.75 298 THR A C 1
ATOM 2347 O O . THR A 1 298 ? -2.020 -6.945 6.471 1.00 84.75 298 THR A O 1
ATOM 2350 N N . ALA A 1 299 ? -1.016 -6.198 4.596 1.00 85.75 299 ALA A N 1
ATOM 2351 C CA . ALA A 1 299 ? -1.331 -4.791 4.789 1.00 85.75 299 ALA A CA 1
ATOM 2352 C C . ALA A 1 299 ? -2.825 -4.477 4.618 1.00 85.75 299 ALA A C 1
ATOM 2354 O O . ALA A 1 299 ? -3.311 -3.554 5.263 1.00 85.75 299 ALA A O 1
ATOM 2355 N N . GLU A 1 300 ? -3.561 -5.265 3.824 1.00 83.75 300 GLU A N 1
ATOM 2356 C CA . GLU A 1 300 ? -5.002 -5.092 3.572 1.00 83.75 300 GLU A CA 1
ATOM 2357 C C . GLU A 1 300 ? -5.817 -4.990 4.873 1.00 83.75 300 GLU A C 1
ATOM 2359 O O . GLU A 1 300 ? -6.642 -4.094 5.041 1.00 83.75 300 GLU A O 1
ATOM 2364 N N . SER A 1 301 ? -5.514 -5.847 5.853 1.00 80.81 301 SER A N 1
ATOM 2365 C CA . SER A 1 301 ? -6.176 -5.842 7.168 1.00 80.81 301 SER A CA 1
ATOM 2366 C C . SER A 1 301 ? -5.800 -4.655 8.070 1.00 80.81 301 SER A C 1
ATOM 2368 O O . SER A 1 301 ? -6.387 -4.483 9.141 1.00 80.81 301 SER A O 1
ATOM 2370 N N . LEU A 1 302 ? -4.808 -3.857 7.669 1.00 85.75 302 LEU A N 1
ATOM 2371 C CA . LEU A 1 302 ? -4.203 -2.765 8.433 1.00 85.75 302 LEU A CA 1
ATOM 2372 C C . LEU A 1 302 ? -4.358 -1.394 7.744 1.00 85.75 302 LEU A C 1
ATOM 2374 O O . LEU A 1 302 ? -3.775 -0.418 8.217 1.00 85.75 302 LEU A O 1
ATOM 2378 N N . LEU A 1 303 ? -5.116 -1.307 6.643 1.00 82.50 303 LEU A N 1
ATOM 2379 C CA . LEU A 1 303 ? -5.230 -0.097 5.814 1.00 82.50 303 LEU A CA 1
ATOM 2380 C C . LEU A 1 303 ? -5.880 1.098 6.517 1.00 82.50 303 LEU A C 1
ATOM 2382 O O . LEU A 1 303 ? -5.695 2.224 6.078 1.00 82.50 303 LEU A O 1
ATOM 2386 N N . ASP A 1 304 ? -6.606 0.891 7.610 1.00 78.56 304 ASP A N 1
ATOM 2387 C CA . ASP A 1 304 ? -7.123 1.955 8.478 1.00 78.56 304 ASP A CA 1
ATOM 2388 C C . ASP A 1 304 ? -6.012 2.739 9.205 1.00 78.56 304 ASP A C 1
ATOM 2390 O O . ASP A 1 304 ? -6.273 3.804 9.758 1.00 78.56 304 ASP A O 1
ATOM 2394 N N . ASN A 1 305 ? -4.767 2.249 9.197 1.00 80.69 305 ASN A N 1
ATOM 2395 C CA . ASN A 1 305 ? -3.616 2.946 9.761 1.00 80.69 305 ASN A CA 1
ATOM 2396 C C . ASN A 1 305 ? -2.876 3.767 8.684 1.00 80.69 305 ASN A C 1
ATOM 2398 O O . ASN A 1 305 ? -2.271 3.206 7.769 1.00 80.69 305 ASN A O 1
ATOM 2402 N N . ALA A 1 306 ? -2.851 5.095 8.839 1.00 83.12 306 ALA A N 1
ATOM 2403 C CA . ALA A 1 306 ? -2.187 6.015 7.909 1.00 83.12 306 ALA A CA 1
ATOM 2404 C C . ALA A 1 306 ? -0.686 5.719 7.717 1.00 83.12 306 ALA A C 1
ATOM 2406 O O . ALA A 1 306 ? -0.182 5.759 6.596 1.00 83.12 306 ALA A O 1
ATOM 2407 N N . THR A 1 307 ? 0.026 5.330 8.778 1.00 85.50 307 THR A N 1
ATOM 2408 C CA . THR A 1 307 ? 1.449 4.963 8.698 1.00 85.50 307 THR A CA 1
ATOM 2409 C C . THR A 1 307 ? 1.666 3.710 7.850 1.00 85.50 307 THR A C 1
ATOM 2411 O O . THR A 1 307 ? 2.672 3.592 7.155 1.00 85.50 307 THR A O 1
ATOM 2414 N N . VAL A 1 308 ? 0.726 2.759 7.879 1.00 86.62 308 VAL A N 1
ATOM 2415 C CA . VAL A 1 308 ? 0.790 1.569 7.018 1.00 86.62 308 VAL A CA 1
ATOM 2416 C C . VAL A 1 308 ? 0.619 1.970 5.557 1.00 86.62 308 VAL A C 1
ATOM 2418 O O . VAL A 1 308 ? 1.379 1.494 4.718 1.00 86.62 308 VAL A O 1
ATOM 2421 N N . GLN A 1 309 ? -0.308 2.882 5.252 1.00 84.69 309 GLN A N 1
ATOM 2422 C CA . GLN A 1 309 ? -0.509 3.383 3.889 1.00 84.69 309 GLN A CA 1
ATOM 2423 C C . GLN A 1 309 ? 0.751 4.068 3.338 1.00 84.69 309 GLN A C 1
ATOM 2425 O O . GLN A 1 309 ? 1.199 3.731 2.244 1.00 84.69 309 GLN A O 1
ATOM 2430 N N . GLU A 1 310 ? 1.369 4.965 4.111 1.00 86.06 310 GLU A N 1
ATOM 2431 C CA . GLU A 1 310 ? 2.622 5.635 3.734 1.00 86.06 310 GLU A CA 1
ATOM 2432 C C . GLU A 1 310 ? 3.744 4.623 3.458 1.00 86.06 310 GLU A C 1
ATOM 2434 O O . GLU A 1 310 ? 4.431 4.681 2.438 1.00 86.06 310 GLU A O 1
ATOM 2439 N N . LYS A 1 311 ? 3.877 3.621 4.328 1.00 88.00 311 LYS A N 1
ATOM 2440 C CA . LYS A 1 311 ? 4.878 2.561 4.191 1.00 88.00 311 LYS A CA 1
ATOM 2441 C C . LYS A 1 311 ? 4.653 1.653 2.976 1.00 88.00 311 LYS A C 1
ATOM 2443 O O . LYS A 1 311 ? 5.630 1.178 2.388 1.00 88.00 311 LYS A O 1
ATOM 2448 N N . ILE A 1 312 ? 3.398 1.396 2.596 1.00 89.50 312 ILE A N 1
ATOM 2449 C CA . ILE A 1 312 ? 3.060 0.696 1.345 1.00 89.50 312 ILE A CA 1
ATOM 2450 C C . ILE A 1 312 ? 3.485 1.548 0.148 1.00 89.50 312 ILE A C 1
ATOM 2452 O O . ILE A 1 312 ? 4.100 1.017 -0.775 1.00 89.50 312 ILE A O 1
ATOM 2456 N N . LEU A 1 313 ? 3.192 2.852 0.165 1.00 85.88 313 LEU A N 1
ATOM 2457 C CA . LEU A 1 313 ? 3.584 3.762 -0.913 1.00 85.88 313 LEU A CA 1
ATOM 2458 C C . LEU A 1 313 ? 5.105 3.784 -1.096 1.00 85.88 313 LEU A C 1
ATOM 2460 O O . LEU A 1 313 ? 5.567 3.618 -2.222 1.00 85.88 313 LEU A O 1
ATOM 2464 N N . GLU A 1 314 ? 5.877 3.872 -0.009 1.00 88.06 314 GLU A N 1
ATOM 2465 C CA . GLU A 1 314 ? 7.346 3.825 -0.061 1.00 88.06 314 GLU A CA 1
ATOM 2466 C C . GLU A 1 314 ? 7.861 2.521 -0.701 1.00 88.06 314 GLU A C 1
ATOM 2468 O O . GLU A 1 314 ? 8.765 2.541 -1.545 1.00 88.06 314 GLU A O 1
ATOM 2473 N N . VAL A 1 315 ? 7.292 1.365 -0.331 1.00 90.06 315 VAL A N 1
ATOM 2474 C CA . VAL A 1 315 ? 7.673 0.088 -0.958 1.00 90.06 315 VAL A CA 1
ATOM 2475 C C . VAL A 1 315 ? 7.295 0.069 -2.430 1.00 90.06 315 VAL A C 1
ATOM 2477 O O . VAL A 1 315 ? 8.113 -0.348 -3.244 1.00 90.06 315 VAL A O 1
ATOM 2480 N N . ASN A 1 316 ? 6.084 0.501 -2.784 1.00 86.69 316 ASN A N 1
ATOM 2481 C CA . ASN A 1 316 ? 5.619 0.520 -4.171 1.00 86.69 316 ASN A CA 1
ATOM 2482 C C . ASN A 1 316 ? 6.540 1.385 -5.033 1.00 86.69 316 ASN A C 1
ATOM 2484 O O . ASN A 1 316 ? 6.985 0.954 -6.095 1.00 86.69 316 ASN A O 1
ATOM 2488 N N . GLU A 1 317 ? 6.867 2.578 -4.542 1.00 86.00 317 GLU A N 1
ATOM 2489 C CA . GLU A 1 317 ? 7.793 3.509 -5.171 1.00 86.00 317 GLU A CA 1
ATOM 2490 C C . GLU A 1 317 ? 9.163 2.870 -5.380 1.00 86.00 317 GLU A C 1
ATOM 2492 O O . GLU A 1 317 ? 9.620 2.736 -6.516 1.00 86.00 317 GLU A O 1
ATOM 2497 N N . THR A 1 318 ? 9.796 2.393 -4.312 1.00 87.81 318 THR A N 1
ATOM 2498 C CA . THR A 1 318 ? 11.143 1.814 -4.399 1.00 87.81 318 THR A CA 1
ATOM 2499 C C . THR A 1 318 ? 11.201 0.543 -5.252 1.00 87.81 318 THR A C 1
ATOM 2501 O O . THR A 1 318 ? 12.174 0.342 -5.983 1.00 87.81 318 THR A O 1
ATOM 2504 N N . TRP A 1 319 ? 10.157 -0.289 -5.220 1.00 89.12 319 TRP A N 1
ATOM 2505 C CA . TRP A 1 319 ? 10.029 -1.498 -6.035 1.00 89.12 319 TRP A CA 1
ATOM 2506 C C . TRP A 1 319 ? 9.889 -1.190 -7.531 1.00 89.12 319 TRP A C 1
ATOM 2508 O O . TRP A 1 319 ? 10.593 -1.784 -8.352 1.00 89.12 319 TRP A O 1
ATOM 2518 N N . VAL A 1 320 ? 9.018 -0.244 -7.896 1.00 85.88 320 VAL A N 1
ATOM 2519 C CA . VAL A 1 320 ? 8.833 0.181 -9.294 1.00 85.88 320 VAL A CA 1
ATOM 2520 C C . VAL A 1 320 ? 10.081 0.895 -9.806 1.00 85.88 320 VAL A C 1
ATOM 2522 O O . VAL A 1 320 ? 10.556 0.581 -10.897 1.00 85.88 320 VAL A O 1
ATOM 2525 N N . HIS A 1 321 ? 10.670 1.792 -9.010 1.00 86.31 321 HIS A N 1
ATOM 2526 C CA . HIS A 1 321 ? 11.898 2.487 -9.395 1.00 86.31 321 HIS A CA 1
ATOM 2527 C C . HIS A 1 321 ? 13.057 1.534 -9.646 1.00 86.31 321 HIS A C 1
ATOM 2529 O O . HIS A 1 321 ? 13.815 1.755 -10.583 1.00 86.31 321 HIS A O 1
ATOM 2535 N N . LEU A 1 322 ? 13.214 0.471 -8.848 1.00 90.44 322 LEU A N 1
ATOM 2536 C CA . LEU A 1 322 ? 14.255 -0.519 -9.112 1.00 90.44 322 LEU A CA 1
ATOM 2537 C C . LEU A 1 322 ? 14.057 -1.163 -10.493 1.00 90.44 322 LEU A C 1
ATOM 2539 O O . LEU A 1 322 ? 14.998 -1.181 -11.276 1.00 90.44 322 LEU A O 1
ATOM 2543 N N . GLN A 1 323 ? 12.845 -1.613 -10.827 1.00 87.06 323 GLN A N 1
ATOM 2544 C CA . GLN A 1 323 ? 12.568 -2.222 -12.135 1.00 87.06 323 GLN A CA 1
ATOM 2545 C C . GLN A 1 323 ? 12.803 -1.252 -13.297 1.00 87.06 323 GLN A C 1
ATOM 2547 O O . GLN A 1 323 ? 13.402 -1.629 -14.306 1.00 87.06 323 GLN A O 1
ATOM 2552 N N . VAL A 1 324 ? 12.352 -0.002 -13.155 1.00 85.75 324 VAL A N 1
ATOM 2553 C CA . VAL A 1 324 ? 12.565 1.038 -14.168 1.00 85.75 324 VAL A CA 1
ATOM 2554 C C . VAL A 1 324 ? 14.057 1.309 -14.340 1.00 85.75 324 VAL A C 1
ATOM 2556 O O . VAL A 1 324 ? 14.540 1.220 -15.465 1.00 85.75 324 VAL A O 1
ATOM 2559 N N . ASN A 1 325 ? 14.799 1.536 -13.252 1.00 86.94 325 ASN A N 1
ATOM 2560 C CA . ASN A 1 325 ? 16.237 1.807 -13.300 1.00 86.94 325 ASN A CA 1
ATOM 2561 C C . ASN A 1 325 ? 17.024 0.632 -13.897 1.00 86.94 325 ASN A C 1
ATOM 2563 O O . ASN A 1 325 ? 17.957 0.853 -14.664 1.00 86.94 325 ASN A O 1
ATOM 2567 N N . THR A 1 326 ? 16.657 -0.615 -13.583 1.00 87.00 326 THR A N 1
ATOM 2568 C CA . THR A 1 326 ? 17.272 -1.809 -14.186 1.00 87.00 326 THR A CA 1
ATOM 2569 C C . THR A 1 326 ? 17.089 -1.822 -15.701 1.00 87.00 326 THR A C 1
ATOM 2571 O O . THR A 1 326 ? 18.050 -2.060 -16.431 1.00 87.00 326 THR A O 1
ATOM 2574 N N . LEU A 1 327 ? 15.881 -1.521 -16.185 1.00 82.94 327 LEU A N 1
ATOM 2575 C CA . LEU A 1 327 ? 15.605 -1.446 -17.619 1.00 82.94 327 LEU A CA 1
ATOM 2576 C C . LEU A 1 327 ? 16.323 -0.266 -18.286 1.00 82.94 327 LEU A C 1
ATOM 2578 O O . LEU A 1 327 ? 16.921 -0.463 -19.341 1.00 82.94 327 LEU A O 1
ATOM 2582 N N . GLU A 1 328 ? 16.312 0.926 -17.677 1.00 84.19 328 GLU A N 1
ATOM 2583 C CA . GLU A 1 328 ? 17.031 2.107 -18.187 1.00 84.19 328 GLU A CA 1
ATOM 2584 C C . GLU A 1 328 ? 18.517 1.816 -18.321 1.00 84.19 328 GLU A C 1
ATOM 2586 O O . GLU A 1 328 ? 19.101 2.040 -19.378 1.00 84.19 328 GLU A O 1
ATOM 2591 N N . ARG A 1 329 ? 19.123 1.264 -17.265 1.00 84.81 329 ARG A N 1
ATOM 2592 C CA . ARG A 1 329 ? 20.555 0.987 -17.244 1.00 84.81 329 ARG A CA 1
ATOM 2593 C C . ARG A 1 329 ? 20.937 -0.062 -18.279 1.00 84.81 329 ARG A C 1
ATOM 2595 O O . ARG A 1 329 ? 21.909 0.135 -18.998 1.00 84.81 329 ARG A O 1
ATOM 2602 N N . LEU A 1 330 ? 20.157 -1.138 -18.400 1.00 82.56 330 LEU A N 1
ATOM 2603 C CA . LEU A 1 330 ? 20.389 -2.167 -19.411 1.00 82.56 330 LEU A CA 1
ATOM 2604 C C . LEU A 1 330 ? 20.267 -1.603 -20.834 1.00 82.56 330 LEU A C 1
ATOM 2606 O O . LEU A 1 330 ? 21.108 -1.897 -21.679 1.00 82.56 330 LEU A O 1
ATOM 2610 N N . GLN A 1 331 ? 19.251 -0.779 -21.103 1.00 77.38 331 GLN A N 1
ATOM 2611 C CA . GLN A 1 331 ? 19.088 -0.138 -22.409 1.00 77.38 331 GLN A CA 1
ATOM 2612 C C . GLN A 1 331 ? 20.229 0.820 -22.723 1.00 77.38 331 GLN A C 1
ATOM 2614 O O . GLN A 1 331 ? 20.774 0.771 -23.821 1.00 77.38 331 GLN A O 1
ATOM 2619 N N . GLN A 1 332 ? 20.611 1.653 -21.756 1.00 78.69 332 GLN A N 1
ATOM 2620 C CA . GLN A 1 332 ? 21.732 2.568 -21.897 1.00 78.69 332 GLN A CA 1
ATOM 2621 C C . GLN A 1 332 ? 22.999 1.799 -22.288 1.00 78.69 332 GLN A C 1
ATOM 2623 O O . GLN A 1 332 ? 23.647 2.115 -23.278 1.00 78.69 332 GLN A O 1
ATOM 2628 N N . THR A 1 333 ? 23.294 0.710 -21.580 1.00 76.88 333 THR A N 1
ATOM 2629 C CA . THR A 1 333 ? 24.450 -0.144 -21.859 1.00 76.88 333 THR A CA 1
ATOM 2630 C C . THR A 1 333 ? 24.387 -0.847 -23.219 1.00 76.88 333 THR A C 1
ATOM 2632 O O . THR A 1 333 ? 25.417 -0.985 -23.874 1.00 76.88 333 THR A O 1
ATOM 2635 N N . LEU A 1 334 ? 23.211 -1.301 -23.658 1.00 68.44 334 LEU A N 1
ATOM 2636 C CA . LEU A 1 334 ? 23.054 -1.989 -24.945 1.00 68.44 334 LEU A CA 1
ATOM 2637 C C . LEU A 1 334 ? 23.083 -1.031 -26.146 1.00 68.44 334 LEU A C 1
ATOM 2639 O O . LEU A 1 334 ? 23.474 -1.448 -27.237 1.00 68.44 334 LEU A O 1
ATOM 2643 N N . TYR A 1 335 ? 22.658 0.225 -25.971 1.00 64.44 335 TYR A N 1
ATOM 2644 C CA . TYR A 1 335 ? 22.456 1.171 -27.077 1.00 64.44 335 TYR A CA 1
ATOM 2645 C C . TYR A 1 335 ? 23.487 2.300 -27.147 1.00 64.44 335 TYR A C 1
ATOM 2647 O O . TYR A 1 335 ? 23.676 2.863 -28.223 1.00 64.44 335 TYR A O 1
ATOM 2655 N N . GLU A 1 336 ? 24.205 2.603 -26.065 1.00 61.16 336 GLU A N 1
ATOM 2656 C CA . GLU A 1 336 ? 25.257 3.630 -26.034 1.00 61.16 336 GLU A CA 1
ATOM 2657 C C . GLU A 1 336 ? 26.658 3.033 -26.247 1.00 61.16 336 GLU A C 1
ATOM 2659 O O . GLU A 1 336 ? 27.606 3.340 -25.531 1.00 61.16 336 GLU A O 1
ATOM 2664 N N . VAL A 1 337 ? 26.830 2.187 -27.269 1.00 53.09 337 VAL A N 1
ATOM 2665 C CA . VAL A 1 337 ? 28.174 1.726 -27.679 1.00 53.09 337 VAL A CA 1
ATOM 2666 C C . VAL A 1 337 ? 28.960 2.854 -28.379 1.00 53.09 337 VAL A C 1
ATOM 2668 O O . VAL A 1 337 ? 30.181 2.777 -28.502 1.00 53.09 337 VAL A O 1
ATOM 2671 N N . ASN A 1 338 ? 28.297 3.941 -28.802 1.00 46.72 338 ASN A N 1
ATOM 2672 C CA . ASN A 1 338 ? 28.965 5.123 -29.347 1.00 46.72 338 ASN A CA 1
ATOM 2673 C C . ASN A 1 338 ? 28.213 6.420 -28.990 1.00 46.72 338 ASN A C 1
ATOM 2675 O O . ASN A 1 338 ? 27.094 6.648 -29.437 1.00 46.72 338 ASN A O 1
ATOM 2679 N N . GLU A 1 339 ? 28.866 7.305 -28.235 1.00 48.41 339 GLU A N 1
ATOM 2680 C CA . GLU A 1 339 ? 28.335 8.555 -27.646 1.00 48.41 339 GLU A CA 1
ATOM 2681 C C . GLU A 1 339 ? 27.809 9.589 -28.673 1.00 48.41 339 GLU A C 1
ATOM 2683 O O . GLU A 1 339 ? 27.288 10.640 -28.310 1.00 48.41 339 GLU A O 1
ATOM 2688 N N . LYS A 1 340 ? 27.988 9.325 -29.975 1.00 48.47 340 LYS A N 1
ATOM 2689 C CA . LYS A 1 340 ? 27.766 10.285 -31.067 1.00 48.47 340 LYS A CA 1
ATOM 2690 C C . LYS A 1 340 ? 26.693 9.882 -32.075 1.00 48.47 340 LYS A C 1
ATOM 2692 O O . LYS A 1 340 ? 26.331 10.727 -32.888 1.00 48.47 340 LYS A O 1
ATOM 2697 N N . ALA A 1 341 ? 26.205 8.640 -32.061 1.00 49.38 341 ALA A N 1
ATOM 2698 C CA . ALA A 1 341 ? 25.221 8.191 -33.042 1.00 49.38 341 ALA A CA 1
ATOM 2699 C C . ALA A 1 341 ? 24.357 7.037 -32.528 1.00 49.38 341 ALA A C 1
ATOM 2701 O O . ALA A 1 341 ? 24.856 6.073 -31.951 1.00 49.38 341 ALA A O 1
ATOM 2702 N N . VAL A 1 342 ? 23.057 7.129 -32.804 1.00 61.88 342 VAL A N 1
ATOM 2703 C CA . VAL A 1 342 ? 22.086 6.058 -32.586 1.00 61.88 342 VAL A CA 1
ATOM 2704 C C . VAL A 1 342 ? 22.404 4.933 -33.579 1.00 61.88 342 VAL A C 1
ATOM 2706 O O . VAL A 1 342 ? 22.430 5.165 -34.788 1.00 61.88 342 VAL A O 1
ATOM 2709 N N . LEU A 1 343 ? 22.680 3.721 -33.084 1.00 65.19 343 LEU A N 1
ATOM 2710 C CA . LEU A 1 343 ? 23.061 2.567 -33.914 1.00 65.19 343 LEU A CA 1
ATOM 2711 C C . LEU A 1 343 ? 22.049 2.322 -35.044 1.00 65.19 343 LEU A C 1
ATOM 2713 O O . LEU A 1 343 ? 22.436 1.995 -36.163 1.00 65.19 343 LEU A O 1
ATOM 2717 N N . GLU A 1 344 ? 20.763 2.533 -34.767 1.00 69.56 344 GLU A N 1
ATOM 2718 C CA . GLU A 1 344 ? 19.678 2.396 -35.733 1.00 69.56 344 GLU A CA 1
ATOM 2719 C C . GLU A 1 344 ? 19.790 3.383 -36.908 1.00 69.56 344 GLU A C 1
ATOM 2721 O O . GLU A 1 344 ? 19.523 2.992 -38.041 1.00 69.56 344 GLU A O 1
ATOM 2726 N N . GLU A 1 345 ? 20.220 4.627 -36.669 1.00 71.38 345 GLU A N 1
ATOM 2727 C CA . GLU A 1 345 ? 20.392 5.642 -37.722 1.00 71.38 345 GLU A CA 1
ATOM 2728 C C . GLU A 1 345 ? 21.581 5.308 -38.629 1.00 71.38 345 GLU A C 1
ATOM 2730 O O . GLU A 1 345 ? 21.460 5.362 -39.851 1.00 71.38 345 GLU A O 1
ATOM 2735 N N . HIS A 1 346 ? 22.705 4.873 -38.049 1.00 69.12 346 HIS A N 1
ATOM 2736 C CA . HIS A 1 346 ? 23.864 4.414 -38.826 1.00 69.12 346 HIS A CA 1
ATOM 2737 C C . HIS A 1 346 ? 23.551 3.165 -39.653 1.00 69.12 346 HIS A C 1
ATOM 2739 O O . HIS A 1 346 ? 23.978 3.052 -40.804 1.00 69.12 346 HIS A O 1
ATOM 2745 N N . VAL A 1 347 ? 22.806 2.216 -39.081 1.00 72.94 347 VAL A N 1
ATOM 2746 C CA . VAL A 1 347 ? 22.372 1.024 -39.812 1.00 72.94 347 VAL A CA 1
ATOM 2747 C C . VAL A 1 347 ? 21.439 1.421 -40.954 1.00 72.94 347 VAL A C 1
ATOM 2749 O O . VAL A 1 347 ? 21.638 0.945 -42.064 1.00 72.94 347 VAL A O 1
ATOM 2752 N N . GLU A 1 348 ? 20.477 2.316 -40.745 1.00 75.88 348 GLU A N 1
ATOM 2753 C CA . GLU A 1 348 ? 19.564 2.759 -41.804 1.00 75.88 348 GLU A CA 1
ATOM 2754 C C . GLU A 1 348 ? 20.299 3.476 -42.952 1.00 75.88 348 GLU A C 1
ATOM 2756 O O . GLU A 1 348 ? 20.084 3.150 -44.124 1.00 75.88 348 GLU A O 1
ATOM 2761 N N . GLU A 1 349 ? 21.233 4.376 -42.637 1.00 74.94 349 GLU A N 1
ATOM 2762 C CA . GLU A 1 349 ? 22.002 5.137 -43.629 1.00 74.94 349 GLU A CA 1
ATOM 2763 C C . GLU A 1 349 ? 22.940 4.245 -44.462 1.00 74.94 349 GLU A C 1
ATOM 2765 O O . GLU A 1 349 ? 22.912 4.279 -45.693 1.00 74.94 349 GLU A O 1
ATOM 2770 N N . HIS A 1 350 ? 23.737 3.387 -43.821 1.00 69.38 350 HIS A N 1
ATOM 2771 C CA . HIS A 1 350 ? 24.721 2.566 -44.536 1.00 69.38 350 HIS A CA 1
ATOM 2772 C C . HIS A 1 350 ? 24.105 1.357 -45.243 1.00 69.38 350 HIS A C 1
ATOM 2774 O O . HIS A 1 350 ? 24.576 0.939 -46.300 1.00 69.38 350 HIS A O 1
ATOM 2780 N N . THR A 1 351 ? 23.039 0.796 -44.683 1.00 74.06 351 THR A N 1
ATOM 2781 C CA . THR A 1 351 ? 22.430 -0.431 -45.205 1.00 74.06 351 THR A CA 1
ATOM 2782 C C . THR A 1 351 ? 21.484 -0.145 -46.368 1.00 74.06 351 THR A C 1
ATOM 2784 O O . THR A 1 351 ? 21.400 -0.939 -47.306 1.00 74.06 351 THR A O 1
ATOM 2787 N N . SER A 1 352 ? 20.821 1.017 -46.363 1.00 70.88 352 SER A N 1
ATOM 2788 C CA . SER A 1 352 ? 20.008 1.472 -47.498 1.00 70.88 352 SER A CA 1
ATOM 2789 C C . SER A 1 352 ? 20.850 1.724 -48.753 1.00 70.88 352 SER A C 1
ATOM 2791 O O . SER A 1 352 ? 20.413 1.381 -49.851 1.00 70.88 352 SER A O 1
ATOM 2793 N N . PHE A 1 353 ? 22.077 2.232 -48.598 1.00 69.94 353 PHE A N 1
ATOM 2794 C CA . PHE A 1 353 ? 23.037 2.373 -49.695 1.00 69.94 353 PHE A CA 1
ATOM 2795 C C . PHE A 1 353 ? 23.441 1.014 -50.290 1.00 69.94 353 PHE A C 1
ATOM 2797 O O . PHE A 1 353 ? 23.438 0.845 -51.509 1.00 69.94 353 PHE A O 1
ATOM 2804 N N . CYS A 1 354 ? 23.730 0.016 -49.449 1.00 68.75 354 CYS A N 1
ATOM 2805 C CA . CYS A 1 354 ? 24.112 -1.323 -49.907 1.00 68.75 354 CYS A CA 1
ATOM 2806 C C . CYS A 1 354 ? 23.014 -2.008 -50.736 1.00 68.75 354 CYS A C 1
ATOM 2808 O O . CYS A 1 354 ? 23.322 -2.657 -51.731 1.00 68.75 354 CYS A O 1
ATOM 2810 N N . LEU A 1 355 ? 21.737 -1.796 -50.400 1.00 73.19 355 LEU A N 1
ATOM 2811 C CA . LEU A 1 355 ? 20.608 -2.337 -51.168 1.00 73.19 355 LEU A CA 1
ATOM 2812 C C . LEU A 1 355 ? 20.444 -1.689 -52.558 1.00 73.19 355 LEU A C 1
ATOM 2814 O O . LEU A 1 355 ? 19.804 -2.266 -53.434 1.00 73.19 355 LEU A O 1
ATOM 2818 N N . GLN A 1 356 ? 21.022 -0.505 -52.785 1.00 77.69 356 GLN A N 1
ATOM 2819 C CA . GLN A 1 356 ? 21.032 0.164 -54.096 1.00 77.69 356 GLN A CA 1
ATOM 2820 C C . GLN A 1 356 ? 22.186 -0.312 -54.993 1.00 77.69 356 GLN A C 1
ATOM 2822 O O . GLN A 1 356 ? 22.185 -0.060 -56.203 1.00 77.69 356 GLN A O 1
ATOM 2827 N N . LEU A 1 357 ? 23.165 -1.024 -54.421 1.00 76.81 357 LEU A N 1
ATOM 2828 C CA . LEU A 1 357 ? 24.354 -1.494 -55.129 1.00 76.81 357 LEU A CA 1
ATOM 2829 C C . LEU A 1 357 ? 24.000 -2.509 -56.227 1.00 76.81 357 LEU A C 1
ATOM 2831 O O . LEU A 1 357 ? 24.623 -2.504 -57.286 1.00 76.81 357 LEU A O 1
ATOM 2835 N N . GLY A 1 358 ? 22.968 -3.330 -56.003 1.00 78.75 358 GLY A N 1
ATOM 2836 C CA . GLY A 1 358 ? 22.466 -4.303 -56.978 1.00 78.75 358 GLY A CA 1
ATOM 2837 C C . GLY A 1 358 ? 21.969 -3.644 -58.263 1.00 78.75 358 GLY A C 1
ATOM 2838 O O . GLY A 1 358 ? 22.472 -3.950 -59.344 1.00 78.75 358 GLY A O 1
ATOM 2839 N N . SER A 1 359 ? 21.056 -2.674 -58.148 1.00 80.75 359 SER A N 1
ATOM 2840 C CA . SER A 1 359 ? 20.556 -1.908 -59.300 1.00 80.75 359 SER A CA 1
ATOM 2841 C C . SER A 1 359 ? 21.665 -1.133 -60.011 1.00 80.75 359 SER A C 1
ATOM 2843 O O . SER A 1 359 ? 21.697 -1.083 -61.237 1.00 80.75 359 SER A O 1
ATOM 2845 N N . PHE A 1 360 ? 22.619 -0.581 -59.258 1.00 83.12 360 PHE A N 1
ATOM 2846 C CA . PHE A 1 360 ? 23.761 0.133 -59.827 1.00 83.12 360 PHE A CA 1
ATOM 2847 C C . PHE A 1 360 ? 24.691 -0.793 -60.630 1.00 83.12 360 PHE A C 1
ATOM 2849 O O . PHE A 1 360 ? 25.116 -0.450 -61.733 1.00 83.12 360 PHE A O 1
ATOM 2856 N N . ILE A 1 361 ? 24.980 -1.993 -60.114 1.00 84.44 361 ILE A N 1
ATOM 2857 C CA . ILE A 1 361 ? 25.785 -3.004 -60.814 1.00 84.44 361 ILE A CA 1
ATOM 2858 C C . ILE A 1 361 ? 25.060 -3.501 -62.071 1.00 84.44 361 ILE A C 1
ATOM 2860 O O . ILE A 1 361 ? 25.696 -3.659 -63.114 1.00 84.44 361 ILE A O 1
ATOM 2864 N N . GLU A 1 362 ? 23.739 -3.686 -62.021 1.00 83.81 362 GLU A N 1
ATOM 2865 C CA . GLU A 1 362 ? 22.939 -4.026 -63.203 1.00 83.81 362 GLU A CA 1
ATOM 2866 C C . GLU A 1 362 ? 22.972 -2.922 -64.270 1.00 83.81 362 GLU A C 1
ATOM 2868 O O . GLU A 1 362 ? 23.165 -3.212 -65.453 1.00 83.81 362 GLU A O 1
ATOM 2873 N N . GLU A 1 363 ? 22.847 -1.652 -63.881 1.00 84.88 363 GLU A N 1
ATOM 2874 C CA . GLU A 1 363 ? 22.958 -0.508 -64.794 1.00 84.88 363 GLU A CA 1
ATOM 2875 C C . GLU A 1 363 ? 24.345 -0.410 -65.445 1.00 84.88 363 GLU A C 1
ATOM 2877 O O . GLU A 1 363 ? 24.451 -0.154 -66.652 1.00 84.88 363 GLU A O 1
ATOM 2882 N N . ILE A 1 364 ? 25.412 -0.672 -64.684 1.00 84.06 364 ILE A N 1
ATOM 2883 C CA . ILE A 1 364 ? 26.780 -0.734 -65.210 1.00 84.06 364 ILE A CA 1
ATOM 2884 C C . ILE A 1 364 ? 26.928 -1.893 -66.196 1.00 84.06 364 ILE A C 1
ATOM 2886 O O . ILE A 1 364 ? 27.419 -1.679 -67.303 1.00 84.06 364 ILE A O 1
ATOM 2890 N N . LEU A 1 365 ? 26.474 -3.100 -65.851 1.00 83.94 365 LEU A N 1
ATOM 2891 C CA . LEU A 1 365 ? 26.534 -4.264 -66.742 1.00 83.94 365 LEU A CA 1
ATOM 2892 C C . LEU A 1 365 ? 25.768 -4.015 -68.051 1.00 83.94 365 LEU A C 1
ATOM 2894 O O . LEU A 1 365 ? 26.279 -4.293 -69.139 1.00 83.94 365 LEU A O 1
ATOM 2898 N N . ASN A 1 366 ? 24.583 -3.409 -67.973 1.00 83.88 366 ASN A N 1
ATOM 2899 C CA . ASN A 1 366 ? 23.791 -3.020 -69.144 1.00 83.88 366 ASN A CA 1
ATOM 2900 C C . ASN A 1 366 ? 24.505 -1.960 -70.004 1.00 83.88 366 ASN A C 1
ATOM 2902 O O . ASN A 1 366 ? 24.461 -2.009 -71.234 1.00 83.88 366 ASN A O 1
ATOM 2906 N N . SER A 1 367 ? 25.217 -1.026 -69.371 1.00 82.62 367 SER A N 1
ATOM 2907 C CA . SER A 1 367 ? 25.987 0.012 -70.066 1.00 82.62 367 SER A CA 1
ATOM 2908 C C . SER A 1 367 ? 27.256 -0.540 -70.724 1.00 82.62 367 SER A C 1
ATOM 2910 O O . SER A 1 367 ? 27.601 -0.141 -71.835 1.00 82.62 367 SER A O 1
ATOM 2912 N N . LEU A 1 368 ? 27.938 -1.487 -70.073 1.00 80.00 368 LEU A N 1
ATOM 2913 C CA . LEU A 1 368 ? 29.151 -2.129 -70.586 1.00 80.00 368 LEU A CA 1
ATOM 2914 C C . LEU A 1 368 ? 28.847 -3.100 -71.734 1.00 80.00 368 LEU A C 1
ATOM 2916 O O . LEU A 1 368 ? 29.601 -3.154 -72.705 1.00 80.00 368 LEU A O 1
ATOM 2920 N N . THR A 1 369 ? 27.719 -3.812 -71.677 1.00 73.06 369 THR A N 1
ATOM 2921 C CA . THR A 1 369 ? 27.257 -4.706 -72.757 1.00 73.06 369 THR A CA 1
ATOM 2922 C C . THR A 1 369 ? 26.758 -3.952 -73.996 1.00 73.06 369 THR A C 1
ATOM 2924 O O . THR A 1 369 ? 26.767 -4.500 -75.101 1.00 73.06 369 THR A O 1
ATOM 2927 N N . ALA A 1 370 ? 26.386 -2.674 -73.860 1.00 69.25 370 ALA A N 1
ATOM 2928 C CA . ALA A 1 370 ? 26.019 -1.812 -74.983 1.00 69.25 370 ALA A CA 1
ATOM 2929 C C . ALA A 1 370 ? 27.225 -1.351 -75.836 1.00 69.25 370 ALA A C 1
ATOM 2931 O O . ALA A 1 370 ? 27.037 -0.887 -76.966 1.00 69.25 370 ALA A O 1
ATOM 2932 N N . ILE A 1 371 ? 28.464 -1.497 -75.345 1.00 67.56 371 ILE A N 1
ATOM 2933 C CA . ILE A 1 371 ? 29.691 -1.094 -76.050 1.00 67.56 371 ILE A CA 1
ATOM 2934 C C . ILE A 1 371 ? 30.037 -2.137 -77.127 1.00 67.56 371 ILE A C 1
ATOM 2936 O O . ILE A 1 371 ? 30.621 -3.182 -76.851 1.00 67.56 371 ILE A O 1
ATOM 2940 N N . ARG A 1 372 ? 29.687 -1.845 -78.388 1.00 58.44 372 ARG A N 1
ATOM 2941 C CA . ARG A 1 372 ? 29.864 -2.758 -79.542 1.00 58.44 372 ARG A CA 1
ATOM 2942 C C . ARG A 1 372 ? 31.196 -2.632 -80.289 1.00 58.44 372 ARG A C 1
ATOM 2944 O O . ARG A 1 372 ? 31.415 -3.366 -81.250 1.00 58.44 372 ARG A O 1
ATOM 2951 N N . ASP A 1 373 ? 32.066 -1.703 -79.902 1.00 69.25 373 ASP A N 1
ATOM 2952 C CA . ASP A 1 373 ? 33.337 -1.485 -80.600 1.00 69.25 373 ASP A CA 1
ATOM 2953 C C . ASP A 1 373 ? 34.424 -2.443 -80.095 1.00 69.25 373 ASP A C 1
ATOM 2955 O O . ASP A 1 373 ? 35.121 -2.177 -79.116 1.00 69.25 373 ASP A O 1
ATOM 2959 N N . THR A 1 374 ? 34.569 -3.571 -80.790 1.00 67.12 374 THR A N 1
ATOM 2960 C CA . THR A 1 374 ? 35.542 -4.630 -80.485 1.00 67.12 374 THR A CA 1
ATOM 2961 C C . THR A 1 374 ? 36.977 -4.283 -80.891 1.00 67.12 374 THR A C 1
ATOM 2963 O O . THR A 1 374 ? 37.885 -5.074 -80.647 1.00 67.12 374 THR A O 1
ATOM 2966 N N . THR A 1 375 ? 37.201 -3.139 -81.548 1.00 67.19 375 THR A N 1
ATOM 2967 C CA . THR A 1 375 ? 38.530 -2.734 -82.045 1.00 67.19 375 THR A CA 1
ATOM 2968 C C . THR A 1 375 ? 39.267 -1.782 -81.104 1.00 67.19 375 THR A C 1
ATOM 2970 O O . THR A 1 375 ? 40.470 -1.564 -81.253 1.00 67.19 375 THR A O 1
ATOM 2973 N N . SER A 1 376 ? 38.569 -1.249 -80.098 1.00 73.31 376 SER A N 1
ATOM 2974 C CA . SER A 1 376 ? 39.129 -0.322 -79.120 1.00 73.31 376 SER A CA 1
ATOM 2975 C C . SER A 1 376 ? 39.894 -1.053 -78.004 1.00 73.31 376 SER A C 1
ATOM 2977 O O . SER A 1 376 ? 39.382 -2.026 -77.450 1.00 73.31 376 SER A O 1
ATOM 2979 N N . PRO A 1 377 ? 41.065 -0.556 -77.556 1.00 67.62 377 PRO A N 1
ATOM 2980 C CA . PRO A 1 377 ? 41.748 -1.079 -76.365 1.00 67.62 377 PRO A CA 1
ATOM 2981 C C . PRO A 1 377 ? 40.914 -0.923 -75.077 1.00 67.62 377 PRO A C 1
ATOM 2983 O O . PRO A 1 377 ? 41.210 -1.550 -74.060 1.00 67.62 377 PRO A O 1
ATOM 2986 N N . LEU A 1 378 ? 39.852 -0.108 -75.111 1.00 71.12 378 LEU A N 1
ATOM 2987 C CA . LEU A 1 378 ? 38.880 0.019 -74.025 1.00 71.12 378 LEU A CA 1
ATOM 2988 C C . LEU A 1 378 ? 37.953 -1.199 -73.918 1.00 71.12 378 LEU A C 1
ATOM 2990 O O . LEU A 1 378 ? 37.457 -1.462 -72.829 1.00 71.12 378 LEU A O 1
ATOM 2994 N N . HIS A 1 379 ? 37.782 -1.974 -74.995 1.00 77.06 379 HIS A N 1
ATOM 2995 C CA . HIS A 1 379 ? 36.930 -3.165 -75.022 1.00 77.06 379 HIS A CA 1
ATOM 2996 C C . HIS A 1 379 ? 37.415 -4.253 -74.052 1.00 77.06 379 HIS A C 1
ATOM 2998 O O . HIS A 1 379 ? 36.634 -4.873 -73.333 1.00 77.06 379 HIS A O 1
ATOM 3004 N N . GLN A 1 380 ? 38.733 -4.451 -73.973 1.00 76.94 380 GLN A N 1
ATOM 3005 C CA . GLN A 1 380 ? 39.320 -5.425 -73.054 1.00 76.94 380 GLN A CA 1
ATOM 3006 C C . GLN A 1 380 ? 39.172 -4.987 -71.587 1.00 76.94 380 GLN A C 1
ATOM 3008 O O . GLN A 1 380 ? 38.958 -5.822 -70.712 1.00 76.94 380 GLN A O 1
ATOM 3013 N N . ARG A 1 381 ? 39.226 -3.674 -71.317 1.00 78.56 381 ARG A N 1
ATOM 3014 C CA . ARG A 1 381 ? 38.973 -3.113 -69.980 1.00 78.56 381 ARG A CA 1
ATOM 3015 C C . ARG A 1 381 ? 37.498 -3.188 -69.590 1.00 78.56 381 ARG A C 1
ATOM 3017 O O . ARG A 1 381 ? 37.212 -3.501 -68.443 1.00 78.56 381 ARG A O 1
ATOM 3024 N N . SER A 1 382 ? 36.575 -2.946 -70.522 1.00 79.38 382 SER A N 1
ATOM 3025 C CA . SER A 1 382 ? 35.139 -3.097 -70.266 1.00 79.38 382 SER A CA 1
ATOM 3026 C C . SER A 1 382 ? 34.743 -4.552 -70.027 1.00 79.38 382 SER A C 1
ATOM 3028 O O . SER A 1 382 ? 33.885 -4.799 -69.194 1.00 79.38 382 SER A O 1
ATOM 3030 N N . LEU A 1 383 ? 35.389 -5.510 -70.703 1.00 80.19 383 LEU A N 1
ATOM 3031 C CA . LEU A 1 383 ? 35.193 -6.942 -70.450 1.00 80.19 383 LEU A CA 1
ATOM 3032 C C . LEU A 1 383 ? 35.699 -7.362 -69.065 1.00 80.19 383 LEU A C 1
ATOM 3034 O O . LEU A 1 383 ? 35.002 -8.087 -68.366 1.00 80.19 383 LEU A O 1
ATOM 3038 N N . ALA A 1 384 ? 36.881 -6.886 -68.656 1.00 82.88 384 ALA A N 1
ATOM 3039 C CA . ALA A 1 384 ? 37.400 -7.140 -67.311 1.00 82.88 384 ALA A CA 1
ATOM 3040 C C . ALA A 1 384 ? 36.478 -6.549 -66.232 1.00 82.88 384 ALA A C 1
ATOM 3042 O O . ALA A 1 384 ? 36.101 -7.248 -65.300 1.00 82.88 384 ALA A O 1
ATOM 3043 N N . LEU A 1 385 ? 36.029 -5.303 -66.416 1.00 82.88 385 LEU A N 1
ATOM 3044 C CA . LEU A 1 385 ? 35.099 -4.652 -65.494 1.00 82.88 385 LEU A CA 1
ATOM 3045 C C . LEU A 1 385 ? 33.728 -5.347 -65.456 1.00 82.88 385 LEU A C 1
ATOM 3047 O O . LEU A 1 385 ? 33.138 -5.460 -64.390 1.00 82.88 385 LEU A O 1
ATOM 3051 N N . ALA A 1 386 ? 33.227 -5.839 -66.593 1.00 84.25 386 ALA A N 1
ATOM 3052 C CA . ALA A 1 386 ? 31.992 -6.619 -66.632 1.00 84.25 386 ALA A CA 1
ATOM 3053 C C . ALA A 1 386 ? 32.132 -7.931 -65.846 1.00 84.25 386 ALA A C 1
ATOM 3055 O O . ALA A 1 386 ? 31.238 -8.264 -65.075 1.00 84.25 386 ALA A O 1
ATOM 3056 N N . HIS A 1 387 ? 33.268 -8.624 -65.969 1.00 85.38 387 HIS A N 1
ATOM 3057 C CA . HIS A 1 387 ? 33.547 -9.822 -65.176 1.00 85.38 387 HIS A CA 1
ATOM 3058 C C . HIS A 1 387 ? 33.627 -9.505 -63.671 1.00 85.38 387 HIS A C 1
ATOM 3060 O O . HIS A 1 387 ? 33.060 -10.243 -62.863 1.00 85.38 387 HIS A O 1
ATOM 3066 N N . ASP A 1 388 ? 34.278 -8.405 -63.282 1.00 84.31 388 ASP A N 1
ATOM 3067 C CA . ASP A 1 388 ? 34.345 -7.974 -61.879 1.00 84.31 388 ASP A CA 1
ATOM 3068 C C . ASP A 1 388 ? 32.947 -7.620 -61.334 1.00 84.31 388 ASP A C 1
ATOM 3070 O O . ASP A 1 388 ? 32.596 -7.983 -60.210 1.00 84.31 388 ASP A O 1
ATOM 3074 N N . CYS A 1 389 ? 32.107 -6.964 -62.143 1.00 84.44 389 CYS A N 1
ATOM 3075 C CA . CYS A 1 389 ? 30.711 -6.674 -61.811 1.00 84.44 389 CYS A CA 1
ATOM 3076 C C . CYS A 1 389 ? 29.850 -7.943 -61.700 1.00 84.44 389 CYS A C 1
ATOM 3078 O O . CYS A 1 389 ? 28.996 -8.016 -60.820 1.00 84.44 389 CYS A O 1
ATOM 3080 N N . GLU A 1 390 ? 30.067 -8.951 -62.548 1.00 85.88 390 GLU A N 1
ATOM 3081 C CA . GLU A 1 390 ? 29.397 -10.254 -62.444 1.00 85.88 390 GLU A CA 1
ATOM 3082 C C . GLU A 1 390 ? 29.799 -10.993 -61.162 1.00 85.88 390 GLU A C 1
ATOM 3084 O O . GLU A 1 390 ? 28.923 -11.493 -60.459 1.00 85.88 390 GLU A O 1
ATOM 3089 N N . ALA A 1 391 ? 31.086 -10.981 -60.802 1.00 85.50 391 ALA A N 1
ATOM 3090 C CA . ALA A 1 391 ? 31.573 -11.562 -59.551 1.00 85.50 391 ALA A CA 1
ATOM 3091 C C . ALA A 1 391 ? 30.996 -10.844 -58.315 1.00 85.50 391 ALA A C 1
ATOM 3093 O O . ALA A 1 391 ? 30.594 -11.485 -57.346 1.00 85.50 391 ALA A O 1
ATOM 3094 N N . LEU A 1 392 ? 30.883 -9.511 -58.355 1.00 81.44 392 LEU A N 1
ATOM 3095 C CA . LEU A 1 392 ? 30.205 -8.734 -57.310 1.00 81.44 392 LEU A CA 1
ATOM 3096 C C . LEU A 1 392 ? 28.702 -9.045 -57.239 1.00 81.44 392 LEU A C 1
ATOM 3098 O O . LEU A 1 392 ? 28.140 -9.111 -56.146 1.00 81.44 392 LEU A O 1
ATOM 3102 N N . ARG A 1 393 ? 28.052 -9.282 -58.385 1.00 83.31 393 ARG A N 1
ATOM 3103 C CA . ARG A 1 393 ? 26.637 -9.674 -58.452 1.00 83.31 393 ARG A CA 1
ATOM 3104 C C . ARG A 1 393 ? 26.378 -11.038 -57.810 1.00 83.31 393 ARG A C 1
ATOM 3106 O O . ARG A 1 393 ? 25.304 -11.241 -57.256 1.00 83.31 393 ARG A O 1
ATOM 3113 N N . GLU A 1 394 ? 27.337 -11.958 -57.855 1.00 85.25 394 GLU A N 1
ATOM 3114 C CA . GLU A 1 394 ? 27.221 -13.260 -57.184 1.00 85.25 394 GLU A CA 1
ATOM 3115 C C . GLU A 1 394 ? 27.289 -13.152 -55.651 1.00 85.25 394 GLU A C 1
ATOM 3117 O O . GLU A 1 394 ? 26.647 -13.942 -54.963 1.00 85.25 394 GLU A O 1
ATOM 3122 N N . LEU A 1 395 ? 28.001 -12.155 -55.111 1.00 80.44 395 LEU A N 1
ATOM 3123 C CA . LEU A 1 395 ? 28.128 -11.908 -53.663 1.00 80.44 395 LEU A CA 1
ATOM 3124 C C . LEU A 1 395 ? 26.988 -11.052 -53.080 1.00 80.44 395 LEU A C 1
ATOM 3126 O O . LEU A 1 395 ? 26.746 -11.051 -51.871 1.00 80.44 395 LEU A O 1
ATOM 3130 N N . LEU A 1 396 ? 26.277 -10.323 -53.939 1.00 79.81 396 LEU A N 1
ATOM 3131 C CA . LEU A 1 396 ? 25.193 -9.404 -53.584 1.00 79.81 396 LEU A CA 1
ATOM 3132 C C . LEU A 1 396 ? 24.044 -10.046 -52.783 1.00 79.81 396 LEU A C 1
ATOM 3134 O O . LEU A 1 396 ? 23.637 -9.442 -51.796 1.00 79.81 396 LEU A O 1
ATOM 3138 N N . PRO A 1 397 ? 23.545 -11.258 -53.103 1.00 82.31 397 PRO A N 1
ATOM 3139 C CA . PRO A 1 397 ? 22.427 -11.860 -52.373 1.00 82.31 397 PRO A CA 1
ATOM 3140 C C . PRO A 1 397 ? 22.701 -12.096 -50.881 1.00 82.31 397 PRO A C 1
ATOM 3142 O O . PRO A 1 397 ? 21.810 -11.896 -50.056 1.00 82.31 397 PRO A O 1
ATOM 3145 N N . GLU A 1 398 ? 23.922 -12.504 -50.518 1.00 80.44 398 GLU A N 1
ATOM 3146 C CA . GLU A 1 398 ? 24.310 -12.727 -49.117 1.00 80.44 398 GLU A CA 1
ATOM 3147 C C . GLU A 1 398 ? 24.416 -11.402 -48.351 1.00 80.44 398 GLU A C 1
ATOM 3149 O O . GLU A 1 398 ? 23.956 -11.290 -47.210 1.00 80.44 398 GLU A O 1
ATOM 3154 N N . HIS A 1 399 ? 24.973 -10.377 -49.001 1.00 77.50 399 HIS A N 1
ATOM 3155 C CA . HIS A 1 399 ? 25.057 -9.032 -48.445 1.00 77.50 399 HIS A CA 1
ATOM 3156 C C . HIS A 1 399 ? 23.682 -8.364 -48.323 1.00 77.50 399 HIS A C 1
ATOM 3158 O O . HIS A 1 399 ? 23.410 -7.758 -47.289 1.00 77.50 399 HIS A O 1
ATOM 3164 N N . ASP A 1 400 ? 22.799 -8.514 -49.309 1.00 80.06 400 ASP A N 1
ATOM 3165 C CA . ASP A 1 400 ? 21.427 -7.996 -49.283 1.00 80.06 400 ASP A CA 1
ATOM 3166 C C . ASP A 1 400 ? 20.611 -8.612 -48.147 1.00 80.06 400 ASP A C 1
ATOM 3168 O O . ASP A 1 400 ? 19.843 -7.919 -47.478 1.00 80.06 400 ASP A O 1
ATOM 3172 N N . ASP A 1 401 ? 20.768 -9.914 -47.912 1.00 80.75 401 ASP A N 1
ATOM 3173 C CA . AS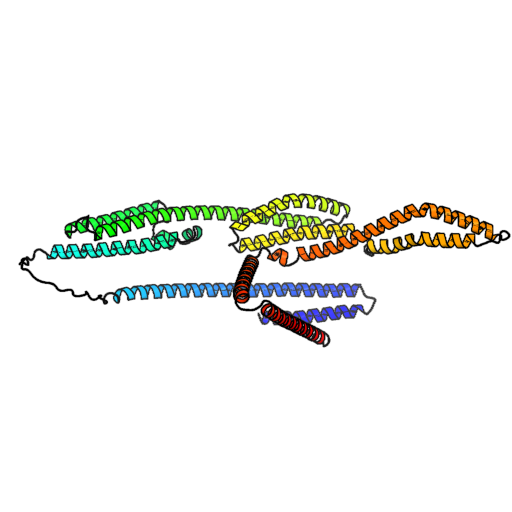P A 1 401 ? 20.087 -10.604 -46.821 1.00 80.75 401 ASP A CA 1
ATOM 3174 C C . ASP A 1 401 ? 20.607 -10.158 -45.445 1.00 80.75 401 ASP A C 1
ATOM 3176 O O . ASP A 1 401 ? 19.820 -9.915 -44.527 1.00 80.75 401 ASP A O 1
ATOM 3180 N N . LEU A 1 402 ? 21.922 -9.964 -45.300 1.00 80.12 402 LEU A N 1
ATOM 3181 C CA . LEU A 1 402 ? 22.502 -9.363 -44.095 1.00 80.12 402 LEU A CA 1
ATOM 3182 C C . LEU A 1 402 ? 21.983 -7.934 -43.878 1.00 80.12 402 LEU A C 1
ATOM 3184 O O . LEU A 1 402 ? 21.591 -7.581 -42.767 1.00 80.12 402 LEU A O 1
ATOM 3188 N N . CYS A 1 403 ? 21.938 -7.132 -44.941 1.00 79.56 403 CYS A N 1
ATOM 3189 C CA . CYS A 1 403 ? 21.430 -5.766 -44.924 1.00 79.56 403 CYS A CA 1
ATOM 3190 C C . CYS A 1 403 ? 19.957 -5.716 -44.480 1.00 79.56 403 CYS A C 1
ATOM 3192 O O . CYS A 1 403 ? 19.597 -4.978 -43.563 1.00 79.56 403 CYS A O 1
ATOM 3194 N N . LYS A 1 404 ? 19.098 -6.569 -45.044 1.00 81.19 404 LYS A N 1
ATOM 3195 C CA . LYS A 1 404 ? 17.694 -6.690 -44.616 1.00 81.19 404 LYS A CA 1
ATOM 3196 C C . LYS A 1 404 ? 17.578 -7.081 -43.145 1.00 81.19 404 LYS A C 1
ATOM 3198 O O . LYS A 1 404 ? 16.828 -6.448 -42.410 1.00 81.19 404 LYS A O 1
ATOM 3203 N N . ARG A 1 405 ? 18.371 -8.054 -42.683 1.00 80.62 405 ARG A N 1
ATOM 3204 C CA . ARG A 1 405 ? 18.392 -8.469 -41.270 1.00 80.62 405 ARG A CA 1
ATOM 3205 C C . ARG A 1 405 ? 18.830 -7.348 -40.325 1.00 80.62 405 ARG A C 1
ATOM 3207 O O . ARG A 1 405 ? 18.285 -7.241 -39.226 1.00 80.62 405 ARG A O 1
ATOM 3214 N N . LEU A 1 406 ? 19.787 -6.517 -40.737 1.00 78.12 406 LEU A N 1
ATOM 3215 C CA . LEU A 1 406 ? 20.234 -5.350 -39.974 1.00 78.12 406 LEU A CA 1
ATOM 3216 C C . LEU A 1 406 ? 19.155 -4.258 -39.915 1.00 78.12 406 LEU A C 1
ATOM 3218 O O . LEU A 1 406 ? 18.904 -3.723 -38.837 1.00 78.12 406 LEU A O 1
ATOM 3222 N N . LEU A 1 407 ? 18.460 -3.983 -41.023 1.00 80.44 407 LEU A N 1
ATOM 3223 C CA . LEU A 1 407 ? 17.321 -3.054 -41.047 1.00 80.44 407 LEU A CA 1
ATOM 3224 C C . LEU A 1 407 ? 16.147 -3.558 -40.194 1.00 80.44 407 LEU A C 1
ATOM 3226 O O . LEU A 1 407 ? 15.593 -2.795 -39.406 1.00 80.44 407 LEU A O 1
ATOM 3230 N N . ASP A 1 408 ? 15.812 -4.847 -40.278 1.00 80.69 408 ASP A N 1
ATOM 3231 C CA . ASP A 1 408 ? 14.779 -5.474 -39.443 1.00 80.69 408 ASP A CA 1
ATOM 3232 C C . ASP A 1 408 ? 15.149 -5.446 -37.956 1.00 80.69 408 ASP A C 1
ATOM 3234 O O . ASP A 1 408 ? 14.292 -5.312 -37.078 1.00 80.69 408 ASP A O 1
ATOM 3238 N N . PHE A 1 409 ? 16.435 -5.601 -37.636 1.00 77.62 409 PHE A N 1
ATOM 3239 C CA . PHE A 1 409 ? 16.934 -5.399 -36.283 1.00 77.62 409 PHE A CA 1
ATOM 3240 C C . PHE A 1 409 ? 16.735 -3.942 -35.852 1.00 77.62 409 PHE A C 1
ATOM 3242 O O . PHE A 1 409 ? 16.023 -3.717 -34.878 1.00 77.62 409 PHE A O 1
ATOM 3249 N N . ALA A 1 410 ? 17.245 -2.963 -36.606 1.00 77.19 410 ALA A N 1
ATOM 3250 C CA . ALA A 1 410 ? 17.102 -1.538 -36.299 1.00 77.19 410 ALA A CA 1
ATOM 3251 C C . ALA A 1 410 ? 15.630 -1.108 -36.123 1.00 77.19 410 ALA A C 1
ATOM 3253 O O . ALA A 1 410 ? 15.295 -0.408 -35.167 1.00 77.19 410 ALA A O 1
ATOM 3254 N N . GLY A 1 411 ? 14.727 -1.594 -36.981 1.00 76.38 411 GLY A N 1
ATOM 3255 C CA . GLY A 1 411 ? 13.288 -1.354 -36.861 1.00 76.38 411 GLY A CA 1
ATOM 3256 C C . GLY A 1 411 ? 12.692 -1.910 -35.562 1.00 76.38 411 GLY A C 1
ATOM 3257 O O . GLY A 1 411 ? 11.948 -1.211 -34.872 1.00 76.38 411 GLY A O 1
ATOM 3258 N N . ARG A 1 412 ? 13.059 -3.139 -35.172 1.00 78.00 412 ARG A N 1
ATOM 3259 C CA . ARG A 1 412 ? 12.636 -3.726 -33.887 1.00 78.00 412 ARG A CA 1
ATOM 3260 C C . ARG A 1 412 ? 13.175 -2.947 -32.690 1.00 78.00 412 ARG A C 1
ATOM 3262 O O . ARG A 1 412 ? 12.429 -2.747 -31.733 1.00 78.00 412 ARG A O 1
ATOM 3269 N N . MET A 1 413 ? 14.422 -2.482 -32.757 1.00 72.62 413 MET A N 1
ATOM 3270 C CA . MET A 1 413 ? 15.037 -1.685 -31.691 1.00 72.62 413 MET A CA 1
ATOM 3271 C C . MET A 1 413 ? 14.317 -0.349 -31.494 1.00 72.62 413 MET A C 1
ATOM 3273 O O . MET A 1 413 ? 13.998 0.019 -30.362 1.00 72.62 413 MET A O 1
ATOM 3277 N N . ARG A 1 414 ? 13.958 0.329 -32.593 1.00 74.00 414 ARG A N 1
ATOM 3278 C CA . ARG A 1 414 ? 13.167 1.570 -32.569 1.00 74.00 414 ARG A CA 1
ATOM 3279 C C . ARG A 1 414 ? 11.808 1.366 -31.891 1.00 74.00 414 ARG A C 1
ATOM 3281 O O . ARG A 1 414 ? 11.473 2.099 -30.964 1.00 74.00 414 ARG A O 1
ATOM 3288 N N . ILE A 1 415 ? 11.072 0.323 -32.283 1.00 75.31 415 ILE A N 1
ATOM 3289 C CA . ILE A 1 415 ? 9.772 -0.018 -31.678 1.00 75.31 415 ILE A CA 1
ATOM 3290 C C . ILE A 1 415 ? 9.927 -0.357 -30.190 1.00 75.31 415 ILE A C 1
ATOM 3292 O O . ILE A 1 415 ? 9.131 0.095 -29.370 1.00 75.31 415 ILE A O 1
ATOM 3296 N N . GLN A 1 416 ? 10.953 -1.128 -29.813 1.00 70.56 416 GLN A N 1
ATOM 3297 C CA . GLN A 1 416 ? 11.214 -1.448 -28.406 1.00 70.56 416 GLN A CA 1
ATOM 3298 C C . GLN A 1 416 ? 11.510 -0.202 -27.569 1.00 70.56 416 GLN A C 1
ATOM 3300 O O . GLN A 1 416 ? 11.046 -0.118 -26.432 1.00 70.56 416 GLN A O 1
ATOM 3305 N N . ARG A 1 417 ? 12.241 0.773 -28.118 1.00 73.31 417 ARG A N 1
ATOM 3306 C CA . ARG A 1 417 ? 12.533 2.041 -27.441 1.00 73.31 417 ARG A CA 1
ATOM 3307 C C . ARG A 1 417 ? 11.262 2.861 -27.205 1.00 73.31 417 ARG A C 1
ATOM 3309 O O . ARG A 1 417 ? 11.047 3.358 -26.103 1.00 73.31 417 ARG A O 1
ATOM 3316 N N . GLU A 1 418 ? 10.390 2.959 -28.205 1.00 72.62 418 GLU A N 1
ATOM 3317 C CA . GLU A 1 418 ? 9.089 3.630 -28.071 1.00 72.62 418 GLU A CA 1
ATOM 3318 C C . GLU A 1 418 ? 8.177 2.917 -27.065 1.00 72.62 418 GLU A C 1
ATOM 3320 O O . GLU A 1 418 ? 7.628 3.554 -26.165 1.00 72.62 418 GLU A O 1
ATOM 3325 N N . ALA A 1 419 ? 8.075 1.588 -27.156 1.00 69.81 419 ALA A N 1
ATOM 3326 C CA . ALA A 1 419 ? 7.303 0.778 -26.219 1.00 69.81 419 ALA A CA 1
ATOM 3327 C C . ALA A 1 419 ? 7.813 0.932 -24.779 1.00 69.81 419 ALA A C 1
ATOM 3329 O O . ALA A 1 419 ? 7.017 1.051 -23.845 1.00 69.81 419 ALA A O 1
ATOM 3330 N N . TYR A 1 420 ? 9.133 0.989 -24.598 1.00 71.50 420 TYR A N 1
ATOM 3331 C CA . TYR A 1 420 ? 9.745 1.272 -23.309 1.00 71.50 420 TYR A CA 1
ATOM 3332 C C . TYR A 1 420 ? 9.395 2.672 -22.798 1.00 71.50 420 TYR A C 1
ATOM 3334 O O . TYR A 1 420 ? 9.003 2.805 -21.643 1.00 71.50 420 TYR A O 1
ATOM 3342 N N . ASN A 1 421 ? 9.466 3.709 -23.636 1.00 69.94 421 ASN A N 1
ATOM 3343 C CA . ASN A 1 421 ? 9.091 5.067 -23.235 1.00 69.94 421 ASN A CA 1
ATOM 3344 C C . ASN A 1 421 ? 7.631 5.139 -22.765 1.00 69.94 421 ASN A C 1
ATOM 3346 O O . ASN A 1 421 ? 7.338 5.783 -21.755 1.00 69.94 421 ASN A O 1
ATOM 3350 N N . CYS A 1 422 ? 6.723 4.433 -23.446 1.00 71.50 422 CYS A N 1
ATOM 3351 C CA . CYS A 1 422 ? 5.335 4.288 -23.011 1.00 71.50 422 CYS A CA 1
ATOM 3352 C C . CYS A 1 422 ? 5.223 3.536 -21.676 1.00 71.50 422 CYS A C 1
ATOM 3354 O O . CYS A 1 422 ? 4.514 3.996 -20.782 1.00 71.50 422 CYS A O 1
ATOM 3356 N N . TYR A 1 423 ? 5.938 2.416 -21.516 1.00 69.44 423 TYR A N 1
ATOM 3357 C CA . TYR A 1 423 ? 5.971 1.659 -20.261 1.00 69.44 423 TYR A CA 1
ATOM 3358 C C . TYR A 1 423 ? 6.496 2.507 -19.104 1.00 69.44 423 TYR A C 1
ATOM 3360 O O . TYR A 1 423 ? 5.861 2.570 -18.061 1.00 69.44 423 TYR A O 1
ATOM 3368 N N . ARG A 1 424 ? 7.614 3.208 -19.294 1.00 72.31 424 ARG A N 1
ATOM 3369 C CA . ARG A 1 424 ? 8.215 4.114 -18.315 1.00 72.31 424 ARG A CA 1
ATOM 3370 C C . ARG A 1 424 ? 7.240 5.215 -17.912 1.00 72.31 424 ARG A C 1
ATOM 3372 O O . ARG A 1 424 ? 7.048 5.452 -16.723 1.00 72.31 424 ARG A O 1
ATOM 3379 N N . ALA A 1 425 ? 6.601 5.864 -18.886 1.00 70.75 425 ALA A N 1
ATOM 3380 C CA . ALA A 1 425 ? 5.606 6.900 -18.624 1.00 70.75 425 ALA A CA 1
ATOM 3381 C C . ALA A 1 425 ? 4.396 6.359 -17.847 1.00 70.75 425 ALA A C 1
ATOM 3383 O O . ALA A 1 425 ? 3.883 7.049 -16.972 1.00 70.75 425 ALA A O 1
ATOM 3384 N N . ALA A 1 426 ? 3.960 5.129 -18.130 1.00 67.94 426 ALA A N 1
ATOM 3385 C CA . ALA A 1 426 ? 2.880 4.473 -17.400 1.00 67.94 426 ALA A CA 1
ATOM 3386 C C . ALA A 1 426 ? 3.312 4.040 -15.987 1.00 67.94 426 ALA A C 1
ATOM 3388 O O . ALA A 1 426 ? 2.635 4.365 -15.018 1.00 67.94 426 ALA A O 1
ATOM 3389 N N . ALA A 1 427 ? 4.453 3.367 -15.845 1.00 65.31 427 ALA A N 1
ATOM 3390 C CA . ALA A 1 427 ? 4.977 2.867 -14.576 1.00 65.31 427 ALA A CA 1
ATOM 3391 C C . ALA A 1 427 ? 5.270 4.002 -13.585 1.00 65.31 427 ALA A C 1
ATOM 3393 O O . ALA A 1 427 ? 4.940 3.885 -12.411 1.00 65.31 427 ALA A O 1
ATOM 3394 N N . LEU A 1 428 ? 5.815 5.120 -14.074 1.00 67.56 428 LEU A N 1
ATOM 3395 C CA . LEU A 1 428 ? 6.078 6.320 -13.275 1.00 67.56 428 LEU A CA 1
ATOM 3396 C C . LEU A 1 428 ? 4.887 7.293 -13.235 1.00 67.56 428 LEU A C 1
ATOM 3398 O O . LEU A 1 428 ? 4.972 8.353 -12.613 1.00 67.56 428 LEU A O 1
ATOM 3402 N N . SER A 1 429 ? 3.776 6.975 -13.906 1.00 65.69 429 SER A N 1
ATOM 3403 C CA . SER A 1 429 ? 2.566 7.790 -13.834 1.00 65.69 429 SER A CA 1
ATOM 3404 C C . SER A 1 429 ? 2.025 7.782 -12.415 1.00 65.69 429 SER A C 1
ATOM 3406 O O . SER A 1 429 ? 1.972 6.748 -11.748 1.00 65.69 429 SER A O 1
ATOM 3408 N N . ARG A 1 430 ? 1.494 8.932 -11.997 1.00 54.34 430 ARG A N 1
ATOM 3409 C CA . ARG A 1 430 ? 0.784 9.083 -10.727 1.00 54.34 430 ARG A CA 1
ATOM 3410 C C . ARG A 1 430 ? -0.312 8.023 -10.559 1.00 54.34 430 ARG A C 1
ATOM 3412 O O . ARG A 1 430 ? -0.540 7.584 -9.447 1.00 54.34 430 ARG A O 1
ATOM 3419 N N . VAL A 1 431 ? -0.932 7.550 -11.645 1.00 53.28 431 VAL A N 1
ATOM 3420 C CA . VAL A 1 431 ? -1.975 6.505 -11.622 1.00 53.28 431 VAL A CA 1
ATOM 3421 C C . VAL A 1 431 ? -1.476 5.180 -11.025 1.00 53.28 431 VAL A C 1
ATOM 3423 O O . VAL A 1 431 ? -2.205 4.567 -10.252 1.00 53.28 431 VAL A O 1
ATOM 3426 N N . THR A 1 432 ? -0.231 4.783 -11.297 1.00 55.81 432 THR A N 1
ATOM 3427 C CA . THR A 1 432 ? 0.386 3.546 -10.773 1.00 55.81 432 THR A CA 1
ATOM 3428 C C . THR A 1 432 ? 0.615 3.613 -9.261 1.00 55.81 432 THR A C 1
ATOM 3430 O O . THR A 1 432 ? 0.522 2.606 -8.564 1.00 55.81 432 THR A O 1
ATOM 3433 N N . TYR A 1 433 ? 0.829 4.821 -8.737 1.00 52.31 433 TYR A N 1
ATOM 3434 C CA . TYR A 1 433 ? 0.952 5.093 -7.303 1.00 52.31 433 TYR A CA 1
ATOM 3435 C C . TYR A 1 433 ? -0.400 5.394 -6.626 1.00 52.31 433 TYR A C 1
ATOM 3437 O O . TYR A 1 433 ? -0.530 5.275 -5.409 1.00 52.31 433 TYR A O 1
ATOM 3445 N N . LEU A 1 434 ? -1.424 5.765 -7.405 1.00 44.84 434 LEU A N 1
ATOM 3446 C CA . LEU A 1 434 ? -2.758 6.148 -6.926 1.00 44.84 434 LEU A CA 1
ATOM 3447 C C . LEU A 1 434 ? -3.752 4.983 -6.853 1.00 44.84 434 LEU A C 1
ATOM 3449 O O . LEU A 1 434 ? -4.721 5.084 -6.106 1.00 44.84 434 LEU A O 1
ATOM 3453 N N . THR A 1 435 ? -3.519 3.858 -7.539 1.00 46.56 435 THR A N 1
ATOM 3454 C CA . THR A 1 435 ? -4.354 2.646 -7.391 1.00 46.56 435 THR A CA 1
ATOM 3455 C C . THR A 1 435 ? -4.323 2.035 -5.983 1.00 46.56 435 THR A C 1
ATOM 3457 O O . THR A 1 435 ? -5.132 1.164 -5.682 1.00 46.56 435 THR A O 1
ATOM 3460 N N . SER A 1 436 ? -3.436 2.510 -5.104 1.00 41.69 436 SER A N 1
ATOM 3461 C CA . SER A 1 436 ? -3.361 2.150 -3.681 1.00 41.69 436 SER A CA 1
ATOM 3462 C C . SER A 1 436 ? -3.960 3.189 -2.719 1.00 41.69 436 SER A C 1
ATOM 3464 O O . SER A 1 436 ? -3.928 2.969 -1.511 1.00 41.69 436 SER A O 1
ATOM 3466 N N . SER A 1 437 ? -4.504 4.313 -3.203 1.00 46.03 437 SER A N 1
ATOM 3467 C CA . SER A 1 437 ? -5.161 5.306 -2.341 1.00 46.03 437 SER A CA 1
ATOM 3468 C C . SER A 1 437 ? -6.628 4.918 -2.118 1.00 46.03 437 SER A C 1
ATOM 3470 O O . SER A 1 437 ? -7.414 4.807 -3.063 1.00 46.03 437 SER A O 1
ATOM 3472 N N . SER A 1 438 ? -6.997 4.709 -0.849 1.00 50.31 438 SER A N 1
ATOM 3473 C CA . SER A 1 438 ? -8.365 4.367 -0.427 1.00 50.31 438 SER A CA 1
ATOM 3474 C C . SER A 1 438 ? -9.393 5.383 -0.937 1.00 50.31 438 SER A C 1
ATOM 3476 O O . SER A 1 438 ? -10.494 5.008 -1.331 1.00 50.31 438 SER A O 1
ATOM 3478 N N . ASP A 1 439 ? -8.995 6.652 -1.036 1.00 51.75 439 ASP A N 1
ATOM 3479 C CA . ASP A 1 439 ? -9.861 7.753 -1.457 1.00 51.75 439 ASP A CA 1
ATOM 3480 C C . ASP A 1 439 ? -10.181 7.699 -2.954 1.00 51.75 439 ASP A C 1
ATOM 3482 O O . ASP A 1 439 ? -11.306 7.981 -3.357 1.00 51.75 439 ASP A O 1
ATOM 3486 N N . MET A 1 440 ? -9.227 7.281 -3.794 1.00 50.25 440 MET A N 1
ATOM 3487 C CA . MET A 1 440 ? -9.473 7.074 -5.225 1.00 50.25 440 MET A CA 1
ATOM 3488 C C . MET A 1 440 ? -10.305 5.815 -5.482 1.00 50.25 440 MET A C 1
ATOM 3490 O O . MET A 1 440 ? -11.139 5.821 -6.385 1.00 50.25 440 MET A O 1
ATOM 3494 N N . ALA A 1 441 ? -10.122 4.758 -4.686 1.00 52.91 441 ALA A N 1
ATOM 3495 C CA . ALA A 1 441 ? -10.958 3.559 -4.750 1.00 52.91 441 ALA A CA 1
ATOM 3496 C C . ALA A 1 441 ? -12.397 3.837 -4.274 1.00 52.91 441 ALA A C 1
ATOM 3498 O O . ALA A 1 441 ? -13.348 3.385 -4.911 1.00 52.91 441 ALA A O 1
ATOM 3499 N N . ALA A 1 442 ? -12.565 4.632 -3.215 1.00 62.50 442 ALA A N 1
ATOM 3500 C CA . ALA A 1 442 ? -13.865 5.087 -2.727 1.00 62.50 442 ALA A CA 1
ATOM 3501 C C . ALA A 1 442 ? -14.558 6.023 -3.730 1.00 62.50 442 ALA A C 1
ATOM 3503 O O . ALA A 1 442 ? -15.752 5.884 -3.985 1.00 62.50 442 ALA A O 1
ATOM 3504 N N . GLU A 1 443 ? -13.812 6.932 -4.361 1.00 56.22 443 GLU A N 1
ATOM 3505 C CA . GLU A 1 443 ? -14.332 7.817 -5.405 1.00 56.22 443 GLU A CA 1
ATOM 3506 C C . GLU A 1 443 ? -14.696 7.055 -6.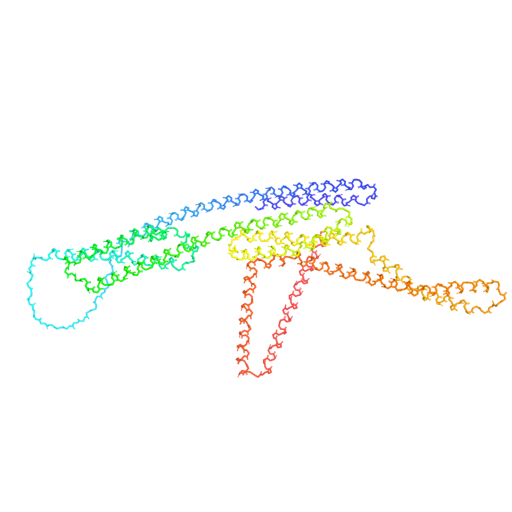689 1.00 56.22 443 GLU A C 1
ATOM 3508 O O . GLU A 1 443 ? -15.732 7.321 -7.295 1.00 56.22 443 GLU A O 1
ATOM 3513 N N . ALA A 1 444 ? -13.888 6.074 -7.100 1.00 53.00 444 ALA A N 1
ATOM 3514 C CA . ALA A 1 444 ? -14.218 5.190 -8.216 1.00 53.00 444 ALA A CA 1
ATOM 3515 C C . ALA A 1 444 ? -15.445 4.316 -7.903 1.00 53.00 444 ALA A C 1
ATOM 3517 O O . ALA A 1 444 ? -16.278 4.102 -8.782 1.00 53.00 444 ALA A O 1
ATOM 3518 N N . GLY A 1 445 ? -15.578 3.860 -6.652 1.00 64.69 445 GLY A N 1
ATOM 3519 C CA . GLY A 1 445 ? -16.769 3.184 -6.140 1.00 64.69 445 GLY A CA 1
ATOM 3520 C C . GLY A 1 445 ? -18.016 4.065 -6.232 1.00 64.69 445 GLY A C 1
ATOM 3521 O O . GLY A 1 445 ? -18.995 3.647 -6.845 1.00 64.69 445 GLY A O 1
ATOM 3522 N N . ARG A 1 446 ? -17.946 5.311 -5.738 1.00 75.25 446 ARG A N 1
ATOM 3523 C CA . ARG A 1 446 ? -19.035 6.298 -5.868 1.00 75.25 446 ARG A CA 1
ATOM 3524 C C . ARG A 1 446 ? -19.439 6.533 -7.317 1.00 75.25 446 ARG A C 1
ATOM 3526 O O . ARG A 1 446 ? -20.614 6.439 -7.640 1.00 75.25 446 ARG A O 1
ATOM 3533 N N . ARG A 1 447 ? -18.478 6.783 -8.210 1.00 58.41 447 ARG A N 1
ATOM 3534 C CA . ARG A 1 447 ? -18.772 7.029 -9.635 1.00 58.41 447 ARG A CA 1
ATOM 3535 C C . ARG A 1 447 ? -19.396 5.826 -10.326 1.00 58.41 447 ARG A C 1
ATOM 3537 O O . ARG A 1 447 ? -20.186 5.993 -11.250 1.00 58.41 447 ARG A O 1
ATOM 3544 N N . LYS A 1 448 ? -19.033 4.616 -9.899 1.00 65.50 448 LYS A N 1
ATOM 3545 C CA . LYS A 1 448 ? -19.654 3.388 -10.387 1.00 65.50 448 LYS A CA 1
ATOM 3546 C C . LYS A 1 448 ? -21.108 3.276 -9.913 1.00 65.50 448 LYS A C 1
ATOM 3548 O O . LYS A 1 448 ? -21.960 2.998 -10.746 1.00 65.50 448 LYS A O 1
ATOM 3553 N N . GLU A 1 449 ? -21.392 3.536 -8.635 1.00 78.12 449 GLU A N 1
ATOM 3554 C CA . GLU A 1 449 ? -22.769 3.570 -8.109 1.00 78.12 449 GLU A CA 1
ATOM 3555 C C . GLU A 1 449 ? -23.618 4.658 -8.784 1.00 78.12 449 GLU A C 1
ATOM 3557 O O . GLU A 1 449 ? -24.748 4.397 -9.187 1.00 78.12 449 GLU A O 1
ATOM 3562 N N . GLU A 1 450 ? -23.073 5.862 -8.977 1.00 71.50 450 GLU A N 1
ATOM 3563 C CA . GLU A 1 450 ? -23.747 6.957 -9.688 1.00 71.50 450 GLU A CA 1
ATOM 3564 C C . GLU A 1 450 ? -24.066 6.581 -11.140 1.00 71.50 450 GLU A C 1
ATOM 3566 O O . GLU A 1 450 ? -25.168 6.840 -11.629 1.00 71.50 450 GLU A O 1
ATOM 3571 N N . PHE A 1 451 ? -23.123 5.932 -11.829 1.00 64.12 451 PHE A N 1
ATOM 3572 C CA . PHE A 1 451 ? -23.337 5.421 -13.179 1.00 64.12 451 PHE A CA 1
ATOM 3573 C C . PHE A 1 451 ? -24.410 4.327 -13.218 1.00 64.12 451 PHE A C 1
ATOM 3575 O O . PHE A 1 451 ? -25.299 4.389 -14.065 1.00 64.12 451 PHE A O 1
ATOM 3582 N N . GLU A 1 452 ? -24.360 3.349 -12.309 1.00 77.06 452 GLU A N 1
ATOM 3583 C CA . GLU A 1 452 ? -25.367 2.284 -12.212 1.00 77.06 452 GLU A CA 1
ATOM 3584 C C . GLU A 1 452 ? -26.762 2.870 -11.937 1.00 77.06 452 GLU A C 1
ATOM 3586 O O . GLU A 1 452 ? -27.705 2.540 -12.656 1.00 77.06 452 GLU A O 1
ATOM 3591 N N . SER A 1 453 ? -26.879 3.838 -11.022 1.00 78.06 453 SER A N 1
ATOM 3592 C CA . SER A 1 453 ? -28.135 4.551 -10.752 1.00 78.06 453 SER A CA 1
ATOM 3593 C C . SER A 1 453 ? -28.645 5.331 -11.967 1.00 78.06 453 SER A C 1
ATOM 3595 O O . SER A 1 453 ? -29.845 5.332 -12.228 1.00 78.06 453 SER A O 1
ATOM 3597 N N . CYS A 1 454 ? -27.765 5.983 -12.735 1.00 66.44 454 CYS A N 1
ATOM 3598 C CA . CYS A 1 454 ? -28.166 6.705 -13.946 1.00 66.44 454 CYS A CA 1
ATOM 3599 C C . CYS A 1 454 ? -28.608 5.748 -15.060 1.00 66.44 454 CYS A C 1
ATOM 3601 O O . CYS A 1 454 ? -29.510 6.066 -15.831 1.00 66.44 454 CYS A O 1
ATOM 3603 N N . VAL A 1 455 ? -27.986 4.572 -15.166 1.00 72.00 455 VAL A N 1
ATOM 3604 C CA . VAL A 1 455 ? -28.397 3.529 -16.114 1.00 72.00 455 VAL A CA 1
ATOM 3605 C C . VAL A 1 455 ? -29.750 2.939 -15.720 1.00 72.00 455 VAL A C 1
ATOM 3607 O O . VAL A 1 455 ? -30.586 2.743 -16.601 1.00 72.00 455 VAL A O 1
ATOM 3610 N N . GLU A 1 456 ? -29.995 2.704 -14.431 1.00 82.31 456 GLU A N 1
ATOM 3611 C CA . GLU A 1 456 ? -31.302 2.270 -13.926 1.00 82.31 456 GLU A CA 1
ATOM 3612 C C . GLU A 1 456 ? -32.381 3.332 -14.162 1.00 82.31 456 GLU A C 1
ATOM 3614 O O . GLU A 1 456 ? -33.464 3.011 -14.649 1.00 82.31 456 GLU A O 1
ATOM 3619 N N . GLU A 1 457 ? -32.077 4.607 -13.909 1.00 78.25 457 GLU A N 1
ATOM 3620 C CA . GLU A 1 457 ? -32.981 5.724 -14.194 1.00 78.25 457 GLU A CA 1
ATOM 3621 C C . GLU A 1 457 ? -33.281 5.834 -15.696 1.00 78.25 457 GLU A C 1
ATOM 3623 O O . GLU A 1 457 ? -34.438 5.981 -16.088 1.00 78.25 457 GLU A O 1
ATOM 3628 N N . LEU A 1 458 ? -32.271 5.680 -16.558 1.00 68.50 458 LEU A N 1
ATOM 3629 C CA . LEU A 1 458 ? -32.444 5.668 -18.012 1.00 68.50 458 LEU A CA 1
ATOM 3630 C C . LEU A 1 458 ? -33.235 4.453 -18.501 1.00 68.50 458 LEU A C 1
ATOM 3632 O O . LEU A 1 458 ? -34.014 4.583 -19.445 1.00 68.50 458 LEU A O 1
ATOM 3636 N N . GLN A 1 459 ? -33.057 3.283 -17.884 1.00 71.62 459 GLN A N 1
ATOM 3637 C CA . GLN A 1 459 ? -33.850 2.091 -18.186 1.00 71.62 459 GLN A CA 1
ATOM 3638 C C . GLN A 1 459 ? -35.307 2.282 -17.774 1.00 71.62 459 GLN A C 1
ATOM 3640 O O . GLN A 1 459 ? -36.194 2.035 -18.585 1.00 71.62 459 GLN A O 1
ATOM 3645 N N . LEU A 1 460 ? -35.562 2.792 -16.568 1.00 79.19 460 LEU A N 1
ATOM 3646 C CA . LEU A 1 460 ? -36.911 3.107 -16.098 1.00 79.19 460 LEU A CA 1
ATOM 3647 C C . LEU A 1 460 ? -37.575 4.171 -16.975 1.00 79.19 460 LEU A C 1
ATOM 3649 O O . LEU A 1 460 ? -38.723 4.000 -17.384 1.00 79.19 460 LEU A O 1
ATOM 3653 N N . TRP A 1 461 ? -36.839 5.223 -17.337 1.00 78.31 461 TRP A N 1
ATOM 3654 C CA . TRP A 1 461 ? -37.306 6.254 -18.257 1.00 78.31 461 TRP A CA 1
ATOM 3655 C C . TRP A 1 461 ? -37.616 5.678 -19.642 1.00 78.31 461 TRP A C 1
ATOM 3657 O O . TRP A 1 461 ? -38.666 5.973 -20.210 1.00 78.31 461 TRP A O 1
ATOM 3667 N N . ALA A 1 462 ? -36.753 4.814 -20.185 1.00 68.69 462 ALA A N 1
ATOM 3668 C CA . ALA A 1 462 ? -36.977 4.151 -21.469 1.00 68.69 462 ALA A CA 1
ATOM 3669 C C . ALA A 1 462 ? -38.174 3.183 -21.425 1.00 68.69 462 ALA A C 1
ATOM 3671 O O . ALA A 1 462 ? -38.950 3.113 -22.381 1.00 68.69 462 ALA A O 1
ATOM 3672 N N . ASP A 1 463 ? -38.377 2.477 -20.316 1.00 73.12 463 ASP A N 1
ATOM 3673 C CA . ASP A 1 463 ? -39.514 1.580 -20.095 1.00 73.12 463 ASP A CA 1
ATOM 3674 C C . ASP A 1 463 ? -40.833 2.339 -19.898 1.00 73.12 463 ASP A C 1
ATOM 3676 O O . ASP A 1 463 ? -41.899 1.849 -20.278 1.00 73.12 463 ASP A O 1
ATOM 3680 N N . GLU A 1 464 ? -40.794 3.536 -19.317 1.00 75.06 464 GLU A N 1
ATOM 3681 C CA . GLU A 1 464 ? -41.954 4.415 -19.159 1.00 75.06 464 GLU A CA 1
ATOM 3682 C C . GLU A 1 464 ? -42.299 5.128 -20.476 1.00 75.06 464 GLU A C 1
ATOM 3684 O O . GLU A 1 464 ? -43.470 5.208 -20.867 1.00 75.06 464 GLU A O 1
ATOM 3689 N N . LYS A 1 465 ? -41.277 5.556 -21.225 1.00 60.72 465 LYS A N 1
ATOM 3690 C CA . LYS A 1 465 ? -41.428 6.210 -22.528 1.00 60.72 465 LYS A CA 1
ATOM 3691 C C . LYS A 1 465 ? -41.808 5.260 -23.649 1.00 60.72 465 LYS A C 1
ATOM 3693 O O . LYS A 1 465 ? -42.661 5.611 -24.455 1.00 60.72 465 LYS A O 1
ATOM 3698 N N . SER A 1 466 ? -41.289 4.035 -23.672 1.00 63.53 466 SER A N 1
ATOM 3699 C CA . SER A 1 466 ? -41.708 3.009 -24.641 1.00 63.53 466 SER A CA 1
ATOM 3700 C C . SER A 1 466 ? -43.181 2.599 -24.499 1.00 63.53 466 SER A C 1
ATOM 3702 O O . SER A 1 466 ? -43.765 2.068 -25.446 1.00 63.53 466 SER A O 1
ATOM 3704 N N . LYS A 1 467 ? -43.801 2.870 -23.341 1.00 64.62 467 LYS A N 1
ATOM 3705 C CA . LYS A 1 467 ? -45.236 2.660 -23.088 1.00 64.62 467 LYS A CA 1
ATOM 3706 C C . LYS A 1 467 ? -46.115 3.845 -23.499 1.00 64.62 467 LYS A C 1
ATOM 3708 O O . LYS A 1 467 ? -47.317 3.647 -23.661 1.00 64.62 467 LYS A O 1
ATOM 3713 N N . THR A 1 468 ? -45.560 5.052 -23.639 1.00 59.72 468 THR A N 1
ATOM 3714 C CA . THR A 1 468 ? -46.335 6.297 -23.816 1.00 59.72 468 THR A CA 1
ATOM 3715 C C . THR A 1 468 ? -46.058 7.038 -25.125 1.00 59.72 468 THR A C 1
ATOM 3717 O O . THR A 1 468 ? -46.994 7.608 -25.681 1.00 59.72 468 THR A O 1
ATOM 3720 N N . ASP A 1 469 ? -44.841 6.965 -25.665 1.00 56.03 469 ASP A N 1
ATOM 3721 C CA . ASP A 1 469 ? -44.412 7.693 -26.863 1.00 56.03 469 ASP A CA 1
ATOM 3722 C C . ASP A 1 469 ? -43.999 6.734 -27.995 1.00 56.03 469 ASP A C 1
ATOM 3724 O O . ASP A 1 469 ? -43.542 5.609 -27.767 1.00 56.03 469 ASP A O 1
ATOM 3728 N N . SER A 1 470 ? -44.156 7.158 -29.256 1.00 65.44 470 SER A N 1
ATOM 3729 C CA . SER A 1 470 ? -43.735 6.334 -30.392 1.00 65.44 470 SER A CA 1
ATOM 3730 C C . SER A 1 470 ? -42.205 6.322 -30.499 1.00 65.44 470 SER A C 1
ATOM 3732 O O . SER A 1 470 ? -41.542 7.333 -30.281 1.00 65.44 470 SER A O 1
ATOM 3734 N N . TRP A 1 471 ? -41.613 5.195 -30.909 1.00 58.50 471 TRP A N 1
ATOM 3735 C CA . TRP A 1 471 ? -40.157 5.043 -31.086 1.00 58.50 471 TRP A CA 1
ATOM 3736 C C . TRP A 1 471 ? -39.488 6.114 -31.976 1.00 58.50 471 TRP A C 1
ATOM 3738 O O . TRP A 1 471 ? -38.267 6.270 -31.922 1.00 58.50 471 TRP A O 1
ATOM 3748 N N . ARG A 1 472 ? -40.252 6.850 -32.802 1.00 59.16 472 ARG A N 1
ATOM 3749 C CA . ARG A 1 472 ? -39.729 7.993 -33.572 1.00 59.16 472 ARG A CA 1
ATOM 3750 C C . ARG A 1 472 ? -39.457 9.206 -32.690 1.00 59.16 472 ARG A C 1
ATOM 3752 O O . ARG A 1 472 ? -38.399 9.803 -32.832 1.00 59.16 472 ARG A O 1
ATOM 3759 N N . ASP A 1 473 ? -40.346 9.504 -31.752 1.00 64.31 473 ASP A N 1
ATOM 3760 C CA . ASP A 1 473 ? -40.247 10.683 -30.888 1.00 64.31 473 ASP A CA 1
ATOM 3761 C C . ASP A 1 473 ? -39.079 10.540 -29.897 1.00 64.31 473 ASP A C 1
ATOM 3763 O O . ASP A 1 473 ? -38.313 11.479 -29.680 1.00 64.31 473 ASP A O 1
ATOM 3767 N N . ILE A 1 474 ? -38.859 9.317 -29.395 1.00 62.28 474 ILE A N 1
ATOM 3768 C CA . ILE A 1 474 ? -37.699 8.965 -28.559 1.00 62.28 474 ILE A CA 1
ATOM 3769 C C . ILE A 1 474 ? -36.389 9.115 -29.352 1.00 62.28 474 ILE A C 1
ATOM 3771 O O . ILE A 1 474 ? -35.411 9.668 -28.848 1.00 62.28 474 ILE A O 1
ATOM 3775 N N . ARG A 1 475 ? -36.352 8.661 -30.613 1.00 67.75 475 ARG A N 1
ATOM 3776 C CA . ARG A 1 475 ? -35.164 8.792 -31.476 1.00 67.75 475 ARG A CA 1
ATOM 3777 C C . ARG A 1 475 ? -34.842 10.257 -31.780 1.00 67.75 475 ARG A C 1
ATOM 3779 O O . ARG A 1 475 ? -33.666 10.619 -31.755 1.00 67.75 475 ARG A O 1
ATOM 3786 N N . ASP A 1 476 ? -35.851 11.080 -32.045 1.00 71.44 476 ASP A N 1
ATOM 3787 C CA . ASP A 1 476 ? -35.661 12.500 -32.350 1.00 71.44 476 ASP A CA 1
ATOM 3788 C C . ASP A 1 476 ? -35.198 13.283 -31.108 1.00 71.44 476 ASP A C 1
ATOM 3790 O O . ASP A 1 476 ? -34.306 14.127 -31.209 1.00 71.44 476 ASP A O 1
ATOM 3794 N N . GLN A 1 477 ? -35.686 12.942 -29.908 1.00 66.62 477 GLN A N 1
ATOM 3795 C CA . GLN A 1 477 ? -35.165 13.507 -28.656 1.00 66.62 477 GLN A CA 1
ATOM 3796 C C . GLN A 1 477 ? -33.725 13.079 -28.352 1.00 66.62 477 GLN A C 1
ATOM 3798 O O . GLN A 1 477 ? -32.915 13.925 -27.977 1.00 66.62 477 GLN A O 1
ATOM 3803 N N . ILE A 1 478 ? -33.367 11.808 -28.561 1.00 70.62 478 ILE A N 1
ATOM 3804 C CA . ILE A 1 478 ? -31.975 11.343 -28.420 1.00 70.62 478 ILE A CA 1
ATOM 3805 C C . ILE A 1 478 ? -31.065 12.054 -29.434 1.00 70.62 478 ILE A C 1
ATOM 3807 O O . ILE A 1 478 ? -29.938 12.425 -29.102 1.00 70.62 478 ILE A O 1
ATOM 3811 N N . GLY A 1 479 ? -31.558 12.299 -30.652 1.00 75.00 479 GLY A N 1
ATOM 3812 C CA . GLY A 1 479 ? -30.880 13.127 -31.649 1.00 75.00 479 GLY A CA 1
ATOM 3813 C C . GLY A 1 479 ? -30.616 14.547 -31.143 1.00 75.00 479 GLY A C 1
ATOM 3814 O O . GLY A 1 479 ? -29.482 15.015 -31.219 1.00 75.00 479 GLY A O 1
ATOM 3815 N N . ASN A 1 480 ? -31.623 15.187 -30.546 1.00 75.31 480 ASN A N 1
ATOM 3816 C CA . ASN A 1 480 ? -31.507 16.539 -29.993 1.00 75.31 480 ASN A CA 1
ATOM 3817 C C . ASN A 1 480 ? -30.546 16.616 -28.790 1.00 75.31 480 ASN A C 1
ATOM 3819 O O . ASN A 1 480 ? -29.744 17.547 -28.694 1.00 75.31 480 ASN A O 1
ATOM 3823 N N . ILE A 1 481 ? -30.564 15.620 -27.899 1.00 72.81 481 ILE A N 1
ATOM 3824 C CA . ILE A 1 481 ? -29.625 15.533 -26.766 1.00 72.81 481 ILE A CA 1
ATOM 3825 C C . ILE A 1 481 ? -28.195 15.324 -27.274 1.00 72.81 481 ILE A C 1
ATOM 3827 O O . ILE A 1 481 ? -27.270 15.983 -26.806 1.00 72.81 481 ILE A O 1
ATOM 3831 N N . LYS A 1 482 ? -28.003 14.478 -28.293 1.00 70.56 482 LYS A N 1
ATOM 3832 C CA . LYS A 1 482 ? -26.693 14.283 -28.925 1.00 70.56 482 LYS A CA 1
ATOM 3833 C C . LYS A 1 482 ? -26.163 15.576 -29.550 1.00 70.56 482 LYS A C 1
ATOM 3835 O O . LYS A 1 482 ? -24.975 15.855 -29.420 1.00 70.56 482 LYS A O 1
ATOM 3840 N N . THR A 1 483 ? -27.023 16.374 -30.186 1.00 77.56 483 THR A N 1
ATOM 3841 C CA . THR A 1 483 ? -26.617 17.681 -30.726 1.00 77.56 483 THR A CA 1
ATOM 3842 C C . THR A 1 483 ? -26.300 18.703 -29.634 1.00 77.56 483 THR A C 1
ATOM 3844 O O . THR A 1 483 ? -25.381 19.496 -29.811 1.00 77.56 483 THR A O 1
ATOM 3847 N N . LEU A 1 484 ? -26.996 18.664 -28.492 1.00 75.50 484 LEU A N 1
ATOM 3848 C CA . LEU A 1 484 ? -26.689 19.518 -27.337 1.00 75.50 484 LEU A CA 1
ATOM 3849 C C . LEU A 1 484 ? -25.339 19.156 -26.710 1.00 75.50 484 LEU A C 1
ATOM 3851 O O . LEU A 1 484 ? -24.519 20.043 -26.497 1.00 75.50 484 LEU A O 1
ATOM 3855 N N . LEU A 1 485 ? -25.073 17.863 -26.508 1.00 71.06 485 LEU A N 1
ATOM 3856 C CA . LEU A 1 485 ? -23.793 17.376 -25.985 1.00 71.06 485 LEU A CA 1
ATOM 3857 C C . LEU A 1 485 ? -22.628 17.675 -26.936 1.00 71.06 485 LEU A C 1
ATOM 3859 O O . LEU A 1 485 ? -21.550 18.053 -26.488 1.00 71.06 485 LEU A O 1
ATOM 3863 N N . GLN A 1 486 ? -22.833 17.554 -28.252 1.00 75.62 486 GLN A N 1
ATOM 3864 C CA . GLN A 1 486 ? -21.826 17.974 -29.233 1.00 75.62 486 GLN A CA 1
ATOM 3865 C C . GLN A 1 486 ? -21.575 19.484 -29.180 1.00 75.62 486 GLN A C 1
ATOM 3867 O O . GLN A 1 486 ? -20.420 19.898 -29.204 1.00 75.62 486 GLN A O 1
ATOM 3872 N N . GLY A 1 487 ? -22.622 20.300 -29.031 1.00 79.62 487 GLY A N 1
ATOM 3873 C CA . GLY A 1 487 ? -22.474 21.748 -28.873 1.00 79.62 487 GLY A CA 1
ATOM 3874 C C . GLY A 1 487 ? -21.738 22.148 -27.588 1.00 79.62 487 GLY A C 1
ATOM 3875 O O . GLY A 1 487 ? -20.923 23.067 -27.606 1.00 79.62 487 GLY A O 1
ATOM 3876 N N . GLU A 1 488 ? -21.975 21.444 -26.481 1.00 72.69 488 GLU A N 1
ATOM 3877 C CA . GLU A 1 488 ? -21.286 21.676 -25.205 1.00 72.69 488 GLU A CA 1
ATOM 3878 C C . GLU A 1 488 ? -19.813 21.237 -25.255 1.00 72.69 488 GLU A C 1
ATOM 3880 O O . GLU A 1 488 ? -18.929 21.950 -24.769 1.00 72.69 488 GLU A O 1
ATOM 3885 N N . GLN A 1 489 ? -19.516 20.125 -25.932 1.00 69.38 489 GLN A N 1
ATOM 3886 C CA . GLN A 1 489 ? -18.145 19.685 -26.188 1.00 69.38 489 GLN A CA 1
ATOM 3887 C C . GLN A 1 489 ? -17.383 20.703 -27.053 1.00 69.38 489 GLN A C 1
ATOM 3889 O O . GLN A 1 489 ? -16.273 21.106 -26.707 1.00 69.38 489 GLN A O 1
ATOM 3894 N N . GLU A 1 490 ? -18.001 21.186 -28.135 1.00 78.19 490 GLU A N 1
ATOM 3895 C CA . GLU A 1 490 ? -17.419 22.212 -29.008 1.00 78.19 490 GLU A CA 1
ATOM 3896 C C . GLU A 1 490 ? -17.199 23.540 -28.268 1.00 78.19 490 GLU A C 1
ATOM 3898 O O . GLU A 1 490 ? -16.171 24.197 -28.455 1.00 78.19 490 GLU A O 1
ATOM 3903 N N . PHE A 1 491 ? -18.124 23.929 -27.386 1.00 77.00 491 PHE A N 1
ATOM 3904 C CA . PHE A 1 491 ? -17.966 25.102 -26.529 1.00 77.00 491 PHE A CA 1
ATOM 3905 C C . PHE A 1 491 ? -16.782 24.946 -25.567 1.00 77.00 491 PHE A C 1
ATOM 3907 O O . PHE A 1 491 ? -15.968 25.862 -25.433 1.00 77.00 491 PHE A O 1
ATOM 3914 N N . THR A 1 492 ? -16.636 23.775 -24.950 1.00 72.06 492 THR A N 1
ATOM 3915 C CA . THR A 1 492 ? -15.531 23.474 -24.030 1.00 72.06 492 THR A CA 1
ATOM 3916 C C . THR A 1 492 ? -14.180 23.489 -24.752 1.00 72.06 492 THR A C 1
ATOM 3918 O O . THR A 1 492 ? -13.214 24.080 -24.264 1.00 72.06 492 THR A O 1
ATOM 3921 N N . ASP A 1 493 ? -14.118 22.937 -25.965 1.00 77.06 493 ASP A N 1
ATOM 3922 C CA . ASP A 1 493 ? -12.917 22.960 -26.805 1.00 77.06 493 ASP A CA 1
ATOM 3923 C C . ASP A 1 493 ? -12.541 24.385 -27.248 1.00 77.06 493 ASP A C 1
ATOM 3925 O O . ASP A 1 493 ? -11.358 24.728 -27.349 1.00 77.06 493 ASP A O 1
ATOM 3929 N N . LEU A 1 494 ? -13.534 25.248 -27.488 1.00 75.31 494 LEU A N 1
ATOM 3930 C CA . LEU A 1 494 ? -13.320 26.662 -27.805 1.00 75.31 494 LEU A CA 1
ATOM 3931 C C . LEU A 1 494 ? -12.817 27.463 -26.600 1.00 75.31 494 LEU A C 1
ATOM 3933 O O . LEU A 1 494 ? -11.926 28.301 -26.761 1.00 75.31 494 LEU A O 1
ATOM 3937 N N . VAL A 1 495 ? -13.343 27.195 -25.403 1.00 75.56 495 VAL A N 1
ATOM 3938 C CA . VAL A 1 495 ? -12.864 27.803 -24.151 1.00 75.56 495 VAL A CA 1
ATOM 3939 C C . VAL A 1 495 ? -11.414 27.390 -23.884 1.00 75.56 495 VAL A C 1
ATOM 3941 O O . VAL A 1 495 ? -10.565 28.256 -23.674 1.00 75.56 495 VAL A O 1
ATOM 3944 N N . ASN A 1 496 ? -11.091 26.104 -24.038 1.00 71.00 496 ASN A N 1
ATOM 3945 C CA . ASN A 1 496 ? -9.727 25.593 -23.878 1.00 71.00 496 ASN A CA 1
ATOM 3946 C C . ASN A 1 496 ? -8.743 26.225 -24.878 1.00 71.00 496 ASN A C 1
ATOM 3948 O O . ASN A 1 496 ? -7.659 26.669 -24.496 1.00 71.00 496 ASN A O 1
ATOM 3952 N N . LYS A 1 497 ? -9.133 26.358 -26.154 1.00 77.62 497 LYS A N 1
ATOM 3953 C CA . LYS A 1 497 ? -8.312 27.046 -27.169 1.00 77.62 497 LYS A CA 1
ATOM 3954 C C . LYS A 1 497 ? -8.102 28.527 -26.860 1.00 77.62 497 LYS A C 1
ATOM 3956 O O . LYS A 1 497 ? -7.027 29.064 -27.141 1.00 77.62 497 LYS A O 1
ATOM 3961 N N . ARG A 1 498 ? -9.108 29.207 -26.299 1.00 75.75 498 ARG A N 1
ATOM 3962 C CA . ARG A 1 498 ? -8.990 30.614 -25.893 1.00 75.75 498 ARG A CA 1
ATOM 3963 C C . ARG A 1 498 ? -7.995 30.770 -24.745 1.00 75.75 498 ARG A C 1
ATOM 3965 O O . ARG A 1 498 ? -7.127 31.638 -24.821 1.00 75.75 498 ARG A O 1
ATOM 3972 N N . ASP A 1 499 ? -8.053 29.887 -23.757 1.00 70.00 499 ASP A N 1
ATOM 3973 C CA . ASP A 1 499 ? -7.127 29.885 -22.623 1.00 70.00 499 ASP A CA 1
ATOM 3974 C C . ASP A 1 499 ? -5.682 29.578 -23.050 1.00 70.00 499 ASP A C 1
ATOM 3976 O O . ASP A 1 499 ? -4.735 30.191 -22.549 1.00 70.00 499 ASP A O 1
ATOM 3980 N N . GLU A 1 500 ? -5.478 28.693 -24.030 1.00 75.19 500 GLU A N 1
ATOM 3981 C CA . GLU A 1 500 ? -4.158 28.444 -24.627 1.00 75.19 500 GLU A CA 1
ATOM 3982 C C . GLU A 1 500 ? -3.605 29.659 -25.391 1.00 75.19 500 GLU A C 1
ATOM 3984 O O . GLU A 1 500 ? -2.410 29.968 -25.307 1.00 75.19 500 GLU A O 1
ATOM 3989 N N . LEU A 1 501 ? -4.462 30.385 -26.115 1.00 75.19 501 LEU A N 1
ATOM 3990 C CA . LEU A 1 501 ? -4.099 31.622 -26.816 1.00 75.19 501 LEU A CA 1
ATOM 3991 C C . LEU A 1 501 ? -3.765 32.758 -25.843 1.00 75.19 501 LEU A C 1
ATOM 3993 O O . LEU A 1 501 ? -2.787 33.483 -26.053 1.00 75.19 501 LEU A O 1
ATOM 3997 N N . GLU A 1 502 ? -4.524 32.897 -24.756 1.00 75.12 502 GLU A N 1
ATOM 3998 C CA . GLU A 1 502 ? -4.239 33.863 -23.694 1.00 75.12 502 GLU A CA 1
ATOM 3999 C C . GLU A 1 502 ? -2.913 33.542 -22.983 1.00 75.12 502 GLU A C 1
ATOM 4001 O O . GLU A 1 502 ? -2.105 34.448 -22.750 1.00 75.12 502 GLU A O 1
ATOM 4006 N N . LYS A 1 503 ? -2.616 32.259 -22.733 1.00 73.12 503 LYS A N 1
ATOM 4007 C CA . LYS A 1 503 ? -1.317 31.808 -22.198 1.00 73.12 503 LYS A CA 1
ATOM 4008 C C . LYS A 1 503 ? -0.159 32.092 -23.166 1.00 73.12 503 LYS A C 1
ATOM 4010 O O . LYS A 1 503 ? 0.865 32.632 -22.743 1.00 73.12 503 LYS A O 1
ATOM 4015 N N . ARG A 1 504 ? -0.322 31.833 -24.471 1.00 70.56 504 ARG A N 1
ATOM 4016 C CA . ARG A 1 504 ? 0.688 32.163 -25.502 1.00 70.56 504 ARG A CA 1
ATOM 4017 C C . ARG A 1 504 ? 0.949 33.665 -25.627 1.00 70.56 504 ARG A C 1
ATOM 4019 O O . ARG A 1 504 ? 2.098 34.072 -25.789 1.00 70.56 504 ARG A O 1
ATOM 4026 N N . ASN A 1 505 ? -0.084 34.497 -25.523 1.00 68.62 505 ASN A N 1
ATOM 4027 C CA . ASN A 1 505 ? 0.062 35.953 -25.607 1.00 68.62 505 ASN A CA 1
ATOM 4028 C C . ASN A 1 505 ? 0.703 36.563 -24.352 1.00 68.62 505 ASN A C 1
ATOM 4030 O O . ASN A 1 505 ? 1.425 37.554 -24.462 1.00 68.62 505 ASN A O 1
ATOM 4034 N N . ARG A 1 506 ? 0.512 35.956 -23.174 1.00 65.88 506 ARG A N 1
ATOM 4035 C CA . ARG A 1 506 ? 1.251 36.325 -21.953 1.00 65.88 506 ARG A CA 1
ATOM 4036 C C . ARG A 1 506 ? 2.729 35.918 -22.025 1.00 65.88 506 ARG A C 1
ATOM 4038 O O . ARG A 1 506 ? 3.568 36.645 -21.505 1.00 65.88 506 ARG A O 1
ATOM 4045 N N . GLY A 1 507 ? 3.052 34.831 -22.730 1.00 56.72 507 GLY A N 1
ATOM 4046 C CA . GLY A 1 507 ? 4.432 34.394 -22.978 1.00 56.72 507 GLY A CA 1
ATOM 4047 C C . GLY A 1 507 ? 5.225 35.255 -23.972 1.00 56.72 507 GLY A C 1
ATOM 4048 O O . GLY A 1 507 ? 6.443 35.271 -23.899 1.00 56.72 507 GLY A O 1
ATOM 4049 N N . LYS A 1 508 ? 4.561 35.998 -24.871 1.00 54.56 508 LYS A N 1
ATOM 4050 C CA . LYS A 1 508 ? 5.212 36.898 -25.852 1.00 54.56 508 LYS A CA 1
ATOM 4051 C C . LYS A 1 508 ? 5.406 38.345 -25.372 1.00 54.56 508 LYS A C 1
ATOM 4053 O O . LYS A 1 508 ? 5.983 39.148 -26.096 1.00 54.56 508 LYS A O 1
ATOM 4058 N N . LYS A 1 509 ? 4.868 38.706 -24.201 1.00 50.53 509 LYS A N 1
ATOM 4059 C CA . LYS A 1 509 ? 4.988 40.049 -23.592 1.00 50.53 509 LYS A CA 1
ATOM 4060 C C . LYS A 1 509 ? 6.052 40.132 -22.486 1.00 50.53 509 LYS A C 1
ATOM 4062 O O . LYS A 1 509 ? 6.131 41.151 -21.803 1.00 50.53 509 LYS A O 1
ATOM 4067 N N . ARG A 1 510 ? 6.842 39.078 -22.310 1.00 41.25 510 ARG A N 1
ATOM 4068 C CA . ARG A 1 510 ? 8.088 39.058 -21.540 1.00 41.25 510 ARG A CA 1
ATOM 4069 C C . ARG A 1 510 ? 9.231 38.842 -22.514 1.00 41.25 510 ARG A C 1
ATOM 4071 O O . ARG A 1 510 ? 10.325 39.354 -22.205 1.00 41.25 510 ARG A O 1
#

Sequence (510 aa):
MEPLLVLFNESSEELNTLYRAALQKDDDGNNREARIDAFRVLHDCFTAHTNRMNSEMSACKSDIEREADDLEEEVAELEAELQMLRNTTEGRVHELNYIIVPPLALTTTTTTDSTLPLSAESEGVMEAYQTFMTHLADFTAQLSVMRAALQGLLSQSALQVVSSTSLTAWCGVTNRETWTTREKQLHAAWKTVVEKAGPAGIVTGDAILSTAQDLLTSVIQLGKRALNRVAFGIKEREVRERNLKQFETNQHRLVLWCRQQQANLAALNDPDHIQEFCALLVEYFRDMTGNYKALLETAESLLDNATVQEKILEVNETWVHLQVNTLERLQQTLYEVNEKAVLEEHVEEHTSFCLQLGSFIEEILNSLTAIRDTTSPLHQRSLALAHDCEALRELLPEHDDLCKRLLDFAGRMRIQREAYNCYRAAALSRVTYLTSSSDMAAEAGRRKEEFESCVEELQLWADEKSKTDSWRDIRDQIGNIKTLLQGEQEFTDLVNKRDELEKRNRGKKR

Radius of gyration: 44.97 Å; chains: 1; bounding box: 113×54×147 Å

pLDDT: mean 77.36, std 14.43, range [34.28, 96.44]

Foldseek 3Di:
DVVLVVLVVVLVVVLVVLVVVLVVVVPVPPCPPVSVVSVVVSVVSVVVSVVVSVVVVVVVVVVVVVVVVVVVVVVVVVVVVVVVVVVVVVVVVVVPPPPDDDDDDDDDDDDDDDDDDPDPPCPQLVVLQVVLVVLLVVLLVVLVVLLVLLVVLVPDALQVSLVPVVSCVVNLLLAPVSLVVVLVVNVVSLVVSVVSCVSNVHDCPDPSNVVSVVSNVSSNVSSVVSSVSNVVSVVVVVVLVVLVVVLVVLLVVLLVVLVVLLVVLVPDDDLVVLVVSLVVVVVVLVVVVVSLVVSVVSLVVVVVDPVSLVSNLSSLVSSLVSVLSSVVSNLCSVQVPDVPDGLLVVLCVVLVVLLCVLVVLVVLLVVLVPPPPPPDPVVVVSVVVNVVSVVVNVVSVVSNVVSVVSNVVSVVSVVVVVVSVVVSCVSPPVVSSCVSPPVVVVVVVVVVVVVVVVVVVVVVVCVVCVVPDDPVVVVVVVVVVVVVVVVVVVVVVVVVVVVVVVVVVVVVVD

Organism: NCBI:txid67003